Protein AF-0000000080280880 (afdb_homodimer)

Foldseek 3Di:
DDKDWPDKDKAWFQAKDKDKDAAFKKKKKFDAAWLWKKWKWKAFLVDRLFTFDQVLQCVVVVHQWDAQQGFTGGPVNHGFKGWHHFPQGTWGQPPFWDALVVCCVPPNNVCNPPRIQLVNQQVVCVVVPDHPVSDDRIIIPQWDWDADPVGDIDGAGGRTDHGTIIMMGGNHTMMMMMGRGNDQRHRSRPSDRGMIMMIMIHDPD/DDKDWPDKDKAWFQAKDKDKDAAFKKKKKFDAAWLWKKWKWKAFLVDRLFTFDQVLQCVVVVHQWDAQQGFTGGPVNHGFKGWHHFPQGTWGQPPFWDALVVCCVPPNNVCNPPRIQLVNQQVVCVVVPDHPVSDDRIIIPQWDWDADPVGDIDGAGGRTDHGTIIMMGGNHTMMMMMGRGNDQRHRSRPSDRGMIMMIMIHDPD

Structure (mmCIF, N/CA/C/O backbone):
data_AF-0000000080280880-model_v1
#
loop_
_entity.id
_entity.type
_entity.pdbx_description
1 polymer 'Urea carboxylase'
#
loop_
_atom_site.group_PDB
_atom_site.id
_atom_site.type_symbol
_atom_site.label_atom_id
_atom_site.label_alt_id
_atom_site.label_comp_id
_atom_site.label_asym_id
_atom_site.label_entity_id
_atom_site.label_seq_id
_atom_site.pdbx_PDB_ins_code
_atom_site.Cartn_x
_atom_site.Cartn_y
_atom_site.Cartn_z
_atom_site.occupancy
_atom_site.B_iso_or_equiv
_atom_site.auth_seq_id
_atom_site.auth_comp_id
_atom_site.auth_asym_id
_atom_site.auth_atom_id
_atom_site.pdbx_PDB_model_num
ATOM 1 N N . MET A 1 1 ? -18.234 -30.906 -12.93 1 50.44 1 MET A N 1
ATOM 2 C CA . MET A 1 1 ? -17.703 -29.953 -13.914 1 50.44 1 MET A CA 1
ATOM 3 C C . MET A 1 1 ? -16.219 -30.203 -14.148 1 50.44 1 MET A C 1
ATOM 5 O O . MET A 1 1 ? -15.43 -30.203 -13.203 1 50.44 1 MET A O 1
ATOM 9 N N . THR A 1 2 ? -15.812 -30.781 -15.266 1 65.69 2 THR A N 1
ATOM 10 C CA . THR A 1 2 ? -14.453 -31.234 -15.516 1 65.69 2 THR A CA 1
ATOM 11 C C . THR A 1 2 ? -13.492 -30.047 -15.617 1 65.69 2 THR A C 1
ATOM 13 O O . THR A 1 2 ? -13.758 -29.094 -16.359 1 65.69 2 THR A O 1
ATOM 16 N N . THR A 1 3 ? -12.539 -29.797 -14.688 1 83.88 3 THR A N 1
ATOM 17 C CA . THR A 1 3 ? -11.5 -28.766 -14.719 1 83.88 3 THR A CA 1
ATOM 18 C C . THR A 1 3 ? -10.461 -29.094 -15.789 1 83.88 3 THR A C 1
ATOM 20 O O . THR A 1 3 ? -9.938 -30.203 -15.844 1 83.88 3 THR A O 1
ATOM 23 N N . THR A 1 4 ? -10.375 -28.312 -16.906 1 93.06 4 THR A N 1
ATOM 24 C CA . THR A 1 4 ? -9.414 -28.469 -17.984 1 93.06 4 THR A CA 1
ATOM 25 C C . THR A 1 4 ? -8.211 -27.562 -17.766 1 93.06 4 THR A C 1
ATOM 27 O O . THR A 1 4 ? -8.359 -26.391 -17.375 1 93.06 4 THR A O 1
ATOM 30 N N . ILE A 1 5 ? -7.09 -28.141 -18.062 1 96.88 5 ILE A N 1
ATOM 31 C CA . ILE A 1 5 ? -5.867 -27.344 -17.984 1 96.88 5 ILE A CA 1
ATOM 32 C C . ILE A 1 5 ? -5.75 -26.469 -19.234 1 96.88 5 ILE A C 1
ATOM 34 O O . ILE A 1 5 ? -5.746 -26.969 -20.359 1 96.88 5 ILE A O 1
ATOM 38 N N . ILE A 1 6 ? -5.707 -25.219 -19.062 1 97.69 6 ILE A N 1
ATOM 39 C CA . ILE A 1 6 ? -5.582 -24.234 -20.141 1 97.69 6 ILE A CA 1
ATOM 40 C C . ILE A 1 6 ? -4.109 -23.969 -20.406 1 97.69 6 ILE A C 1
ATOM 42 O O . ILE A 1 6 ? -3.699 -23.844 -21.562 1 97.69 6 ILE A O 1
ATOM 46 N N . SER A 1 7 ? -3.277 -23.859 -19.438 1 97.94 7 SER A N 1
ATOM 47 C CA . SER A 1 7 ? -1.832 -23.688 -19.547 1 97.94 7 SER A CA 1
ATOM 48 C C . SER A 1 7 ? -1.113 -24.25 -18.328 1 97.94 7 SER A C 1
ATOM 50 O O . SER A 1 7 ? -1.7 -24.344 -17.25 1 97.94 7 SER A O 1
ATOM 52 N N . ASP A 1 8 ? 0.068 -24.703 -18.516 1 98.44 8 ASP A N 1
ATOM 53 C CA . ASP A 1 8 ? 0.96 -25.297 -17.531 1 98.44 8 ASP A CA 1
ATOM 54 C C . ASP A 1 8 ? 2.412 -24.906 -17.781 1 98.44 8 ASP A C 1
ATOM 56 O O . ASP A 1 8 ? 3.033 -25.391 -18.734 1 98.44 8 ASP A O 1
ATOM 60 N N . ALA A 1 9 ? 2.947 -24.016 -16.938 1 98.56 9 ALA A N 1
ATOM 61 C CA . ALA A 1 9 ? 4.285 -23.484 -17.188 1 98.56 9 ALA A CA 1
ATOM 62 C C . ALA A 1 9 ? 5.145 -23.562 -15.93 1 98.56 9 ALA A C 1
ATOM 64 O O . ALA A 1 9 ? 4.66 -23.328 -14.82 1 98.56 9 ALA A O 1
ATOM 65 N N . GLU A 1 10 ? 6.34 -23.922 -16.125 1 98.62 10 GLU A N 1
ATOM 66 C CA . GLU A 1 10 ? 7.332 -23.703 -15.078 1 98.62 10 GLU A CA 1
ATOM 67 C C . GLU A 1 10 ? 8.031 -22.359 -15.234 1 98.62 10 GLU A C 1
ATOM 69 O O . GLU A 1 10 ? 8.539 -22.047 -16.312 1 98.62 10 GLU A O 1
ATOM 74 N N . VAL A 1 11 ? 7.969 -21.547 -14.281 1 98.69 11 VAL A N 1
ATOM 75 C CA . VAL A 1 11 ? 8.656 -20.25 -14.25 1 98.69 11 VAL A CA 1
ATOM 76 C C . VAL A 1 11 ? 10 -20.391 -13.547 1 98.69 11 VAL A C 1
ATOM 78 O O . VAL A 1 11 ? 10.047 -20.656 -12.344 1 98.69 11 VAL A O 1
ATOM 81 N N . PRO A 1 12 ? 11.109 -20.234 -14.281 1 98.44 12 PRO A N 1
ATOM 82 C CA . PRO A 1 12 ? 12.43 -20.391 -13.656 1 98.44 12 PRO A CA 1
ATOM 83 C C . PRO A 1 12 ? 12.656 -19.422 -12.5 1 98.44 12 PRO A C 1
ATOM 85 O O . PRO A 1 12 ? 11.961 -18.406 -12.391 1 98.44 12 PRO A O 1
ATOM 88 N N . ALA A 1 13 ? 13.633 -19.828 -11.656 1 97.62 13 ALA A N 1
ATOM 89 C CA . ALA A 1 13 ? 14.07 -18.875 -10.633 1 97.62 13 ALA A CA 1
ATOM 90 C C . ALA A 1 13 ? 14.383 -17.516 -11.242 1 97.62 13 ALA A C 1
ATOM 92 O O . ALA A 1 13 ? 14.977 -17.438 -12.32 1 97.62 13 ALA A O 1
ATOM 93 N N . ARG A 1 14 ? 13.898 -16.484 -10.578 1 97.69 14 ARG A N 1
ATOM 94 C CA . ARG A 1 14 ? 14.266 -15.094 -10.867 1 97.69 14 ARG A CA 1
ATOM 95 C C . ARG A 1 14 ? 13.555 -14.594 -12.117 1 97.69 14 ARG A C 1
ATOM 97 O O . ARG A 1 14 ? 13.758 -13.445 -12.539 1 97.69 14 ARG A O 1
ATOM 104 N N . ALA A 1 15 ? 12.688 -15.344 -12.688 1 98.44 15 ALA A N 1
ATOM 105 C CA . ALA A 1 15 ? 12.117 -15 -13.984 1 98.44 15 ALA A CA 1
ATOM 106 C C . ALA A 1 15 ? 10.734 -14.367 -13.828 1 98.44 15 ALA A C 1
ATOM 108 O O . ALA A 1 15 ? 10.023 -14.656 -12.859 1 98.44 15 ALA A O 1
ATOM 109 N N . PRO A 1 16 ? 10.352 -13.5 -14.75 1 98.69 16 PRO A N 1
ATOM 110 C CA . PRO A 1 16 ? 8.992 -12.961 -14.781 1 98.69 16 PRO A CA 1
ATOM 111 C C . PRO A 1 16 ? 8.008 -13.891 -15.492 1 98.69 16 PRO A C 1
ATOM 113 O O . PRO A 1 16 ? 8.422 -14.805 -16.203 1 98.69 16 PRO A O 1
ATOM 116 N N . TYR A 1 17 ? 6.754 -13.742 -15.289 1 98.75 17 TYR A N 1
ATOM 117 C CA . TYR A 1 17 ? 5.648 -14.453 -15.922 1 98.75 17 TYR A CA 1
ATOM 118 C C . TYR A 1 17 ? 4.395 -13.586 -15.961 1 98.75 17 TYR A C 1
ATOM 120 O O . TYR A 1 17 ? 4.18 -12.758 -15.07 1 98.75 17 TYR A O 1
ATOM 128 N N . SER A 1 18 ? 3.6 -13.664 -17.047 1 98.88 18 SER A N 1
ATOM 129 C CA . SER A 1 18 ? 2.301 -13 -17.094 1 98.88 18 SER A CA 1
ATOM 130 C C . SER A 1 18 ? 1.288 -13.828 -17.875 1 98.88 18 SER A C 1
ATOM 132 O O . SER A 1 18 ? 1.665 -14.633 -18.734 1 98.88 18 SER A O 1
ATOM 134 N N . THR A 1 19 ? 0.095 -13.695 -17.594 1 98.75 19 THR A N 1
ATOM 135 C CA . THR A 1 19 ? -1.015 -14.297 -18.312 1 98.75 19 THR A CA 1
ATOM 136 C C . THR A 1 19 ? -2.312 -13.539 -18.062 1 98.75 19 THR A C 1
ATOM 138 O O . THR A 1 19 ? -2.387 -12.727 -17.141 1 98.75 19 THR A O 1
ATOM 141 N N . VAL A 1 20 ? -3.299 -13.734 -18.891 1 98.75 20 VAL A N 1
ATOM 142 C CA . VAL A 1 20 ? -4.652 -13.25 -18.656 1 98.75 20 VAL A CA 1
ATOM 143 C C . VAL A 1 20 ? -5.547 -14.406 -18.203 1 98.75 20 VAL A C 1
ATOM 145 O O . VAL A 1 20 ? -5.605 -15.445 -18.875 1 98.75 20 VAL A O 1
ATOM 148 N N . LEU A 1 21 ? -6.129 -14.25 -17.094 1 98.75 21 LEU A N 1
ATOM 149 C CA . LEU A 1 21 ? -7.156 -15.172 -16.609 1 98.75 21 LEU A CA 1
ATOM 150 C C . LEU A 1 21 ? -8.547 -14.688 -17.016 1 98.75 21 LEU A C 1
ATOM 152 O O . LEU A 1 21 ? -8.922 -13.555 -16.703 1 98.75 21 LEU A O 1
ATOM 156 N N . ARG A 1 22 ? -9.297 -15.555 -17.656 1 98.25 22 ARG A N 1
ATOM 157 C CA . ARG A 1 22 ? -10.703 -15.234 -17.906 1 98.25 22 ARG A CA 1
ATOM 158 C C . ARG A 1 22 ? -11.547 -15.453 -16.656 1 98.25 22 ARG A C 1
ATOM 160 O O . ARG A 1 22 ? -11.195 -16.281 -15.812 1 98.25 22 ARG A O 1
ATOM 167 N N . ARG A 1 23 ? -12.562 -14.633 -16.594 1 98.25 23 ARG A N 1
ATOM 168 C CA . ARG A 1 23 ? -13.469 -14.797 -15.453 1 98.25 23 ARG A CA 1
ATOM 169 C C . ARG A 1 23 ? -13.789 -16.266 -15.219 1 98.25 23 ARG A C 1
ATOM 171 O O . ARG A 1 23 ? -14.133 -17 -16.156 1 98.25 23 ARG A O 1
ATOM 178 N N . GLY A 1 24 ? -13.625 -16.719 -13.992 1 98.06 24 GLY A N 1
ATOM 179 C CA . GLY A 1 24 ? -13.953 -18.078 -13.625 1 98.06 24 GLY A CA 1
ATOM 180 C C . GLY A 1 24 ? -12.766 -19.016 -13.695 1 98.06 24 GLY A C 1
ATOM 181 O O . GLY A 1 24 ? -12.781 -20.109 -13.102 1 98.06 24 GLY A O 1
ATOM 182 N N . GLU A 1 25 ? -11.742 -18.719 -14.438 1 98.44 25 GLU A N 1
ATOM 183 C CA . GLU A 1 25 ? -10.531 -19.531 -14.484 1 98.44 25 GLU A CA 1
ATOM 184 C C . GLU A 1 25 ? -9.75 -19.422 -13.18 1 98.44 25 GLU A C 1
ATOM 186 O O . GLU A 1 25 ? -9.914 -18.469 -12.422 1 98.44 25 GLU A O 1
ATOM 191 N N . THR A 1 26 ? -8.945 -20.453 -12.898 1 98.69 26 THR A N 1
ATOM 192 C CA . THR A 1 26 ? -8.156 -20.516 -11.672 1 98.69 26 THR A CA 1
ATOM 193 C C . THR A 1 26 ? -6.668 -20.625 -11.984 1 98.69 26 THR A C 1
ATOM 195 O O . THR A 1 26 ? -6.27 -21.422 -12.844 1 98.69 26 THR A O 1
ATOM 198 N N . LEU A 1 27 ? -5.887 -19.859 -11.367 1 98.81 27 LEU A N 1
ATOM 199 C CA . LEU A 1 27 ? -4.43 -19.953 -11.414 1 98.81 27 LEU A CA 1
ATOM 200 C C . LEU A 1 27 ? -3.9 -20.656 -10.156 1 98.81 27 LEU A C 1
ATOM 202 O O . LEU A 1 27 ? -4.16 -20.203 -9.039 1 98.81 27 LEU A O 1
ATOM 206 N N . SER A 1 28 ? -3.191 -21.719 -10.32 1 98.75 28 SER A N 1
ATOM 207 C CA . SER A 1 28 ? -2.432 -22.359 -9.258 1 98.75 28 SER A CA 1
ATOM 208 C C . SER A 1 28 ? -0.966 -21.938 -9.289 1 98.75 28 SER A C 1
ATOM 210 O O . SER A 1 28 ? -0.312 -22.031 -10.328 1 98.75 28 SER A O 1
ATOM 212 N N . ILE A 1 29 ? -0.514 -21.422 -8.227 1 98.81 29 ILE A N 1
ATOM 213 C CA . ILE A 1 29 ? 0.903 -21.141 -8.031 1 98.81 29 ILE A CA 1
ATOM 214 C C . ILE A 1 29 ? 1.518 -22.188 -7.105 1 98.81 29 ILE A C 1
ATOM 216 O O . ILE A 1 29 ? 1.179 -22.25 -5.922 1 98.81 29 ILE A O 1
ATOM 220 N N . ILE A 1 30 ? 2.438 -22.953 -7.578 1 98.75 30 ILE A N 1
ATOM 221 C CA . ILE A 1 30 ? 2.977 -24.094 -6.836 1 98.75 30 ILE A CA 1
ATOM 222 C C . ILE A 1 30 ? 4.465 -23.875 -6.566 1 98.75 30 ILE A C 1
ATOM 224 O O . ILE A 1 30 ? 5.246 -23.656 -7.5 1 98.75 30 ILE A O 1
ATOM 228 N N . ASP A 1 31 ? 4.801 -23.859 -5.328 1 98.25 31 ASP A N 1
ATOM 229 C CA . ASP A 1 31 ? 6.203 -23.797 -4.934 1 98.25 31 ASP A CA 1
ATOM 230 C C . ASP A 1 31 ? 6.898 -25.141 -5.156 1 98.25 31 ASP A C 1
ATOM 232 O O . ASP A 1 31 ? 6.594 -26.125 -4.477 1 98.25 31 ASP A O 1
ATOM 236 N N . LEU A 1 32 ? 7.891 -25.188 -6.02 1 98.06 32 LEU A N 1
ATOM 237 C CA . LEU A 1 32 ? 8.508 -26.453 -6.398 1 98.06 32 LEU A CA 1
ATOM 238 C C . LEU A 1 32 ? 9.695 -26.766 -5.492 1 98.06 32 LEU A C 1
ATOM 240 O O . LEU A 1 32 ? 9.953 -27.938 -5.188 1 98.06 32 LEU A O 1
ATOM 244 N N . GLY A 1 33 ? 10.406 -25.797 -5.066 1 96.31 33 GLY A N 1
ATOM 245 C CA . GLY A 1 33 ? 11.641 -26 -4.328 1 96.31 33 GLY A CA 1
ATOM 246 C C . GLY A 1 33 ? 11.492 -25.766 -2.838 1 96.31 33 GLY A C 1
ATOM 247 O O . GLY A 1 33 ? 12.328 -26.219 -2.049 1 96.31 33 GLY A O 1
ATOM 248 N N . GLY A 1 34 ? 10.391 -25.078 -2.42 1 95.44 34 GLY A N 1
ATOM 249 C CA . GLY A 1 34 ? 10.211 -24.672 -1.034 1 95.44 34 GLY A CA 1
ATOM 250 C C . GLY A 1 34 ? 10.852 -23.344 -0.716 1 95.44 34 GLY A C 1
ATOM 251 O O . GLY A 1 34 ? 11.953 -23.047 -1.18 1 95.44 34 GLY A O 1
ATOM 252 N N . ASN A 1 35 ? 10.109 -22.562 0.098 1 95.38 35 ASN A N 1
ATOM 253 C CA . ASN A 1 35 ? 10.578 -21.266 0.57 1 95.38 35 ASN A CA 1
ATOM 254 C C . ASN A 1 35 ? 10.805 -20.297 -0.586 1 95.38 35 ASN A C 1
ATOM 256 O O . ASN A 1 35 ? 11.75 -19.516 -0.571 1 95.38 35 ASN A O 1
ATOM 260 N N . GLN A 1 36 ? 10.148 -20.391 -1.69 1 97.25 36 GLN A N 1
ATOM 261 C CA . GLN A 1 36 ? 10.258 -19.469 -2.812 1 97.25 36 GLN A CA 1
ATOM 262 C C . GLN A 1 36 ? 9.164 -18.406 -2.752 1 97.25 36 GLN A C 1
ATOM 264 O O . GLN A 1 36 ? 7.984 -18.703 -2.949 1 97.25 36 GLN A O 1
ATOM 269 N N . ALA A 1 37 ? 9.57 -17.203 -2.482 1 97.5 37 ALA A N 1
ATOM 270 C CA . ALA A 1 37 ? 8.633 -16.078 -2.529 1 97.5 37 ALA A CA 1
ATOM 271 C C . ALA A 1 37 ? 8.266 -15.734 -3.969 1 97.5 37 ALA A C 1
ATOM 273 O O . ALA A 1 37 ? 9.117 -15.727 -4.855 1 97.5 37 ALA A O 1
ATOM 274 N N . VAL A 1 38 ? 7.02 -15.453 -4.195 1 98.31 38 VAL A N 1
ATOM 275 C CA . VAL A 1 38 ? 6.504 -15.094 -5.512 1 98.31 38 VAL A CA 1
ATOM 276 C C . VAL A 1 38 ? 5.77 -13.758 -5.434 1 98.31 38 VAL A C 1
ATOM 278 O O . VAL A 1 38 ? 4.676 -13.68 -4.871 1 98.31 38 VAL A O 1
ATOM 281 N N . ASP A 1 39 ? 6.391 -12.695 -6 1 98.5 39 ASP A N 1
ATOM 282 C CA . ASP A 1 39 ? 5.742 -11.391 -6.035 1 98.5 39 ASP A CA 1
ATOM 283 C C . ASP A 1 39 ? 4.688 -11.328 -7.141 1 98.5 39 ASP A C 1
ATOM 285 O O . ASP A 1 39 ? 4.902 -11.844 -8.242 1 98.5 39 ASP A O 1
ATOM 289 N N . PHE A 1 40 ? 3.598 -10.633 -6.812 1 98.81 40 PHE A N 1
ATOM 290 C CA . PHE A 1 40 ? 2.4 -10.812 -7.625 1 98.81 40 PHE A CA 1
ATOM 291 C C . PHE A 1 40 ? 1.636 -9.5 -7.754 1 98.81 40 PHE A C 1
ATOM 293 O O . PHE A 1 40 ? 1.352 -8.836 -6.75 1 98.81 40 PHE A O 1
ATOM 300 N N . LEU A 1 41 ? 1.343 -9.078 -8.969 1 98.62 41 LEU A N 1
ATOM 301 C CA . LEU A 1 41 ? 0.47 -7.957 -9.305 1 98.62 41 LEU A CA 1
ATOM 302 C C . LEU A 1 41 ? -0.694 -8.414 -10.18 1 98.62 41 LEU A C 1
ATOM 304 O O . LEU A 1 41 ? -0.558 -9.359 -10.953 1 98.62 41 LEU A O 1
ATOM 308 N N . CYS A 1 42 ? -1.791 -7.727 -10.047 1 98.81 42 CYS A N 1
ATOM 309 C CA . CYS A 1 42 ? -2.906 -8.055 -10.93 1 98.81 42 CYS A CA 1
ATOM 310 C C . CYS A 1 42 ? -3.721 -6.816 -11.266 1 98.81 42 CYS A C 1
ATOM 312 O O . CYS A 1 42 ? -3.764 -5.863 -10.484 1 98.81 42 CYS A O 1
ATOM 314 N N . TYR A 1 43 ? -4.312 -6.84 -12.438 1 98.38 43 TYR A N 1
ATOM 315 C CA . TYR A 1 43 ? -5.066 -5.754 -13.055 1 98.38 43 TYR A CA 1
ATOM 316 C C . TYR A 1 43 ? -6.332 -6.281 -13.719 1 98.38 43 TYR A C 1
ATOM 318 O O . TYR A 1 43 ? -6.371 -7.422 -14.188 1 98.38 43 TYR A O 1
ATOM 326 N N . ASP A 1 44 ? -7.328 -5.395 -13.734 1 98.5 44 ASP A N 1
ATOM 327 C CA . ASP A 1 44 ? -8.383 -5.676 -14.703 1 98.5 44 ASP A CA 1
ATOM 328 C C . ASP A 1 44 ? -7.824 -5.75 -16.125 1 98.5 44 ASP A C 1
ATOM 330 O O . ASP A 1 44 ? -7.082 -4.863 -16.547 1 98.5 44 ASP A O 1
ATOM 334 N N . ALA A 1 45 ? -8.203 -6.812 -16.812 1 98.25 45 ALA A N 1
ATOM 335 C CA . ALA A 1 45 ? -7.59 -7.039 -18.125 1 98.25 45 ALA A CA 1
ATOM 336 C C . ALA A 1 45 ? -8.062 -6 -19.141 1 98.25 45 ALA A C 1
ATOM 338 O O . ALA A 1 45 ? -7.336 -5.676 -20.078 1 98.25 45 ALA A O 1
ATOM 339 N N . ALA A 1 46 ? -9.258 -5.441 -18.969 1 97.25 46 ALA A N 1
ATOM 340 C CA . ALA A 1 46 ? -9.844 -4.504 -19.922 1 97.25 46 ALA A CA 1
ATOM 341 C C . ALA A 1 46 ? -9.438 -3.066 -19.594 1 97.25 46 ALA A C 1
ATOM 343 O O . ALA A 1 46 ? -9.477 -2.191 -20.469 1 97.25 46 ALA A O 1
ATOM 344 N N . ASP A 1 47 ? -9.102 -2.797 -18.422 1 96.56 47 ASP A N 1
ATOM 345 C CA . ASP A 1 47 ? -8.711 -1.471 -17.938 1 96.56 47 ASP A CA 1
ATOM 346 C C . ASP A 1 47 ? -7.688 -1.567 -16.812 1 96.56 47 ASP A C 1
ATOM 348 O O . ASP A 1 47 ? -8.047 -1.619 -15.641 1 96.56 47 ASP A O 1
ATOM 352 N N . THR A 1 48 ? -6.438 -1.386 -17.094 1 95.88 48 THR A N 1
ATOM 353 C CA . THR A 1 48 ? -5.367 -1.671 -16.141 1 95.88 48 THR A CA 1
ATOM 354 C C . THR A 1 48 ? -5.266 -0.57 -15.094 1 95.88 48 THR A C 1
ATOM 356 O O . THR A 1 48 ? -4.5 -0.687 -14.133 1 95.88 48 THR A O 1
ATOM 359 N N . ALA A 1 49 ? -6.035 0.48 -15.258 1 92.88 49 ALA A N 1
ATOM 360 C CA . ALA A 1 49 ? -6.145 1.454 -14.172 1 92.88 49 ALA A CA 1
ATOM 361 C C . ALA A 1 49 ? -6.879 0.862 -12.977 1 92.88 49 ALA A C 1
ATOM 363 O O . ALA A 1 49 ? -6.715 1.333 -11.844 1 92.88 49 ALA A O 1
ATOM 364 N N . LYS A 1 50 ? -7.73 -0.109 -13.266 1 95.75 50 LYS A N 1
ATOM 365 C CA . LYS A 1 50 ? -8.344 -0.915 -12.219 1 95.75 50 LYS A CA 1
ATOM 366 C C . LYS A 1 50 ? -7.418 -2.041 -11.773 1 95.75 50 LYS A C 1
ATOM 368 O O . LYS A 1 50 ? -7.449 -3.137 -12.336 1 95.75 50 LYS A O 1
ATOM 373 N N . ARG A 1 51 ? -6.609 -1.726 -10.797 1 97.19 51 ARG A N 1
ATOM 374 C CA . ARG A 1 51 ? -5.527 -2.621 -10.398 1 97.19 51 ARG A CA 1
ATOM 375 C C . ARG A 1 51 ? -5.602 -2.936 -8.906 1 97.19 51 ARG A C 1
ATOM 377 O O . ARG A 1 51 ? -6.305 -2.256 -8.156 1 97.19 51 ARG A O 1
ATOM 384 N N . TYR A 1 52 ? -4.93 -3.959 -8.555 1 98.06 52 TYR A N 1
ATOM 385 C CA . TYR A 1 52 ? -4.871 -4.41 -7.164 1 98.06 52 TYR A CA 1
ATOM 386 C C . TYR A 1 52 ? -4.5 -3.26 -6.234 1 98.06 52 TYR A C 1
ATOM 388 O O . TYR A 1 52 ? -3.6 -2.473 -6.539 1 98.06 52 TYR A O 1
ATOM 396 N N . SER A 1 53 ? -5.176 -3.174 -5.164 1 97 53 SER A N 1
ATOM 397 C CA . SER A 1 53 ? -4.898 -2.244 -4.074 1 97 53 SER A CA 1
ATOM 398 C C . SER A 1 53 ? -4.715 -2.98 -2.75 1 97 53 SER A C 1
ATOM 400 O O . SER A 1 53 ? -5.676 -3.52 -2.197 1 97 53 SER A O 1
ATOM 402 N N . ALA A 1 54 ? -3.496 -2.955 -2.221 1 97.38 54 ALA A N 1
ATOM 403 C CA . ALA A 1 54 ? -3.242 -3.57 -0.921 1 97.38 54 ALA A CA 1
ATOM 404 C C . ALA A 1 54 ? -4.121 -2.947 0.161 1 97.38 54 ALA A C 1
ATOM 406 O O . ALA A 1 54 ? -4.707 -3.658 0.979 1 97.38 54 ALA A O 1
ATOM 407 N N . ALA A 1 55 ? -4.223 -1.644 0.137 1 95.25 55 ALA A N 1
ATOM 408 C CA . ALA A 1 55 ? -4.988 -0.924 1.154 1 95.25 55 ALA A CA 1
ATOM 409 C C . ALA A 1 55 ? -6.453 -1.342 1.137 1 95.25 55 ALA A C 1
ATOM 411 O O . ALA A 1 55 ? -7.035 -1.644 2.182 1 95.25 55 ALA A O 1
ATOM 412 N N . ALA A 1 56 ? -7.078 -1.366 -0.043 1 96 56 ALA A N 1
ATOM 413 C CA . ALA A 1 56 ? -8.484 -1.736 -0.162 1 96 56 ALA A CA 1
ATOM 414 C C . ALA A 1 56 ? -8.703 -3.189 0.248 1 96 56 ALA A C 1
ATOM 416 O O . ALA A 1 56 ? -9.703 -3.512 0.898 1 96 56 ALA A O 1
ATOM 417 N N . THR A 1 57 ? -7.801 -4.082 -0.155 1 98 57 THR A N 1
ATOM 418 C CA . THR A 1 57 ? -7.887 -5.5 0.169 1 98 57 THR A CA 1
ATOM 419 C C . THR A 1 57 ? -7.781 -5.719 1.676 1 98 57 THR A C 1
ATOM 421 O O . THR A 1 57 ? -8.633 -6.387 2.273 1 98 57 THR A O 1
ATOM 424 N N . ILE A 1 58 ? -6.77 -5.117 2.293 1 97.44 58 ILE A N 1
ATOM 425 C CA . ILE A 1 58 ? -6.531 -5.219 3.727 1 97.44 58 ILE A CA 1
ATOM 426 C C . ILE A 1 58 ? -7.723 -4.652 4.492 1 97.44 58 ILE A C 1
ATOM 428 O O . ILE A 1 58 ? -8.227 -5.281 5.426 1 97.44 58 ILE A O 1
ATOM 432 N N . ALA A 1 59 ? -8.18 -3.5 4.066 1 94.31 59 ALA A N 1
ATOM 433 C CA . ALA A 1 59 ? -9.297 -2.846 4.738 1 94.31 59 ALA A CA 1
ATOM 434 C C . ALA A 1 59 ? -10.547 -3.721 4.691 1 94.31 59 ALA A C 1
ATOM 436 O O . ALA A 1 59 ? -11.25 -3.865 5.699 1 94.31 59 ALA A O 1
ATOM 437 N N . ALA A 1 60 ? -10.828 -4.297 3.578 1 95.5 60 ALA A N 1
ATOM 438 C CA . ALA A 1 60 ? -12.055 -5.074 3.383 1 95.5 60 ALA A CA 1
ATOM 439 C C . ALA A 1 60 ? -12.055 -6.32 4.262 1 95.5 60 ALA A C 1
ATOM 441 O O . ALA A 1 60 ? -13.094 -6.699 4.809 1 95.5 60 ALA A O 1
ATOM 442 N N . GLN A 1 61 ? -10.938 -6.961 4.371 1 96.25 61 GLN A N 1
ATOM 443 C CA . GLN A 1 61 ? -10.906 -8.219 5.117 1 96.25 61 GLN A CA 1
ATOM 444 C C . GLN A 1 61 ? -10.422 -7.996 6.547 1 96.25 61 GLN A C 1
ATOM 446 O O . GLN A 1 61 ? -10.43 -8.922 7.359 1 96.25 61 GLN A O 1
ATOM 451 N N . ARG A 1 62 ? -9.891 -6.77 6.875 1 95.5 62 ARG A N 1
ATOM 452 C CA . ARG A 1 62 ? -9.375 -6.395 8.188 1 95.5 62 ARG A CA 1
ATOM 453 C C . ARG A 1 62 ? -8.242 -7.324 8.617 1 95.5 62 ARG A C 1
ATOM 455 O O . ARG A 1 62 ? -8.219 -7.801 9.75 1 95.5 62 ARG A O 1
ATOM 462 N N . ASN A 1 63 ? -7.395 -7.672 7.695 1 97.75 63 ASN A N 1
ATOM 463 C CA . ASN A 1 63 ? -6.238 -8.523 7.949 1 97.75 63 ASN A CA 1
ATOM 464 C C . ASN A 1 63 ? -5.117 -8.266 6.941 1 97.75 63 ASN A C 1
ATOM 466 O O . ASN A 1 63 ? -5.379 -8.094 5.75 1 97.75 63 ASN A O 1
ATOM 470 N N . ILE A 1 64 ? -3.883 -8.219 7.406 1 97.88 64 ILE A N 1
ATOM 471 C CA . ILE A 1 64 ? -2.76 -7.867 6.543 1 97.88 64 ILE A CA 1
ATOM 472 C C . ILE A 1 64 ? -2.244 -9.117 5.828 1 97.88 64 ILE A C 1
ATOM 474 O O . ILE A 1 64 ? -1.412 -9.023 4.922 1 97.88 64 ILE A O 1
ATOM 478 N N . PHE A 1 65 ? -2.686 -10.297 6.211 1 98.25 65 PHE A N 1
ATOM 479 C CA . PHE A 1 65 ? -2.291 -11.539 5.555 1 98.25 65 PHE A CA 1
ATOM 480 C C . PHE A 1 65 ? -3.424 -12.07 4.688 1 98.25 65 PHE A C 1
ATOM 482 O O . PHE A 1 65 ? -4.598 -11.836 4.98 1 98.25 65 PHE A O 1
ATOM 489 N N . LEU A 1 66 ? -3.029 -12.766 3.615 1 98.56 66 LEU A N 1
ATOM 490 C CA . LEU A 1 66 ? -3.988 -13.398 2.717 1 98.56 66 LEU A CA 1
ATOM 491 C C . LEU A 1 66 ? -4.016 -14.914 2.932 1 98.56 66 LEU A C 1
ATOM 493 O O . LEU A 1 66 ? -2.986 -15.516 3.236 1 98.56 66 LEU A O 1
ATOM 497 N N . THR A 1 67 ? -5.059 -15.484 2.76 1 98.62 67 THR A N 1
ATOM 498 C CA . THR A 1 67 ? -5.273 -16.922 2.771 1 98.62 67 THR A CA 1
ATOM 499 C C . THR A 1 67 ? -6.613 -17.281 2.129 1 98.62 67 THR A C 1
ATOM 501 O O . THR A 1 67 ? -7.258 -16.422 1.517 1 98.62 67 THR A O 1
ATOM 504 N N . THR A 1 68 ? -6.973 -18.578 2.195 1 98.69 68 THR A N 1
ATOM 505 C CA . THR A 1 68 ? -8.242 -19 1.613 1 98.69 68 THR A CA 1
ATOM 506 C C . THR A 1 68 ? -9.367 -18.062 2.035 1 98.69 68 THR A C 1
ATOM 508 O O . THR A 1 68 ? -9.5 -17.734 3.215 1 98.69 68 THR A O 1
ATOM 511 N N . GLY A 1 69 ? -10.156 -17.609 1.057 1 98.56 69 GLY A N 1
ATOM 512 C CA . GLY A 1 69 ? -11.266 -16.703 1.312 1 98.56 69 GLY A CA 1
ATOM 513 C C . GLY A 1 69 ? -10.922 -15.25 1.052 1 98.56 69 GLY A C 1
ATOM 514 O O . GLY A 1 69 ? -11.82 -14.414 0.875 1 98.56 69 GLY A O 1
ATOM 515 N N . SER A 1 70 ? -9.648 -14.906 1.052 1 98.69 70 SER A N 1
ATOM 516 C CA . SER A 1 70 ? -9.234 -13.539 0.767 1 98.69 70 SER A CA 1
ATOM 517 C C . SER A 1 70 ? -9.625 -13.125 -0.649 1 98.69 70 SER A C 1
ATOM 519 O O . SER A 1 70 ? -9.508 -13.922 -1.586 1 98.69 70 SER A O 1
ATOM 521 N N . VAL A 1 71 ? -10.094 -11.906 -0.81 1 98.81 71 VAL A N 1
ATOM 522 C CA . VAL A 1 71 ? -10.43 -11.328 -2.105 1 98.81 71 VAL A CA 1
ATOM 523 C C . VAL A 1 71 ? -9.5 -10.156 -2.408 1 98.81 71 VAL A C 1
ATOM 525 O O . VAL A 1 71 ? -9.469 -9.172 -1.662 1 98.81 71 VAL A O 1
ATOM 528 N N . LEU A 1 72 ? -8.688 -10.305 -3.461 1 98.88 72 LEU A N 1
ATOM 529 C CA . LEU A 1 72 ? -7.898 -9.188 -3.951 1 98.88 72 LEU A CA 1
ATOM 530 C C . LEU A 1 72 ? -8.773 -8.18 -4.684 1 98.88 72 LEU A C 1
ATOM 532 O O . LEU A 1 72 ? -9.555 -8.547 -5.562 1 98.88 72 LEU A O 1
ATOM 536 N N . ARG A 1 73 ? -8.617 -6.875 -4.336 1 98.5 73 ARG A N 1
ATOM 537 C CA . ARG A 1 73 ? -9.562 -5.867 -4.812 1 98.5 73 ARG A CA 1
ATOM 538 C C . ARG A 1 73 ? -8.836 -4.699 -5.461 1 98.5 73 ARG A C 1
ATOM 540 O O . ARG A 1 73 ? -7.664 -4.449 -5.168 1 98.5 73 ARG A O 1
ATOM 547 N N . THR A 1 74 ? -9.609 -3.979 -6.34 1 97.25 74 THR A N 1
ATOM 548 C CA . THR A 1 74 ? -9.125 -2.705 -6.867 1 97.25 74 THR A CA 1
ATOM 549 C C . THR A 1 74 ? -9.234 -1.608 -5.812 1 97.25 74 THR A C 1
ATOM 551 O O . THR A 1 74 ? -9.781 -1.829 -4.734 1 97.25 74 THR A O 1
ATOM 554 N N . GLY A 1 75 ? -8.711 -0.463 -6.156 1 93.62 75 GLY A N 1
ATOM 555 C CA . GLY A 1 75 ? -8.852 0.688 -5.277 1 93.62 75 GLY A CA 1
ATOM 556 C C . GLY A 1 75 ? -10.289 1.042 -4.98 1 93.62 75 GLY A C 1
ATOM 557 O O . GLY A 1 75 ? -10.602 1.553 -3.9 1 93.62 75 GLY A O 1
ATOM 558 N N . GLU A 1 76 ? -11.18 0.712 -5.914 1 92.81 76 GLU A N 1
ATOM 559 C CA . GLU A 1 76 ? -12.609 0.963 -5.75 1 92.81 76 GLU A CA 1
ATOM 560 C C . GLU A 1 76 ? -13.297 -0.217 -5.074 1 92.81 76 GLU A C 1
ATOM 562 O O . GLU A 1 76 ? -14.531 -0.291 -5.051 1 92.81 76 GLU A O 1
ATOM 567 N N . SER A 1 77 ? -12.531 -1.163 -4.621 1 95.5 77 SER A N 1
ATOM 568 C CA . SER A 1 77 ? -12.961 -2.295 -3.807 1 95.5 77 SER A CA 1
ATOM 569 C C . SER A 1 77 ? -13.695 -3.332 -4.648 1 95.5 77 SER A C 1
ATOM 571 O O . SER A 1 77 ? -14.414 -4.18 -4.109 1 95.5 77 SER A O 1
ATOM 573 N N . ALA A 1 78 ? -13.555 -3.24 -5.988 1 96.94 78 ALA A N 1
ATOM 574 C CA . ALA A 1 78 ? -14.102 -4.297 -6.832 1 96.94 78 ALA A CA 1
ATOM 575 C C . ALA A 1 78 ? -13.234 -5.551 -6.773 1 96.94 78 ALA A C 1
ATOM 577 O O . ALA A 1 78 ? -12.008 -5.465 -6.746 1 96.94 78 ALA A O 1
ATOM 578 N N . PRO A 1 79 ? -13.875 -6.723 -6.777 1 98.56 79 PRO A N 1
ATOM 579 C CA . PRO A 1 79 ? -13.086 -7.953 -6.703 1 98.56 79 PRO A CA 1
ATOM 580 C C . PRO A 1 79 ? -12.328 -8.25 -8 1 98.56 79 PRO A C 1
ATOM 582 O O . PRO A 1 79 ? -12.891 -8.102 -9.086 1 98.56 79 PRO A O 1
ATOM 585 N N . LEU A 1 80 ? -11.094 -8.633 -7.91 1 98.88 80 LEU A N 1
ATOM 586 C CA . LEU A 1 80 ? -10.281 -9.094 -9.031 1 98.88 80 LEU A CA 1
ATOM 587 C C . LEU A 1 80 ? -10.078 -10.609 -8.969 1 98.88 80 LEU A C 1
ATOM 589 O O . LEU A 1 80 ? -10.477 -11.328 -9.883 1 98.88 80 LEU A O 1
ATOM 593 N N . LEU A 1 81 ? -9.523 -11.102 -7.902 1 98.94 81 LEU A N 1
ATOM 594 C CA . LEU A 1 81 ? -9.227 -12.508 -7.668 1 98.94 81 LEU A CA 1
ATOM 595 C C . LEU A 1 81 ? -9.672 -12.938 -6.273 1 98.94 81 LEU A C 1
ATOM 597 O O . LEU A 1 81 ? -9.609 -12.148 -5.328 1 98.94 81 LEU A O 1
ATOM 601 N N . THR A 1 82 ? -10.039 -14.148 -6.117 1 98.94 82 THR A N 1
ATOM 602 C CA . THR A 1 82 ? -10.32 -14.758 -4.824 1 98.94 82 THR A CA 1
ATOM 603 C C . THR A 1 82 ? -9.406 -15.945 -4.574 1 98.94 82 THR A C 1
ATOM 605 O O . THR A 1 82 ? -9.25 -16.812 -5.441 1 98.94 82 THR A O 1
ATOM 608 N N . VAL A 1 83 ? -8.766 -15.953 -3.471 1 98.88 83 VAL A N 1
ATOM 609 C CA . VAL A 1 83 ? -8.023 -17.141 -3.07 1 98.88 83 VAL A CA 1
ATOM 610 C C . VAL A 1 83 ? -9 -18.266 -2.719 1 98.88 83 VAL A C 1
ATOM 612 O O . VAL A 1 83 ? -9.719 -18.188 -1.716 1 98.88 83 VAL A O 1
ATOM 615 N N . VAL A 1 84 ? -8.953 -19.359 -3.438 1 98.69 84 VAL A N 1
ATOM 616 C CA . VAL A 1 84 ? -9.961 -20.391 -3.234 1 98.69 84 VAL A CA 1
ATOM 617 C C . VAL A 1 84 ? -9.336 -21.594 -2.531 1 98.69 84 VAL A C 1
ATOM 619 O O . VAL A 1 84 ? -10.039 -22.422 -1.968 1 98.69 84 VAL A O 1
ATOM 622 N N . GLU A 1 85 ? -8.055 -21.703 -2.59 1 98.62 85 GLU A N 1
ATOM 623 C CA . GLU A 1 85 ? -7.312 -22.734 -1.876 1 98.62 85 GLU A CA 1
ATOM 624 C C . GLU A 1 85 ? -5.918 -22.25 -1.492 1 98.62 85 GLU A C 1
ATOM 626 O O . GLU A 1 85 ? -5.289 -21.5 -2.244 1 98.62 85 GLU A O 1
ATOM 631 N N . ASP A 1 86 ? -5.453 -22.609 -0.373 1 98.56 86 ASP A N 1
ATOM 632 C CA . ASP A 1 86 ? -4.133 -22.25 0.147 1 98.56 86 ASP A CA 1
ATOM 633 C C . ASP A 1 86 ? -3.604 -23.344 1.076 1 98.56 86 ASP A C 1
ATOM 635 O O . ASP A 1 86 ? -4.184 -23.609 2.131 1 98.56 86 ASP A O 1
ATOM 639 N N . THR A 1 87 ? -2.502 -23.906 0.726 1 98.12 87 THR A N 1
ATOM 640 C CA . THR A 1 87 ? -1.933 -24.984 1.543 1 98.12 87 THR A CA 1
ATOM 641 C C . THR A 1 87 ? -0.79 -24.453 2.404 1 98.12 87 THR A C 1
ATOM 643 O O . THR A 1 87 ? -0.145 -25.203 3.127 1 98.12 87 THR A O 1
ATOM 646 N N . CYS A 1 88 ? -0.426 -23.188 2.311 1 95.75 88 CYS A N 1
ATOM 647 C CA . CYS A 1 88 ? 0.649 -22.578 3.078 1 95.75 88 CYS A CA 1
ATOM 648 C C . CYS A 1 88 ? 0.101 -21.859 4.312 1 95.75 88 CYS A C 1
ATOM 650 O O . CYS A 1 88 ? 0.707 -21.922 5.383 1 95.75 88 CYS A O 1
ATOM 652 N N . GLY A 1 89 ? -1.02 -21.156 4.145 1 94.56 89 GLY A N 1
ATOM 653 C CA . GLY A 1 89 ? -1.733 -20.641 5.305 1 94.56 89 GLY A CA 1
ATOM 654 C C . GLY A 1 89 ? -1.623 -19.141 5.453 1 94.56 89 GLY A C 1
ATOM 655 O O . GLY A 1 89 ? -2.516 -18.5 6.012 1 94.56 89 GLY A O 1
ATOM 656 N N . ARG A 1 90 ? -0.553 -18.547 5.016 1 95.06 90 ARG A N 1
ATOM 657 C CA . ARG A 1 90 ? -0.395 -17.109 5.172 1 95.06 90 ARG A CA 1
ATOM 658 C C . ARG A 1 90 ? 0.493 -16.531 4.07 1 95.06 90 ARG A C 1
ATOM 660 O O . ARG A 1 90 ? 1.5 -17.141 3.699 1 95.06 90 ARG A O 1
ATOM 667 N N . HIS A 1 91 ? 0.101 -15.336 3.584 1 98.19 91 HIS A N 1
ATOM 668 C CA . HIS A 1 91 ? 0.872 -14.648 2.551 1 98.19 91 HIS A CA 1
ATOM 669 C C . HIS A 1 91 ? 0.923 -13.148 2.807 1 98.19 91 HIS A C 1
ATOM 671 O O . HIS A 1 91 ? -0.069 -12.547 3.23 1 98.19 91 HIS A O 1
ATOM 677 N N . ASP A 1 92 ? 1.961 -12.609 2.459 1 97.69 92 ASP A N 1
ATOM 678 C CA . ASP A 1 92 ? 2.293 -11.25 2.879 1 97.69 92 ASP A CA 1
ATOM 679 C C . ASP A 1 92 ? 1.748 -10.219 1.89 1 97.69 92 ASP A C 1
ATOM 681 O O . ASP A 1 92 ? 1.791 -10.438 0.676 1 97.69 92 ASP A O 1
ATOM 685 N N . THR A 1 93 ? 1.273 -9.055 2.439 1 98.06 93 THR A N 1
ATOM 686 C CA . THR A 1 93 ? 0.835 -7.938 1.614 1 98.06 93 THR A CA 1
ATOM 687 C C . THR A 1 93 ? 1.723 -6.715 1.842 1 98.06 93 THR A C 1
ATOM 689 O O . THR A 1 93 ? 1.516 -5.668 1.228 1 98.06 93 THR A O 1
ATOM 692 N N . LEU A 1 94 ? 2.807 -6.793 2.713 1 96.62 94 LEU A N 1
ATOM 693 C CA . LEU A 1 94 ? 3.461 -5.582 3.201 1 96.62 94 LEU A CA 1
ATOM 694 C C . LEU A 1 94 ? 4.902 -5.508 2.707 1 96.62 94 LEU A C 1
ATOM 696 O O . LEU A 1 94 ? 5.441 -4.414 2.521 1 96.62 94 LEU A O 1
ATOM 700 N N . GLY A 1 95 ? 5.602 -6.582 2.551 1 92.88 95 GLY A N 1
ATOM 701 C CA . GLY A 1 95 ? 7.039 -6.66 2.326 1 92.88 95 GLY A CA 1
ATOM 702 C C . GLY A 1 95 ? 7.48 -5.984 1.042 1 92.88 95 GLY A C 1
ATOM 703 O O . GLY A 1 95 ? 8.648 -5.621 0.895 1 92.88 95 GLY A O 1
ATOM 704 N N . GLY A 1 96 ? 6.609 -5.547 0.106 1 91.81 96 GLY A N 1
ATOM 705 C CA . GLY A 1 96 ? 6.93 -4.902 -1.158 1 91.81 96 GLY A CA 1
ATOM 706 C C . GLY A 1 96 ? 7.824 -5.746 -2.047 1 91.81 96 GLY A C 1
ATOM 707 O O . GLY A 1 96 ? 8.422 -6.723 -1.589 1 91.81 96 GLY A O 1
ATOM 708 N N . ALA A 1 97 ? 8.039 -5.336 -3.248 1 93.81 97 ALA A N 1
ATOM 709 C CA . ALA A 1 97 ? 8.945 -5.977 -4.203 1 93.81 97 ALA A CA 1
ATOM 710 C C . ALA A 1 97 ? 10.383 -5.504 -4.008 1 93.81 97 ALA A C 1
ATOM 712 O O . ALA A 1 97 ? 10.625 -4.316 -3.773 1 93.81 97 ALA A O 1
ATOM 713 N N . CYS A 1 98 ? 11.266 -6.402 -4.133 1 93 98 CYS A N 1
ATOM 714 C CA . CYS A 1 98 ? 12.656 -5.965 -4.145 1 93 98 CYS A CA 1
ATOM 715 C C . CYS A 1 98 ? 12.969 -5.156 -5.402 1 93 98 CYS A C 1
ATOM 717 O O . CYS A 1 98 ? 12.422 -5.434 -6.473 1 93 98 CYS A O 1
ATOM 719 N N . SER A 1 99 ? 13.859 -4.18 -5.238 1 92.94 99 SER A N 1
ATOM 720 C CA . SER A 1 99 ? 14.344 -3.314 -6.305 1 92.94 99 SER A CA 1
ATOM 721 C C . SER A 1 99 ? 15.82 -2.984 -6.121 1 92.94 99 SER A C 1
ATOM 723 O O . SER A 1 99 ? 16.375 -3.158 -5.031 1 92.94 99 SER A O 1
ATOM 725 N N . LYS A 1 100 ? 16.422 -2.49 -7.207 1 91.56 100 LYS A N 1
ATOM 726 C CA . LYS A 1 100 ? 17.797 -2.027 -7.086 1 91.56 100 LYS A CA 1
ATOM 727 C C . LYS A 1 100 ? 17.938 -0.951 -6.012 1 91.56 100 LYS A C 1
ATOM 729 O O . LYS A 1 100 ? 18.875 -0.973 -5.211 1 91.56 100 LYS A O 1
ATOM 734 N N . GLU A 1 101 ? 17.016 -0.082 -5.988 1 91 101 GLU A N 1
ATOM 735 C CA . GLU A 1 101 ? 17.031 1.029 -5.043 1 91 101 GLU A CA 1
ATOM 736 C C . GLU A 1 101 ? 16.844 0.537 -3.609 1 91 101 GLU A C 1
ATOM 738 O O . GLU A 1 101 ? 17.609 0.916 -2.719 1 91 101 GLU A O 1
ATOM 743 N N . SER A 1 102 ? 15.812 -0.29 -3.367 1 90.88 102 SER A N 1
ATOM 744 C CA . SER A 1 102 ? 15.547 -0.785 -2.021 1 90.88 102 SER A CA 1
ATOM 745 C C . SER A 1 102 ? 16.688 -1.678 -1.528 1 90.88 102 SER A C 1
ATOM 747 O O . SER A 1 102 ? 17.062 -1.623 -0.355 1 90.88 102 SER A O 1
ATOM 749 N N . ASN A 1 103 ? 17.188 -2.512 -2.426 1 93 103 ASN A N 1
ATOM 750 C CA . ASN A 1 103 ? 18.312 -3.354 -2.055 1 93 103 ASN A CA 1
ATOM 751 C C . ASN A 1 103 ? 19.547 -2.518 -1.676 1 93 103 ASN A C 1
ATOM 753 O O . ASN A 1 103 ? 20.188 -2.787 -0.667 1 93 103 ASN A O 1
ATOM 757 N N . SER A 1 104 ? 19.828 -1.551 -2.508 1 93.75 104 SER A N 1
ATOM 758 C CA . SER A 1 104 ? 20.969 -0.689 -2.227 1 93.75 104 SER A CA 1
ATOM 759 C C . SER A 1 104 ? 20.797 0.037 -0.896 1 93.75 104 SER A C 1
ATOM 761 O O . SER A 1 104 ? 21.766 0.174 -0.131 1 93.75 104 SER A O 1
ATOM 763 N N . LEU A 1 105 ? 19.656 0.495 -0.617 1 91.25 105 LEU A N 1
ATOM 764 C CA . LEU A 1 105 ? 19.359 1.223 0.611 1 91.25 105 LEU A CA 1
ATOM 765 C C . LEU A 1 105 ? 19.469 0.31 1.826 1 91.25 105 LEU A C 1
ATOM 767 O O . LEU A 1 105 ? 20 0.716 2.863 1 91.25 105 LEU A O 1
ATOM 771 N N . ARG A 1 106 ? 19.125 -0.906 1.651 1 89.12 106 ARG A N 1
ATOM 772 C CA . ARG A 1 106 ? 18.984 -1.787 2.805 1 89.12 106 ARG A CA 1
ATOM 773 C C . ARG A 1 106 ? 20.234 -2.629 3.014 1 89.12 106 ARG A C 1
ATOM 775 O O . ARG A 1 106 ? 20.578 -2.965 4.148 1 89.12 106 ARG A O 1
ATOM 782 N N . TYR A 1 107 ? 20.875 -2.98 1.885 1 91.88 107 TYR A N 1
ATOM 783 C CA . TYR A 1 107 ? 21.938 -3.977 1.998 1 91.88 107 TYR A CA 1
ATOM 784 C C . TYR A 1 107 ? 23.25 -3.428 1.472 1 91.88 107 TYR A C 1
ATOM 786 O O . TYR A 1 107 ? 24.281 -4.125 1.489 1 91.88 107 TYR A O 1
ATOM 794 N N . GLY A 1 108 ? 23.234 -2.221 0.975 1 91.44 108 GLY A N 1
ATOM 795 C CA . GLY A 1 108 ? 24.469 -1.575 0.554 1 91.44 108 GLY A CA 1
ATOM 796 C C . GLY A 1 108 ? 24.578 -1.425 -0.951 1 91.44 108 GLY A C 1
ATOM 797 O O . GLY A 1 108 ? 23.906 -2.129 -1.703 1 91.44 108 GLY A O 1
ATOM 798 N N . GLN A 1 109 ? 25.484 -0.62 -1.387 1 91.5 109 GLN A N 1
ATOM 799 C CA . GLN A 1 109 ? 25.625 -0.209 -2.779 1 91.5 109 GLN A CA 1
ATOM 800 C C . GLN A 1 109 ? 26.078 -1.377 -3.654 1 91.5 109 GLN A C 1
ATOM 802 O O . GLN A 1 109 ? 25.828 -1.389 -4.859 1 91.5 109 GLN A O 1
ATOM 807 N N . HIS A 1 110 ? 26.656 -2.352 -3.066 1 91 110 HIS A N 1
ATOM 808 C CA . HIS A 1 110 ? 27.156 -3.5 -3.814 1 91 110 HIS A CA 1
ATOM 809 C C . HIS A 1 110 ? 26 -4.328 -4.379 1 91 110 HIS A C 1
ATOM 811 O O . HIS A 1 110 ? 26.203 -5.176 -5.25 1 91 110 HIS A O 1
ATOM 817 N N . THR A 1 111 ? 24.812 -4.051 -3.85 1 88.75 111 THR A N 1
ATOM 818 C CA . THR A 1 111 ? 23.641 -4.812 -4.301 1 88.75 111 THR A CA 1
ATOM 819 C C . THR A 1 111 ? 22.938 -4.086 -5.434 1 88.75 111 THR A C 1
ATOM 821 O O . THR A 1 111 ? 21.906 -4.551 -5.922 1 88.75 111 THR A O 1
ATOM 824 N N . ARG A 1 112 ? 23.406 -3.074 -5.945 1 86.88 112 ARG A N 1
ATOM 825 C CA . ARG A 1 112 ? 22.75 -2.17 -6.891 1 86.88 112 ARG A CA 1
ATOM 826 C C . ARG A 1 112 ? 22.469 -2.875 -8.211 1 86.88 112 ARG A C 1
ATOM 828 O O . ARG A 1 112 ? 21.484 -2.557 -8.891 1 86.88 112 ARG A O 1
ATOM 835 N N . TYR A 1 113 ? 23.172 -3.844 -8.594 1 85.38 113 TYR A N 1
ATOM 836 C CA . TYR A 1 113 ? 23.062 -4.453 -9.914 1 85.38 113 TYR A CA 1
ATOM 837 C C . TYR A 1 113 ? 22.391 -5.82 -9.828 1 85.38 113 TYR A C 1
ATOM 839 O O . TYR A 1 113 ? 22.281 -6.527 -10.836 1 85.38 113 TYR A O 1
ATOM 847 N N . GLN A 1 114 ? 22 -6.121 -8.688 1 86.88 114 GLN A N 1
ATOM 848 C CA . GLN A 1 114 ? 21.359 -7.418 -8.523 1 86.88 114 GLN A CA 1
ATOM 849 C C . GLN A 1 114 ? 19.953 -7.414 -9.109 1 86.88 114 GLN A C 1
ATOM 851 O O . GLN A 1 114 ? 19.234 -6.418 -9.008 1 86.88 114 GLN A O 1
ATOM 856 N N . HIS A 1 115 ? 19.672 -8.531 -9.695 1 88.62 115 HIS A N 1
ATOM 857 C CA . HIS A 1 115 ? 18.344 -8.734 -10.25 1 88.62 115 HIS A CA 1
ATOM 858 C C . HIS A 1 115 ? 17.266 -8.57 -9.18 1 88.62 115 HIS A C 1
ATOM 860 O O . HIS A 1 115 ? 17.438 -9.047 -8.055 1 88.62 115 HIS A O 1
ATOM 866 N N . ALA A 1 116 ? 16.172 -7.805 -9.547 1 93.69 116 ALA A N 1
ATOM 867 C CA . ALA A 1 116 ? 15.133 -7.539 -8.555 1 93.69 116 ALA A CA 1
ATOM 868 C C . ALA A 1 116 ? 13.742 -7.676 -9.164 1 93.69 116 ALA A C 1
ATOM 870 O O . ALA A 1 116 ? 13.594 -7.699 -10.391 1 93.69 116 ALA A O 1
ATOM 871 N N . CYS A 1 117 ? 12.836 -7.797 -8.281 1 97 117 CYS A N 1
ATOM 872 C CA . CYS A 1 117 ? 11.461 -8.047 -8.68 1 97 117 CYS A CA 1
ATOM 873 C C . CYS A 1 117 ? 10.914 -6.887 -9.516 1 97 117 CYS A C 1
ATOM 875 O O . CYS A 1 117 ? 10.188 -7.102 -10.484 1 97 117 CYS A O 1
ATOM 877 N N . VAL A 1 118 ? 11.211 -5.66 -9.18 1 96.25 118 VAL A N 1
ATOM 878 C CA . VAL A 1 118 ? 10.672 -4.508 -9.898 1 96.25 118 VAL A CA 1
ATOM 879 C C . VAL A 1 118 ? 11.086 -4.57 -11.359 1 96.25 118 VAL A C 1
ATOM 881 O O . VAL A 1 118 ? 10.281 -4.297 -12.258 1 96.25 118 VAL A O 1
ATOM 884 N N . GLU A 1 119 ? 12.297 -4.969 -11.633 1 95.62 119 GLU A N 1
ATOM 885 C CA . GLU A 1 119 ? 12.766 -5.098 -13.008 1 95.62 119 GLU A CA 1
ATOM 886 C C . GLU A 1 119 ? 11.992 -6.188 -13.75 1 95.62 119 GLU A C 1
ATOM 888 O O . GLU A 1 119 ? 11.672 -6.031 -14.93 1 95.62 119 GLU A O 1
ATOM 893 N N . ASN A 1 120 ? 11.758 -7.273 -13.07 1 97.94 120 ASN A N 1
ATOM 894 C CA . ASN A 1 120 ? 10.922 -8.312 -13.656 1 97.94 120 ASN A CA 1
ATOM 895 C C . ASN A 1 120 ? 9.539 -7.785 -14.016 1 97.94 120 ASN A C 1
ATOM 897 O O . ASN A 1 120 ? 9.039 -8.039 -15.117 1 97.94 120 ASN A O 1
ATOM 901 N N . PHE A 1 121 ? 8.922 -7.035 -13.094 1 98.12 121 PHE A N 1
ATOM 902 C CA . PHE A 1 121 ? 7.609 -6.465 -13.344 1 98.12 121 PHE A CA 1
ATOM 903 C C . PHE A 1 121 ? 7.641 -5.527 -14.547 1 98.12 121 PHE A C 1
ATOM 905 O O . PHE A 1 121 ? 6.742 -5.559 -15.391 1 98.12 121 PHE A O 1
ATOM 912 N N . LEU A 1 122 ? 8.641 -4.699 -14.578 1 96.56 122 LEU A N 1
ATOM 913 C CA . LEU A 1 122 ? 8.719 -3.715 -15.656 1 96.56 122 LEU A CA 1
ATOM 914 C C . LEU A 1 122 ? 8.922 -4.398 -17 1 96.56 122 LEU A C 1
ATOM 916 O O . LEU A 1 122 ? 8.25 -4.066 -17.984 1 96.56 122 LEU A O 1
ATOM 920 N N . THR A 1 123 ? 9.828 -5.328 -17.062 1 97.62 123 THR A N 1
ATOM 921 C CA . THR A 1 123 ? 10.109 -6.051 -18.297 1 97.62 123 THR A CA 1
ATOM 922 C C . THR A 1 123 ? 8.867 -6.809 -18.766 1 97.62 123 THR A C 1
ATOM 924 O O . THR A 1 123 ? 8.469 -6.699 -19.922 1 97.62 123 THR A O 1
ATOM 927 N N . GLU A 1 124 ? 8.266 -7.543 -17.906 1 98.31 124 GLU A N 1
ATOM 928 C CA . GLU A 1 124 ? 7.09 -8.336 -18.25 1 98.31 124 GLU A CA 1
ATOM 929 C C . GLU A 1 124 ? 5.883 -7.441 -18.531 1 98.31 124 GLU A C 1
ATOM 931 O O . GLU A 1 124 ? 5.117 -7.695 -19.469 1 98.31 124 GLU A O 1
ATOM 936 N N . GLY A 1 125 ? 5.676 -6.43 -17.734 1 98.12 125 GLY A N 1
ATOM 937 C CA . GLY A 1 125 ? 4.574 -5.492 -17.891 1 98.12 125 GLY A CA 1
ATOM 938 C C . GLY A 1 125 ? 4.609 -4.75 -19.219 1 98.12 125 GLY A C 1
ATOM 939 O O . GLY A 1 125 ? 3.562 -4.414 -19.766 1 98.12 125 GLY A O 1
ATOM 940 N N . ALA A 1 126 ? 5.797 -4.5 -19.688 1 98.06 126 ALA A N 1
ATOM 941 C CA . ALA A 1 126 ? 5.953 -3.793 -20.953 1 98.06 126 ALA A CA 1
ATOM 942 C C . ALA A 1 126 ? 5.223 -4.52 -22.078 1 98.06 126 ALA A C 1
ATOM 944 O O . ALA A 1 126 ? 4.695 -3.885 -23 1 98.06 126 ALA A O 1
ATOM 945 N N . LYS A 1 127 ? 5.145 -5.809 -22.031 1 98.06 127 LYS A N 1
ATOM 946 C CA . LYS A 1 127 ? 4.422 -6.602 -23.016 1 98.06 127 LYS A CA 1
ATOM 947 C C . LYS A 1 127 ? 2.951 -6.195 -23.078 1 98.06 127 LYS A C 1
ATOM 949 O O . LYS A 1 127 ? 2.271 -6.449 -24.078 1 98.06 127 LYS A O 1
ATOM 954 N N . TRP A 1 128 ? 2.492 -5.652 -22.031 1 97.94 128 TRP A N 1
ATOM 955 C CA . TRP A 1 128 ? 1.077 -5.324 -21.906 1 97.94 128 TRP A CA 1
ATOM 956 C C . TRP A 1 128 ? 0.868 -3.814 -21.875 1 97.94 128 TRP A C 1
ATOM 958 O O . TRP A 1 128 ? -0.199 -3.336 -21.484 1 97.94 128 TRP A O 1
ATOM 968 N N . GLY A 1 129 ? 1.953 -3.084 -22.125 1 97.12 129 GLY A N 1
ATOM 969 C CA . GLY A 1 129 ? 1.857 -1.634 -22.172 1 97.12 129 GLY A CA 1
ATOM 970 C C . GLY A 1 129 ? 1.939 -0.983 -20.797 1 97.12 129 GLY A C 1
ATOM 971 O O . GLY A 1 129 ? 1.536 0.17 -20.641 1 97.12 129 GLY A O 1
ATOM 972 N N . LEU A 1 130 ? 2.379 -1.695 -19.828 1 96.12 130 LEU A N 1
ATOM 973 C CA . LEU A 1 130 ? 2.502 -1.157 -18.484 1 96.12 130 LEU A CA 1
ATOM 974 C C . LEU A 1 130 ? 3.891 -0.572 -18.25 1 96.12 130 LEU A C 1
ATOM 976 O O . LEU A 1 130 ? 4.883 -1.101 -18.766 1 96.12 130 LEU A O 1
ATOM 980 N N . GLY A 1 131 ? 3.949 0.52 -17.578 1 93.31 131 GLY A N 1
ATOM 981 C CA . GLY A 1 131 ? 5.203 1.128 -17.156 1 93.31 131 GLY A CA 1
ATOM 982 C C . GLY A 1 131 ? 5.293 1.357 -15.664 1 93.31 131 GLY A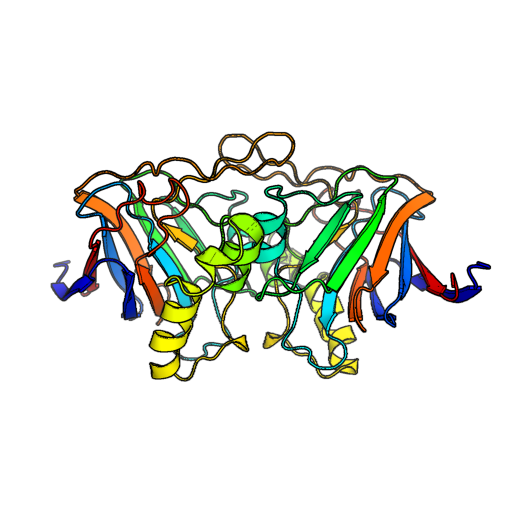 C 1
ATOM 983 O O . GLY A 1 131 ? 4.523 0.779 -14.898 1 93.31 131 GLY A O 1
ATOM 984 N N . LYS A 1 132 ? 6.277 2.105 -15.305 1 89.06 132 LYS A N 1
ATOM 985 C CA . LYS A 1 132 ? 6.59 2.342 -13.898 1 89.06 132 LYS A CA 1
ATOM 986 C C . LYS A 1 132 ? 5.375 2.883 -13.148 1 89.06 132 LYS A C 1
ATOM 988 O O . LYS A 1 132 ? 5.141 2.521 -11.992 1 89.06 132 LYS A O 1
ATOM 993 N N . ARG A 1 133 ? 4.566 3.764 -13.766 1 87.69 133 ARG A N 1
ATOM 994 C CA . ARG A 1 133 ? 3.416 4.406 -13.133 1 87.69 133 ARG A CA 1
ATOM 995 C C . ARG A 1 133 ? 2.312 3.396 -12.844 1 87.69 133 ARG A C 1
ATOM 997 O O . ARG A 1 133 ? 1.377 3.688 -12.094 1 87.69 133 ARG A O 1
ATOM 1004 N N . ASP A 1 134 ? 2.426 2.252 -13.438 1 92.5 134 ASP A N 1
ATOM 1005 C CA . ASP A 1 134 ? 1.388 1.236 -13.289 1 92.5 134 ASP A CA 1
ATOM 1006 C C . ASP A 1 134 ? 1.729 0.26 -12.172 1 92.5 134 ASP A C 1
ATOM 1008 O O . ASP A 1 134 ? 0.9 -0.569 -11.789 1 92.5 134 ASP A O 1
ATOM 1012 N N . LEU A 1 135 ? 2.912 0.37 -11.594 1 92.94 135 LEU A N 1
ATOM 1013 C CA . LEU A 1 135 ? 3.326 -0.518 -10.508 1 92.94 135 LEU A CA 1
ATOM 1014 C C . LEU A 1 135 ? 2.852 0.011 -9.164 1 92.94 135 LEU A C 1
ATOM 1016 O O . LEU A 1 135 ? 3.023 1.193 -8.859 1 92.94 135 LEU A O 1
ATOM 1020 N N . VAL A 1 136 ? 2.16 -0.865 -8.43 1 92.38 136 VAL A N 1
ATOM 1021 C CA . VAL A 1 136 ? 1.677 -0.562 -7.09 1 92.38 136 VAL A CA 1
ATOM 1022 C C . VAL A 1 136 ? 2.193 -1.608 -6.105 1 92.38 136 VAL A C 1
ATOM 1024 O O . VAL A 1 136 ? 3.057 -2.42 -6.449 1 92.38 136 VAL A O 1
ATOM 1027 N N . SER A 1 137 ? 1.745 -1.487 -4.844 1 95.31 137 SER A N 1
ATOM 1028 C CA . SER A 1 137 ? 2.117 -2.5 -3.859 1 95.31 137 SER A CA 1
ATOM 1029 C C . SER A 1 137 ? 1.697 -3.893 -4.316 1 95.31 137 SER A C 1
ATOM 1031 O O . SER A 1 137 ? 0.605 -4.07 -4.859 1 95.31 137 SER A O 1
ATOM 1033 N N . ASN A 1 138 ? 2.561 -4.793 -4.129 1 97.56 138 ASN A N 1
ATOM 1034 C CA . ASN A 1 138 ? 2.307 -6.152 -4.598 1 97.56 138 ASN A CA 1
ATOM 1035 C C . ASN A 1 138 ? 1.94 -7.078 -3.441 1 97.56 138 ASN A C 1
ATOM 1037 O O . ASN A 1 138 ? 2.135 -6.734 -2.275 1 97.56 138 ASN A O 1
ATOM 1041 N N . VAL A 1 139 ? 1.419 -8.258 -3.828 1 98.56 139 VAL A N 1
ATOM 1042 C CA . VAL A 1 139 ? 1.326 -9.406 -2.936 1 98.56 139 VAL A CA 1
ATOM 1043 C C . VAL A 1 139 ? 2.629 -10.203 -2.982 1 98.56 139 VAL A C 1
ATOM 1045 O O . VAL A 1 139 ? 3.254 -10.32 -4.039 1 98.56 139 VAL A O 1
ATOM 1048 N N . ASN A 1 140 ? 3.037 -10.742 -1.854 1 98.06 140 ASN A N 1
ATOM 1049 C CA . ASN A 1 140 ? 4.16 -11.68 -1.8 1 98.06 140 ASN A CA 1
ATOM 1050 C C . ASN A 1 140 ? 3.709 -13.07 -1.365 1 98.06 140 ASN A C 1
ATOM 1052 O O . ASN A 1 140 ? 3.684 -13.375 -0.172 1 98.06 140 ASN A O 1
ATOM 1056 N N . TRP A 1 141 ? 3.42 -13.922 -2.318 1 98.44 141 TRP A N 1
ATOM 1057 C CA . TRP A 1 141 ? 3.033 -15.289 -1.985 1 98.44 141 TRP A CA 1
ATOM 1058 C C . TRP A 1 141 ? 4.195 -16.047 -1.358 1 98.44 141 TRP A C 1
ATOM 1060 O O . TRP A 1 141 ? 5.336 -15.938 -1.816 1 98.44 141 TRP A O 1
ATOM 1070 N N . TYR A 1 142 ? 3.965 -16.828 -0.251 1 97.69 142 TYR A N 1
ATOM 1071 C CA . TYR A 1 142 ? 4.855 -17.766 0.438 1 97.69 142 TYR A CA 1
ATOM 1072 C C . TYR A 1 142 ? 5.891 -17 1.267 1 97.69 142 TYR A C 1
ATOM 1074 O O . TYR A 1 142 ? 6.688 -17.609 1.98 1 97.69 142 TYR A O 1
ATOM 1082 N N . MET A 1 143 ? 5.844 -15.688 1.159 1 96.38 143 MET A N 1
ATOM 1083 C CA . MET A 1 143 ? 6.754 -14.891 1.98 1 96.38 143 MET A CA 1
ATOM 1084 C C . MET A 1 143 ? 6.211 -14.734 3.396 1 96.38 143 MET A C 1
ATOM 1086 O O . MET A 1 143 ? 5.012 -14.539 3.586 1 96.38 143 MET A O 1
ATOM 1090 N N . ASN A 1 144 ? 7.105 -14.875 4.34 1 94.75 144 ASN A N 1
ATOM 1091 C CA . ASN A 1 144 ? 6.754 -14.703 5.746 1 94.75 144 ASN A CA 1
ATOM 1092 C C . ASN A 1 144 ? 7.285 -13.383 6.301 1 94.75 144 ASN A C 1
ATOM 1094 O O . ASN A 1 144 ? 8.5 -13.211 6.453 1 94.75 144 ASN A O 1
ATOM 1098 N N . VAL A 1 145 ? 6.367 -12.461 6.566 1 95 145 VAL A N 1
ATOM 1099 C CA . VAL A 1 145 ? 6.715 -11.133 7.051 1 95 145 VAL A CA 1
ATOM 1100 C C . VAL A 1 145 ? 5.922 -10.82 8.32 1 95 145 VAL A C 1
ATOM 1102 O O . VAL A 1 145 ? 4.941 -10.07 8.281 1 95 145 VAL A O 1
ATOM 1105 N N . PRO A 1 146 ? 6.348 -11.383 9.43 1 95 146 PRO A N 1
ATOM 1106 C CA . PRO A 1 146 ? 5.637 -11.102 10.68 1 95 146 PRO A CA 1
ATOM 1107 C C . PRO A 1 146 ? 5.719 -9.633 11.086 1 95 146 PRO A C 1
ATOM 1109 O O . PRO A 1 146 ? 6.703 -8.953 10.773 1 95 146 PRO A O 1
ATOM 1112 N N . VAL A 1 147 ? 4.688 -9.18 11.742 1 95.69 147 VAL A N 1
ATOM 1113 C CA . VAL A 1 147 ? 4.621 -7.828 12.289 1 95.69 147 VAL A CA 1
ATOM 1114 C C . VAL A 1 147 ? 4.461 -7.891 13.805 1 95.69 147 VAL A C 1
ATOM 1116 O O . VAL A 1 147 ? 3.537 -8.531 14.312 1 95.69 147 VAL A O 1
ATOM 1119 N N . GLU A 1 148 ? 5.371 -7.246 14.5 1 95.44 148 GLU A N 1
ATOM 1120 C CA . GLU A 1 148 ? 5.305 -7.18 15.953 1 95.44 148 GLU A CA 1
ATOM 1121 C C . GLU A 1 148 ? 4.293 -6.133 16.406 1 95.44 148 GLU A C 1
ATOM 1123 O O . GLU A 1 148 ? 3.834 -5.312 15.617 1 95.44 148 GLU A O 1
ATOM 1128 N N . GLN A 1 149 ? 4.008 -6.129 17.719 1 92.38 149 GLN A N 1
ATOM 1129 C CA . GLN A 1 149 ? 3.01 -5.219 18.281 1 92.38 149 GLN A CA 1
ATOM 1130 C C . GLN A 1 149 ? 3.436 -3.762 18.094 1 92.38 149 GLN A C 1
ATOM 1132 O O . GLN A 1 149 ? 2.594 -2.883 17.906 1 92.38 149 GLN A O 1
ATOM 1137 N N . ASP A 1 150 ? 4.707 -3.502 18.109 1 94.31 150 ASP A N 1
ATOM 1138 C CA . ASP A 1 150 ? 5.188 -2.131 17.984 1 94.31 150 ASP A CA 1
ATOM 1139 C C . ASP A 1 150 ? 5.316 -1.729 16.516 1 94.31 150 ASP A C 1
ATOM 1141 O O . ASP A 1 150 ? 5.828 -0.652 16.203 1 94.31 150 ASP A O 1
ATOM 1145 N N . GLY A 1 151 ? 4.906 -2.637 15.625 1 96 151 GLY A N 1
ATOM 1146 C CA . GLY A 1 151 ? 4.871 -2.33 14.203 1 96 151 GLY A CA 1
ATOM 1147 C C . GLY A 1 151 ? 6.094 -2.832 13.453 1 96 151 GLY A C 1
ATOM 1148 O O . GLY A 1 151 ? 6.152 -2.746 12.227 1 96 151 GLY A O 1
ATOM 1149 N N . THR A 1 152 ? 7.066 -3.35 14.211 1 96.31 152 THR A N 1
ATOM 1150 C CA . THR A 1 152 ? 8.281 -3.842 13.57 1 96.31 152 THR A CA 1
ATOM 1151 C C . THR A 1 152 ? 7.965 -4.996 12.625 1 96.31 152 THR A C 1
ATOM 1153 O O . THR A 1 152 ? 7.25 -5.93 13 1 96.31 152 THR A O 1
ATOM 1156 N N . LEU A 1 153 ? 8.43 -4.754 11.461 1 92.62 153 LEU A N 1
ATOM 1157 C CA . LEU A 1 153 ? 8.273 -5.762 10.422 1 92.62 153 LEU A CA 1
ATOM 1158 C C . LEU A 1 153 ? 9.531 -6.613 10.289 1 92.62 153 LEU A C 1
ATOM 1160 O O . LEU A 1 153 ? 10.641 -6.082 10.219 1 92.62 153 LEU A O 1
ATOM 1164 N N . GLY A 1 154 ? 9.367 -7.922 10.234 1 90.56 154 GLY A N 1
ATOM 1165 C CA . GLY A 1 154 ? 10.508 -8.797 10.016 1 90.56 154 GLY A CA 1
ATOM 1166 C C . GLY A 1 154 ? 10.398 -9.609 8.742 1 90.56 154 GLY A C 1
ATOM 1167 O O . GLY A 1 154 ? 9.297 -9.992 8.328 1 90.56 154 GLY A O 1
ATOM 1168 N N . ILE A 1 155 ? 11.516 -9.641 7.938 1 87.38 155 ILE A N 1
ATOM 1169 C CA . ILE A 1 155 ? 11.609 -10.602 6.844 1 87.38 155 ILE A CA 1
ATOM 1170 C C . ILE A 1 155 ? 12.367 -11.844 7.316 1 87.38 155 ILE A C 1
ATOM 1172 O O . ILE A 1 155 ? 13.57 -11.781 7.594 1 87.38 155 ILE A O 1
ATOM 1176 N N . VAL A 1 156 ? 11.617 -12.93 7.48 1 91.19 156 VAL A N 1
ATOM 1177 C CA . VAL A 1 156 ? 12.195 -14.164 8 1 91.19 156 VAL A CA 1
ATOM 1178 C C . VAL A 1 156 ? 12.047 -15.281 6.969 1 91.19 156 VAL A C 1
ATOM 1180 O O . VAL A 1 156 ? 11.602 -15.039 5.844 1 91.19 156 VAL A O 1
ATOM 1183 N N . ASP A 1 157 ? 12.516 -16.469 7.297 1 90.69 157 ASP A N 1
ATOM 1184 C CA . ASP A 1 157 ? 12.406 -17.594 6.363 1 90.69 157 ASP A CA 1
ATOM 1185 C C . ASP A 1 157 ? 10.953 -17.812 5.945 1 90.69 157 ASP A C 1
ATOM 1187 O O . ASP A 1 157 ? 10.039 -17.719 6.77 1 90.69 157 ASP A O 1
ATOM 1191 N N . GLY A 1 158 ? 10.852 -18.078 4.68 1 86.94 158 GLY A N 1
ATOM 1192 C CA . GLY A 1 158 ? 9.523 -18.422 4.184 1 86.94 158 GLY A CA 1
ATOM 1193 C C . GLY A 1 158 ? 8.93 -19.641 4.863 1 86.94 158 GLY A C 1
ATOM 1194 O O . GLY A 1 158 ? 9.625 -20.375 5.57 1 86.94 158 GLY A O 1
ATOM 1195 N N . ILE A 1 159 ? 7.641 -19.781 4.672 1 87.81 159 ILE A N 1
ATOM 1196 C CA . ILE A 1 159 ? 6.957 -20.859 5.375 1 87.81 159 ILE A CA 1
ATOM 1197 C C . ILE A 1 159 ? 6.441 -21.891 4.367 1 87.81 159 ILE A C 1
ATOM 1199 O O . ILE A 1 159 ? 5.637 -22.75 4.711 1 87.81 159 ILE A O 1
ATOM 1203 N N . SER A 1 160 ? 6.859 -21.734 3.129 1 93.56 160 SER A N 1
ATOM 1204 C CA . SER A 1 160 ? 6.402 -22.672 2.119 1 93.56 160 SER A CA 1
ATOM 1205 C C . SER A 1 160 ? 7.305 -23.906 2.062 1 93.56 160 SER A C 1
ATOM 1207 O O . SER 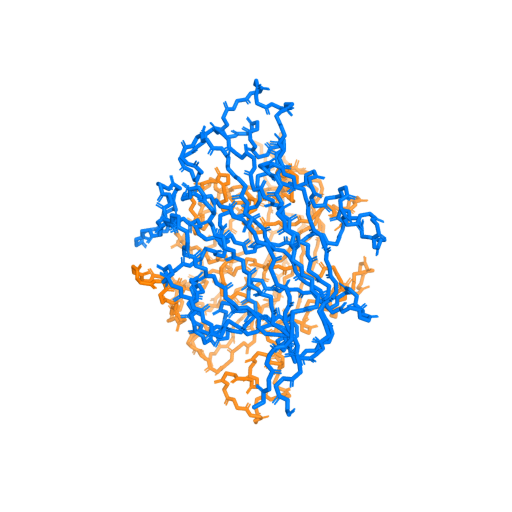A 1 160 ? 8.422 -23.891 2.586 1 93.56 160 SER A O 1
ATOM 1209 N N . ALA A 1 161 ? 6.77 -24.984 1.512 1 95.62 161 ALA A N 1
ATOM 1210 C CA . ALA A 1 161 ? 7.453 -26.25 1.231 1 95.62 161 ALA A CA 1
ATOM 1211 C C . ALA A 1 161 ? 7.152 -26.734 -0.183 1 95.62 161 ALA A C 1
ATOM 1213 O O . ALA A 1 161 ? 6.18 -26.297 -0.803 1 95.62 161 ALA A O 1
ATOM 1214 N N . PRO A 1 162 ? 8.07 -27.609 -0.687 1 97.19 162 PRO A N 1
ATOM 1215 C CA . PRO A 1 162 ? 7.805 -28.125 -2.035 1 97.19 162 PRO A CA 1
ATOM 1216 C C . PRO A 1 162 ? 6.402 -28.719 -2.18 1 97.19 162 PRO A C 1
ATOM 1218 O O . PRO A 1 162 ? 5.98 -29.531 -1.354 1 97.19 162 PRO A O 1
ATOM 1221 N N . GLY A 1 163 ? 5.691 -28.25 -3.229 1 97.88 163 GLY A N 1
ATOM 1222 C CA . GLY A 1 163 ? 4.383 -28.812 -3.52 1 97.88 163 GLY A CA 1
ATOM 1223 C C . GLY A 1 163 ? 3.242 -28 -2.945 1 97.88 163 GLY A C 1
ATOM 1224 O O . GLY A 1 163 ? 2.086 -28.172 -3.334 1 97.88 163 GLY A O 1
ATOM 1225 N N . LEU A 1 164 ? 3.48 -27.109 -1.976 1 97.88 164 LEU A N 1
ATOM 1226 C CA . LEU A 1 164 ? 2.428 -26.234 -1.471 1 97.88 164 LEU A CA 1
ATOM 1227 C C . LEU A 1 164 ? 1.952 -25.281 -2.557 1 97.88 164 LEU A C 1
ATOM 1229 O O . LEU A 1 164 ? 2.725 -24.906 -3.441 1 97.88 164 LEU A O 1
ATOM 1233 N N . GLU A 1 165 ? 0.708 -24.953 -2.484 1 98.31 165 GLU A N 1
ATOM 1234 C CA . GLU A 1 165 ? 0.133 -24.156 -3.568 1 98.31 165 GLU A CA 1
ATOM 1235 C C . GLU A 1 165 ? -0.895 -23.156 -3.039 1 98.31 165 GLU A C 1
ATOM 1237 O O . GLU A 1 165 ? -1.464 -23.359 -1.964 1 98.31 165 GLU A O 1
ATOM 1242 N N . VAL A 1 166 ? -1.064 -22.109 -3.736 1 98.69 166 VAL A N 1
ATOM 1243 C CA . VAL A 1 166 ? -2.17 -21.172 -3.604 1 98.69 166 VAL A CA 1
ATOM 1244 C C . VAL A 1 166 ? -2.941 -21.078 -4.918 1 98.69 166 VAL A C 1
ATOM 1246 O O . VAL A 1 166 ? -2.342 -21.078 -5.996 1 98.69 166 VAL A O 1
ATOM 1249 N N . LYS A 1 167 ? -4.27 -21.125 -4.855 1 98.75 167 LYS A N 1
ATOM 1250 C CA . LYS A 1 167 ? -5.137 -21.047 -6.027 1 98.75 167 LYS A CA 1
ATOM 1251 C C . LYS A 1 167 ? -5.969 -19.766 -6.02 1 98.75 167 LYS A C 1
ATOM 1253 O O . LYS A 1 167 ? -6.637 -19.469 -5.031 1 98.75 167 LYS A O 1
ATOM 1258 N N . LEU A 1 168 ? -5.941 -19.094 -7.109 1 98.88 168 LEU A N 1
ATOM 1259 C CA . LEU A 1 168 ? -6.652 -17.828 -7.281 1 98.88 168 LEU A CA 1
ATOM 1260 C C . LEU A 1 168 ? -7.699 -17.938 -8.383 1 98.88 168 LEU A C 1
ATOM 1262 O O . LEU A 1 168 ? -7.363 -18.234 -9.539 1 98.88 168 LEU A O 1
ATOM 1266 N N . ARG A 1 169 ? -8.906 -17.672 -8.086 1 98.88 169 ARG A N 1
ATOM 1267 C CA . ARG A 1 169 ? -9.953 -17.641 -9.094 1 98.88 169 ARG A CA 1
ATOM 1268 C C . ARG A 1 169 ? -10.227 -16.219 -9.562 1 98.88 169 ARG A C 1
ATOM 1270 O O . ARG A 1 169 ? -10.375 -15.305 -8.742 1 98.88 169 ARG A O 1
ATOM 1277 N N . ALA A 1 170 ? -10.375 -16.078 -10.836 1 98.81 170 ALA A N 1
ATOM 1278 C CA . ALA A 1 170 ? -10.625 -14.758 -11.414 1 98.81 170 ALA A CA 1
ATOM 1279 C C . ALA A 1 170 ? -12.094 -14.375 -11.305 1 98.81 170 ALA A C 1
ATOM 1281 O O . ALA A 1 170 ? -12.969 -15.109 -11.758 1 98.81 170 ALA A O 1
ATOM 1282 N N . GLU A 1 171 ? -12.352 -13.203 -10.766 1 98.75 171 GLU A N 1
ATOM 1283 C CA . GLU A 1 171 ? -13.711 -12.695 -10.609 1 98.75 171 GLU A CA 1
ATOM 1284 C C . GLU A 1 171 ? -14.133 -11.867 -11.828 1 98.75 171 GLU A C 1
ATOM 1286 O O . GLU A 1 171 ? -15.32 -11.594 -12.016 1 98.75 171 GLU A O 1
ATOM 1291 N N . THR A 1 172 ? -13.328 -11.422 -12.539 1 98.56 172 THR A N 1
ATOM 1292 C CA . THR A 1 172 ? -13.383 -10.781 -13.852 1 98.56 172 THR A CA 1
ATOM 1293 C C . THR A 1 172 ? -12.195 -11.188 -14.711 1 98.56 172 THR A C 1
ATOM 1295 O O . THR A 1 172 ? -11.375 -12.016 -14.297 1 98.56 172 THR A O 1
ATOM 1298 N N . ASP A 1 173 ? -12.148 -10.742 -15.961 1 98.81 173 ASP A N 1
ATOM 1299 C CA . ASP A 1 173 ? -10.898 -10.961 -16.688 1 98.81 173 ASP A CA 1
ATOM 1300 C C . ASP A 1 173 ? -9.742 -10.188 -16.047 1 98.81 173 ASP A C 1
ATOM 1302 O O . ASP A 1 173 ? -9.828 -8.977 -15.867 1 98.81 173 ASP A O 1
ATOM 1306 N N . VAL A 1 174 ? -8.688 -10.953 -15.711 1 98.88 174 VAL A N 1
ATOM 1307 C CA . VAL A 1 174 ? -7.629 -10.344 -14.914 1 98.88 174 VAL A CA 1
ATOM 1308 C C . VAL A 1 174 ? -6.273 -10.594 -15.57 1 98.88 174 VAL A C 1
ATOM 1310 O O . VAL A 1 174 ? -5.957 -11.727 -15.953 1 98.88 174 VAL A O 1
ATOM 1313 N N . LEU A 1 175 ? -5.5 -9.516 -15.758 1 98.88 175 LEU A N 1
ATOM 1314 C CA . LEU A 1 175 ? -4.09 -9.633 -16.109 1 98.88 175 LEU A CA 1
ATOM 1315 C C . LEU A 1 175 ? -3.234 -9.836 -14.859 1 98.88 175 LEU A C 1
ATOM 1317 O O . LEU A 1 175 ? -3.287 -9.039 -13.93 1 98.88 175 LEU A O 1
ATOM 1321 N N . VAL A 1 176 ? -2.479 -10.914 -14.805 1 98.81 176 VAL A N 1
ATOM 1322 C CA . VAL A 1 176 ? -1.601 -11.188 -13.672 1 98.81 176 VAL A CA 1
ATOM 1323 C C . VAL A 1 176 ? -0.144 -11.016 -14.094 1 98.81 176 VAL A C 1
ATOM 1325 O O . VAL A 1 176 ? 0.241 -11.414 -15.195 1 98.81 176 VAL A O 1
ATOM 1328 N N . LEU A 1 177 ? 0.642 -10.32 -13.32 1 98.69 177 LEU A N 1
ATOM 1329 C CA . LEU A 1 177 ? 2.09 -10.188 -13.445 1 98.69 177 LEU A CA 1
ATOM 1330 C C . LEU A 1 177 ? 2.795 -10.828 -12.25 1 98.69 177 LEU A C 1
ATOM 1332 O O . LEU A 1 177 ? 2.453 -10.547 -11.094 1 98.69 177 LEU A O 1
ATOM 1336 N N . VAL A 1 178 ? 3.768 -11.68 -12.547 1 98.69 178 VAL A N 1
ATOM 1337 C CA . VAL A 1 178 ? 4.48 -12.422 -11.516 1 98.69 178 VAL A CA 1
ATOM 1338 C C . VAL A 1 178 ? 5.98 -12.141 -11.617 1 98.69 178 VAL A C 1
ATOM 1340 O O . VAL A 1 178 ? 6.527 -12.07 -12.719 1 98.69 178 VAL A O 1
ATOM 1343 N N . SER A 1 179 ? 6.582 -11.875 -10.57 1 98.62 179 SER A N 1
ATOM 1344 C CA . SER A 1 179 ? 8.031 -11.961 -10.438 1 98.62 179 SER A CA 1
ATOM 1345 C C . SER A 1 179 ? 8.43 -13.109 -9.508 1 98.62 179 SER A C 1
ATOM 1347 O O . SER A 1 179 ? 8.203 -13.047 -8.305 1 98.62 179 SER A O 1
ATOM 1349 N N . ASN A 1 180 ? 8.953 -14.18 -10.094 1 98.5 180 ASN A N 1
ATOM 1350 C CA . ASN A 1 180 ? 9.594 -15.188 -9.25 1 98.5 180 ASN A CA 1
ATOM 1351 C C . ASN A 1 180 ? 10.828 -14.633 -8.547 1 98.5 180 ASN A C 1
ATOM 1353 O O . ASN A 1 180 ? 11.875 -14.461 -9.172 1 98.5 180 ASN A O 1
ATOM 1357 N N . CYS A 1 181 ? 10.703 -14.328 -7.32 1 96.81 181 CYS A N 1
ATOM 1358 C CA . CYS A 1 181 ? 11.555 -13.391 -6.602 1 96.81 181 CYS A CA 1
ATOM 1359 C C . CYS A 1 181 ? 13.016 -13.812 -6.668 1 96.81 181 CYS A C 1
ATOM 1361 O O . CYS A 1 181 ? 13.359 -14.945 -6.324 1 96.81 181 CYS A O 1
ATOM 1363 N N . PRO A 1 182 ? 13.891 -12.945 -6.977 1 96.25 182 PRO A N 1
ATOM 1364 C CA . PRO A 1 182 ? 15.312 -13.258 -7.113 1 96.25 182 PRO A CA 1
ATOM 1365 C C . PRO A 1 182 ? 16.109 -12.938 -5.852 1 96.25 182 PRO A C 1
ATOM 1367 O O . PRO A 1 182 ? 17.344 -13.086 -5.84 1 96.25 182 PRO A O 1
ATOM 1370 N N . GLN A 1 183 ? 15.484 -12.461 -4.832 1 92.69 183 GLN A N 1
ATOM 1371 C CA . GLN A 1 183 ? 16.172 -11.914 -3.666 1 92.69 183 GLN A CA 1
ATOM 1372 C C . GLN A 1 183 ? 17.125 -12.938 -3.057 1 92.69 183 GLN A C 1
ATOM 1374 O O . GLN A 1 183 ? 16.734 -14.07 -2.775 1 92.69 183 GLN A O 1
ATOM 1379 N N . ILE A 1 184 ? 18.359 -12.523 -2.854 1 93.5 184 ILE A N 1
ATOM 1380 C CA . ILE A 1 184 ? 19.344 -13.414 -2.25 1 93.5 184 ILE A CA 1
ATOM 1381 C C . ILE A 1 184 ? 20 -12.727 -1.048 1 93.5 184 ILE A C 1
ATOM 1383 O O . ILE A 1 184 ? 20.953 -13.242 -0.474 1 93.5 184 ILE A O 1
ATOM 1387 N N . ASN A 1 185 ? 19.5 -11.539 -0.657 1 91.56 185 ASN A N 1
ATOM 1388 C CA . ASN A 1 185 ? 20.156 -10.719 0.366 1 91.56 185 ASN A CA 1
ATOM 1389 C C . ASN A 1 185 ? 19.438 -10.828 1.707 1 91.56 185 ASN A C 1
ATOM 1391 O O . ASN A 1 185 ? 19.891 -10.289 2.713 1 91.56 185 ASN A O 1
ATOM 1395 N N . ASN A 1 186 ? 18.312 -11.508 1.747 1 88.62 186 ASN A N 1
ATOM 1396 C CA . ASN A 1 186 ? 17.562 -11.773 2.971 1 88.62 186 ASN A CA 1
ATOM 1397 C C . ASN A 1 186 ? 16.922 -13.156 2.945 1 88.62 186 ASN A C 1
ATOM 1399 O O . ASN A 1 186 ? 17 -13.859 1.934 1 88.62 186 ASN A O 1
ATOM 1403 N N . PRO A 1 187 ? 16.391 -13.633 4.027 1 88.69 187 PRO A N 1
ATOM 1404 C CA . PRO A 1 187 ? 15.984 -15.039 4.121 1 88.69 187 PRO A CA 1
ATOM 1405 C C . PRO A 1 187 ? 14.695 -15.336 3.359 1 88.69 187 PRO A C 1
ATOM 1407 O O . PRO A 1 187 ? 14.242 -16.484 3.336 1 88.69 187 PRO A O 1
ATOM 1410 N N . CYS A 1 188 ? 14.086 -14.438 2.699 1 87.5 188 CYS A N 1
ATOM 1411 C CA . CYS A 1 188 ? 12.734 -14.594 2.178 1 87.5 188 CYS A CA 1
ATOM 1412 C C . CYS A 1 188 ? 12.656 -15.758 1.196 1 87.5 188 CYS A C 1
ATOM 1414 O O . CYS A 1 188 ? 11.609 -16.375 1.037 1 87.5 188 CYS A O 1
ATOM 1416 N N . ASN A 1 189 ? 13.703 -16.062 0.488 1 90.69 189 ASN A N 1
ATOM 1417 C CA . ASN A 1 189 ? 13.758 -17.203 -0.426 1 90.69 189 ASN A CA 1
ATOM 1418 C C . ASN A 1 189 ? 14.766 -18.25 0.038 1 90.69 189 ASN A C 1
ATOM 1420 O O . ASN A 1 189 ? 15.305 -19 -0.775 1 90.69 189 ASN A O 1
ATOM 1424 N N . GLY A 1 190 ? 15.117 -18.172 1.236 1 89 190 GLY A N 1
ATOM 1425 C CA . GLY A 1 190 ? 16.156 -19.062 1.723 1 89 190 GLY A CA 1
ATOM 1426 C C . GLY A 1 190 ? 17.516 -18.797 1.113 1 89 190 GLY A C 1
ATOM 1427 O O . GLY A 1 190 ? 18.344 -19.703 1.018 1 89 190 GLY A O 1
ATOM 1428 N N . PHE A 1 191 ? 17.641 -17.703 0.507 1 90.62 191 PHE A N 1
ATOM 1429 C CA . PHE A 1 191 ? 18.875 -17.25 -0.138 1 90.62 191 PHE A CA 1
ATOM 1430 C C . PHE A 1 191 ? 19.156 -18.078 -1.388 1 90.62 191 PHE A C 1
ATOM 1432 O O . PHE A 1 191 ? 20.297 -18.078 -1.887 1 90.62 191 PHE A O 1
ATOM 1439 N N . ASP A 1 192 ? 18.234 -18.844 -1.822 1 94.12 192 ASP A N 1
ATOM 1440 C CA . ASP A 1 192 ? 18.344 -19.734 -2.967 1 94.12 192 ASP A CA 1
ATOM 1441 C C . ASP A 1 192 ? 17.062 -19.75 -3.795 1 94.12 192 ASP A C 1
ATOM 1443 O O . ASP A 1 192 ? 16.25 -20.656 -3.674 1 94.12 192 ASP A O 1
ATOM 1447 N N . PRO A 1 193 ? 16.953 -18.797 -4.73 1 96.81 193 PRO A N 1
ATOM 1448 C CA . PRO A 1 193 ? 15.742 -18.766 -5.555 1 96.81 193 PRO A CA 1
ATOM 1449 C C . PRO A 1 193 ? 15.523 -20.062 -6.344 1 96.81 193 PRO A C 1
ATOM 1451 O O . PRO A 1 193 ? 16.484 -20.625 -6.883 1 96.81 193 PRO A O 1
ATOM 1454 N N . THR A 1 194 ? 14.344 -20.594 -6.398 1 97.81 194 THR A N 1
ATOM 1455 C CA . THR A 1 194 ? 13.953 -21.828 -7.059 1 97.81 194 THR A CA 1
ATOM 1456 C C . THR A 1 194 ? 12.766 -21.594 -7.996 1 97.81 194 THR A C 1
ATOM 1458 O O . THR A 1 194 ? 12.141 -20.531 -7.961 1 97.81 194 THR A O 1
ATOM 1461 N N . PRO A 1 195 ? 12.484 -22.531 -8.898 1 98.5 195 PRO A N 1
ATOM 1462 C CA . PRO A 1 195 ? 11.367 -22.375 -9.828 1 98.5 195 PRO A CA 1
ATOM 1463 C C . PRO A 1 195 ? 10.008 -22.547 -9.148 1 98.5 195 PRO A C 1
ATOM 1465 O O . PRO A 1 195 ? 9.922 -23.109 -8.055 1 98.5 195 PRO A O 1
ATOM 1468 N N . VAL A 1 196 ? 8.977 -22.031 -9.781 1 98.69 196 VAL A N 1
ATOM 1469 C CA . VAL A 1 196 ? 7.586 -22.281 -9.406 1 98.69 196 VAL A CA 1
ATOM 1470 C C . VAL A 1 196 ? 6.797 -22.75 -10.625 1 98.69 196 VAL A C 1
ATOM 1472 O O . VAL A 1 196 ? 7.246 -22.594 -11.758 1 98.69 196 VAL A O 1
ATOM 1475 N N . ARG A 1 197 ? 5.762 -23.406 -10.344 1 98.88 197 ARG A N 1
ATOM 1476 C CA . ARG A 1 197 ? 4.875 -23.875 -11.398 1 98.88 197 ARG A CA 1
ATOM 1477 C C . ARG A 1 197 ? 3.57 -23.094 -11.422 1 98.88 197 ARG A C 1
ATOM 1479 O O . ARG A 1 197 ? 2.998 -22.812 -10.367 1 98.88 197 ARG A O 1
ATOM 1486 N N . MET A 1 198 ? 3.141 -22.656 -12.586 1 98.81 198 MET A N 1
ATOM 1487 C CA . MET A 1 198 ? 1.895 -21.938 -12.836 1 98.81 198 MET A CA 1
ATOM 1488 C C . MET A 1 198 ? 0.944 -22.781 -13.688 1 98.81 198 MET A C 1
ATOM 1490 O O . MET A 1 198 ? 1.249 -23.094 -14.844 1 98.81 198 MET A O 1
ATOM 1494 N N . ILE A 1 199 ? -0.215 -23.078 -13.141 1 98.69 199 ILE A N 1
ATOM 1495 C CA . ILE A 1 199 ? -1.216 -23.844 -13.883 1 98.69 199 ILE A CA 1
ATOM 1496 C C . ILE A 1 199 ? -2.518 -23.047 -13.953 1 98.69 199 ILE A C 1
ATOM 1498 O O . ILE A 1 199 ? -3.049 -22.625 -12.93 1 98.69 199 ILE A O 1
ATOM 1502 N N . VAL A 1 200 ? -3.008 -22.781 -15.117 1 98.75 200 VAL A N 1
ATOM 1503 C CA . VAL A 1 200 ? -4.316 -22.172 -15.312 1 98.75 200 VAL A CA 1
ATOM 1504 C C . VAL A 1 200 ? -5.336 -23.234 -15.688 1 98.75 200 VAL A C 1
ATOM 1506 O O . VAL A 1 200 ? -5.098 -24.031 -16.594 1 98.75 200 VAL A O 1
ATOM 1509 N N . THR A 1 201 ? -6.406 -23.266 -14.969 1 98.25 201 THR A N 1
ATOM 1510 C CA . THR A 1 201 ? -7.484 -24.203 -15.266 1 98.25 201 THR A CA 1
ATOM 1511 C C . THR A 1 201 ? -8.805 -23.469 -15.477 1 98.25 201 THR A C 1
ATOM 1513 O O . THR A 1 201 ? -8.969 -22.328 -15.023 1 98.25 201 THR A O 1
ATOM 1516 N N . GLY A 1 202 ? -9.641 -23.969 -16.344 1 93.56 202 GLY A N 1
ATOM 1517 C CA . GLY A 1 202 ? -10.977 -23.453 -16.609 1 93.56 202 GLY A CA 1
ATOM 1518 C C . GLY A 1 202 ? -12.008 -24.547 -16.812 1 93.56 202 GLY A C 1
ATOM 1519 O O . GLY A 1 202 ? -11.672 -25.734 -16.797 1 93.56 202 GLY A O 1
ATOM 1520 N N . GLY A 1 203 ? -13.352 -24.219 -17.016 1 74.69 203 GLY A N 1
ATOM 1521 C CA . GLY A 1 203 ? -14.367 -25.141 -17.5 1 74.69 203 GLY A CA 1
ATOM 1522 C C . GLY A 1 203 ? -15.297 -25.625 -16.406 1 74.69 203 GLY A C 1
ATOM 1523 O O . GLY A 1 203 ? -16.141 -26.484 -16.641 1 74.69 203 GLY A O 1
ATOM 1524 N N . GLY A 1 204 ? -15.234 -25.281 -14.922 1 53.62 204 GLY A N 1
ATOM 1525 C CA . GLY A 1 204 ? -16.125 -26.016 -14.055 1 53.62 204 GLY A CA 1
ATOM 1526 C C . GLY A 1 204 ? -17.594 -25.812 -14.391 1 53.62 204 GLY A C 1
ATOM 1527 O O . GLY A 1 204 ? -18.469 -26.406 -13.766 1 53.62 204 GLY A O 1
ATOM 1528 N N . GLU A 1 205 ? -18.266 -24.984 -15.219 1 44.38 205 GLU A N 1
ATOM 1529 C CA . GLU A 1 205 ? -19.688 -25.297 -15.211 1 44.38 205 GLU A CA 1
ATOM 1530 C C . GLU A 1 205 ? -19.984 -26.562 -16 1 44.38 205 GLU A C 1
ATOM 1532 O O . GLU A 1 205 ? -19.297 -26.875 -16.969 1 44.38 205 GLU A O 1
ATOM 1537 N N . MET B 1 1 ? 18.688 30.359 13.094 1 50.41 1 MET B N 1
ATOM 1538 C CA . MET B 1 1 ? 17.984 30.469 11.82 1 50.41 1 MET B CA 1
ATOM 1539 C C . MET B 1 1 ? 16.484 30.719 12.039 1 50.41 1 MET B C 1
ATOM 1541 O O . MET B 1 1 ? 15.828 29.938 12.734 1 50.41 1 MET B O 1
ATOM 1545 N N . THR B 1 2 ? 15.977 31.906 11.836 1 64.94 2 THR B N 1
ATOM 1546 C CA . THR B 1 2 ? 14.617 32.281 12.203 1 64.94 2 THR B CA 1
ATOM 1547 C C . THR B 1 2 ? 13.594 31.562 11.336 1 64.94 2 THR B C 1
ATOM 1549 O O . THR B 1 2 ? 13.719 31.547 10.109 1 64.94 2 THR B O 1
ATOM 1552 N N . THR B 1 3 ? 12.742 30.609 11.812 1 83.69 3 THR B N 1
ATOM 1553 C CA . THR B 1 3 ? 11.656 29.922 11.133 1 83.69 3 THR B CA 1
ATOM 1554 C C . THR B 1 3 ? 10.508 30.891 10.828 1 83.69 3 THR B C 1
ATOM 1556 O O . THR B 1 3 ? 10.062 31.625 11.711 1 83.69 3 THR B O 1
ATOM 1559 N N . THR B 1 4 ? 10.258 31.25 9.555 1 92.88 4 THR B N 1
ATOM 1560 C CA . THR B 1 4 ? 9.172 32.125 9.109 1 92.88 4 THR B CA 1
ATOM 1561 C C . THR B 1 4 ? 7.953 31.312 8.703 1 92.88 4 THR B C 1
ATOM 1563 O O . THR B 1 4 ? 8.086 30.266 8.047 1 92.88 4 THR B O 1
ATOM 1566 N N . ILE B 1 5 ? 6.832 31.844 9.094 1 96.81 5 ILE B N 1
ATOM 1567 C CA . ILE B 1 5 ? 5.582 31.219 8.688 1 96.81 5 ILE B CA 1
ATOM 1568 C C . ILE B 1 5 ? 5.262 31.594 7.242 1 96.81 5 ILE B C 1
ATOM 1570 O O . ILE B 1 5 ? 5.145 32.781 6.918 1 96.81 5 ILE B O 1
ATOM 1574 N N . ILE B 1 6 ? 5.168 30.656 6.406 1 97.62 6 ILE B N 1
ATOM 1575 C CA . ILE B 1 6 ? 4.855 30.859 4.996 1 97.62 6 ILE B CA 1
ATOM 1576 C C . ILE B 1 6 ? 3.344 30.797 4.789 1 97.62 6 ILE B C 1
ATOM 1578 O O . ILE B 1 6 ? 2.789 31.594 4.02 1 97.62 6 ILE B O 1
ATOM 1582 N N . SER B 1 7 ? 2.631 29.953 5.414 1 97.94 7 SER B N 1
ATOM 1583 C CA . SER B 1 7 ? 1.176 29.844 5.391 1 97.94 7 SER B CA 1
ATOM 1584 C C . SER B 1 7 ? 0.648 29.219 6.676 1 97.94 7 SER B C 1
ATOM 1586 O O . SER B 1 7 ? 1.366 28.484 7.355 1 97.94 7 SER B O 1
ATOM 1588 N N . ASP B 1 8 ? -0.514 29.594 7.066 1 98.44 8 ASP B N 1
ATOM 1589 C CA . ASP B 1 8 ? -1.242 29.156 8.25 1 98.44 8 ASP B CA 1
ATOM 1590 C C . ASP B 1 8 ? -2.734 29.031 7.961 1 98.44 8 ASP B C 1
ATOM 1592 O O . ASP B 1 8 ? -3.438 30.031 7.816 1 98.44 8 ASP B O 1
ATOM 1596 N N . ALA B 1 9 ? -3.213 27.781 7.879 1 98.56 9 ALA B N 1
ATOM 1597 C CA . ALA B 1 9 ? -4.598 27.547 7.48 1 98.56 9 ALA B CA 1
ATOM 1598 C C . ALA B 1 9 ? -5.293 26.594 8.438 1 98.56 9 ALA B C 1
ATOM 1600 O O . ALA B 1 9 ? -4.688 25.625 8.898 1 98.56 9 ALA B O 1
ATOM 1601 N N . GLU B 1 10 ? -6.484 26.891 8.742 1 98.62 10 GLU B N 1
ATOM 1602 C CA . GLU B 1 10 ? -7.352 25.906 9.367 1 98.62 10 GLU B CA 1
ATOM 1603 C C . GLU B 1 10 ? -8.141 25.125 8.32 1 98.62 10 GLU B C 1
ATOM 1605 O O . GLU B 1 10 ? -8.805 25.719 7.465 1 98.62 10 GLU B O 1
ATOM 1610 N N . VAL B 1 11 ? -8.016 23.875 8.281 1 98.69 11 VAL B N 1
ATOM 1611 C CA . VAL B 1 11 ? -8.773 22.984 7.398 1 98.69 11 VAL B CA 1
ATOM 1612 C C . VAL B 1 11 ? -10.008 22.453 8.125 1 98.69 11 VAL B C 1
ATOM 1614 O O . VAL B 1 11 ? -9.891 21.703 9.094 1 98.69 11 VAL B O 1
ATOM 1617 N N . PRO B 1 12 ? -11.203 22.859 7.68 1 98.5 12 PRO B N 1
ATOM 1618 C CA . PRO B 1 12 ? -12.414 22.406 8.359 1 98.5 12 PRO B CA 1
ATOM 1619 C C . PRO B 1 12 ? -12.555 20.891 8.375 1 98.5 12 PRO B C 1
ATOM 1621 O O . PRO B 1 12 ? -11.922 20.203 7.57 1 98.5 12 PRO B O 1
ATOM 1624 N N . ALA B 1 13 ? -13.398 20.438 9.328 1 97.75 13 ALA B N 1
ATOM 1625 C CA . ALA B 1 13 ? -13.758 19.016 9.305 1 97.75 13 ALA B CA 1
ATOM 1626 C C . ALA B 1 13 ? -14.227 18.594 7.918 1 97.75 13 ALA B C 1
ATOM 1628 O O . ALA B 1 13 ? -14.945 19.344 7.246 1 97.75 13 ALA B O 1
ATOM 1629 N N . ARG B 1 14 ? -13.727 17.453 7.484 1 97.81 14 ARG B N 1
ATOM 1630 C CA . ARG B 1 14 ? -14.203 16.766 6.289 1 97.81 14 ARG B CA 1
ATOM 1631 C C . ARG B 1 14 ? -13.68 17.438 5.023 1 97.81 14 ARG B C 1
ATOM 1633 O O . ARG B 1 14 ? -13.992 17.016 3.912 1 97.81 14 ARG B O 1
ATOM 1640 N N . ALA B 1 15 ? -12.859 18.406 5.137 1 98.5 15 ALA B N 1
ATOM 1641 C CA . ALA B 1 15 ? -12.469 19.219 3.982 1 98.5 15 ALA B CA 1
ATOM 1642 C C . ALA B 1 15 ? -11.117 18.766 3.432 1 98.5 15 ALA B C 1
ATOM 1644 O O . ALA B 1 15 ? -10.281 18.266 4.176 1 98.5 15 ALA B O 1
ATOM 1645 N N . PRO B 1 16 ? -10.906 18.938 2.135 1 98.69 16 PRO B N 1
ATOM 1646 C CA . PRO B 1 16 ? -9.594 18.703 1.531 1 98.69 16 PRO B CA 1
ATOM 1647 C C . PRO B 1 16 ? -8.656 19.891 1.673 1 98.69 16 PRO B C 1
ATOM 1649 O O . PRO B 1 16 ? -9.102 21 1.983 1 98.69 16 PRO B O 1
ATOM 1652 N N . TYR B 1 17 ? -7.387 19.719 1.521 1 98.75 17 TYR B N 1
ATOM 1653 C CA . TYR B 1 17 ? -6.328 20.719 1.53 1 98.75 17 TYR B CA 1
ATOM 1654 C C . TYR B 1 17 ? -5.141 20.266 0.688 1 98.75 17 TYR B C 1
ATOM 1656 O O . TYR B 1 17 ? -4.867 19.062 0.581 1 98.75 17 TYR B O 1
ATOM 1664 N N . SER B 1 18 ? -4.492 21.188 -0.03 1 98.88 18 SER B N 1
ATOM 1665 C CA . SER B 1 18 ? -3.25 20.875 -0.732 1 98.88 18 SER B CA 1
ATOM 1666 C C . SER B 1 18 ? -2.297 22.078 -0.722 1 98.88 18 SER B C 1
ATOM 1668 O O . SER B 1 18 ? -2.73 23.219 -0.605 1 98.88 18 SER B O 1
ATOM 1670 N N . THR B 1 19 ? -1.071 21.844 -0.787 1 98.75 19 THR B N 1
ATOM 1671 C CA . THR B 1 19 ? -0.027 22.844 -0.915 1 98.75 19 THR B CA 1
ATOM 1672 C C . THR B 1 19 ? 1.245 22.234 -1.497 1 98.75 19 THR B C 1
ATOM 1674 O O . THR B 1 19 ? 1.384 21.016 -1.557 1 98.75 19 THR B O 1
ATOM 1677 N N . VAL B 1 20 ? 2.123 23.062 -1.997 1 98.75 20 VAL B N 1
ATOM 1678 C CA . VAL B 1 20 ? 3.467 22.656 -2.385 1 98.75 20 VAL B CA 1
ATOM 1679 C C . VAL B 1 20 ? 4.473 23.094 -1.33 1 98.75 20 VAL B C 1
ATOM 1681 O O . VAL B 1 20 ? 4.504 24.281 -0.956 1 98.75 20 VAL B O 1
ATOM 1684 N N . LEU B 1 21 ? 5.184 22.172 -0.83 1 98.75 21 LEU B N 1
ATOM 1685 C CA . LEU B 1 21 ? 6.312 22.469 0.046 1 98.75 21 LEU B CA 1
ATOM 1686 C C . LEU B 1 21 ? 7.613 22.547 -0.75 1 98.75 21 LEU B C 1
ATOM 1688 O O . LEU B 1 21 ? 7.957 21.609 -1.474 1 98.75 21 LEU B O 1
ATOM 1692 N N . ARG B 1 22 ? 8.328 23.625 -0.585 1 98.25 22 ARG B N 1
ATOM 1693 C CA . ARG B 1 22 ? 9.672 23.703 -1.161 1 98.25 22 ARG B CA 1
ATOM 1694 C C . ARG B 1 22 ? 10.672 22.922 -0.306 1 98.25 22 ARG B C 1
ATOM 1696 O O . ARG B 1 22 ? 10.484 22.797 0.905 1 98.25 22 ARG B O 1
ATOM 1703 N N . ARG B 1 23 ? 11.648 22.406 -1.022 1 98.19 23 ARG B N 1
ATOM 1704 C CA . ARG B 1 23 ? 12.688 21.703 -0.292 1 98.19 23 ARG B CA 1
ATOM 1705 C C . ARG B 1 23 ? 13.125 22.484 0.944 1 98.19 23 ARG B C 1
ATOM 1707 O O . ARG B 1 23 ? 13.391 23.688 0.865 1 98.19 23 ARG B O 1
ATOM 1714 N N . GLY B 1 24 ? 13.141 21.812 2.076 1 98.06 24 GLY B N 1
ATOM 1715 C CA . GLY B 1 24 ? 13.594 22.422 3.314 1 98.06 24 GLY B CA 1
ATOM 1716 C C . GLY B 1 24 ? 12.461 23 4.141 1 98.06 24 GLY B C 1
ATOM 1717 O O . GLY B 1 24 ? 12.617 23.25 5.34 1 98.06 24 GLY B O 1
ATOM 1718 N N . GLU B 1 25 ? 11.336 23.312 3.557 1 98.44 25 GLU B N 1
ATOM 1719 C CA . GLU B 1 25 ? 10.17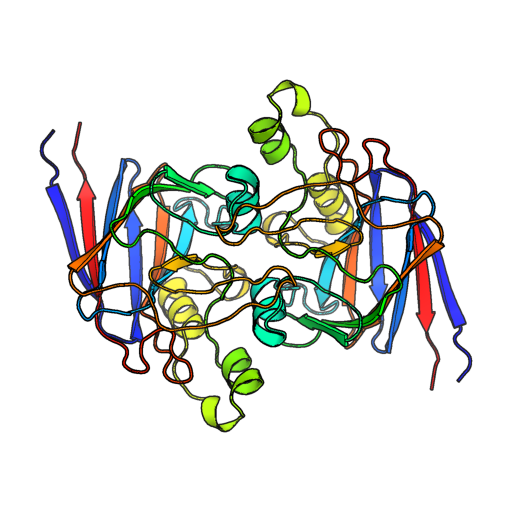2 23.797 4.301 1 98.44 25 GLU B CA 1
ATOM 1720 C C . GLU B 1 25 ? 9.555 22.688 5.145 1 98.44 25 GLU B C 1
ATOM 1722 O O . GLU B 1 25 ? 9.75 21.5 4.863 1 98.44 25 GLU B O 1
ATOM 1727 N N . THR B 1 26 ? 8.852 23.078 6.207 1 98.62 26 THR B N 1
ATOM 1728 C CA . THR B 1 26 ? 8.234 22.141 7.129 1 98.62 26 THR B CA 1
ATOM 1729 C C . THR B 1 26 ? 6.723 22.359 7.207 1 98.62 26 THR B C 1
ATOM 1731 O O . THR B 1 26 ? 6.27 23.5 7.32 1 98.62 26 THR B O 1
ATOM 1734 N N . LEU B 1 27 ? 5.984 21.344 7.102 1 98.81 27 LEU B N 1
ATOM 1735 C CA . LEU B 1 27 ? 4.543 21.359 7.34 1 98.81 27 LEU B CA 1
ATOM 1736 C C . LEU B 1 27 ? 4.215 20.812 8.727 1 98.81 27 LEU B C 1
ATOM 1738 O O . LEU B 1 27 ? 4.59 19.688 9.055 1 98.81 27 LEU B O 1
ATOM 1742 N N . SER B 1 28 ? 3.553 21.578 9.531 1 98.75 28 SER B N 1
ATOM 1743 C CA . SER B 1 28 ? 2.969 21.125 10.789 1 98.75 28 SER B CA 1
ATOM 1744 C C . SER B 1 28 ? 1.488 20.812 10.625 1 98.75 28 SER B C 1
ATOM 1746 O O . SER B 1 28 ? 0.718 21.625 10.125 1 98.75 28 SER B O 1
ATOM 1748 N N . ILE B 1 29 ? 1.14 19.625 10.945 1 98.81 29 ILE B N 1
ATOM 1749 C CA . ILE B 1 29 ? -0.257 19.219 11.023 1 98.81 29 ILE B CA 1
ATOM 1750 C C . ILE B 1 29 ? -0.691 19.141 12.484 1 98.81 29 ILE B C 1
ATOM 1752 O O . ILE B 1 29 ? -0.207 18.281 13.242 1 98.81 29 ILE B O 1
ATOM 1756 N N . ILE B 1 30 ? -1.614 19.953 12.898 1 98.75 30 ILE B N 1
ATOM 1757 C CA . ILE B 1 30 ? -1.989 20.078 14.297 1 98.75 30 ILE B CA 1
ATOM 1758 C C . ILE B 1 30 ? -3.443 19.641 14.484 1 98.75 30 ILE B C 1
ATOM 1760 O O . ILE B 1 30 ? -4.344 20.172 13.836 1 98.75 30 ILE B O 1
ATOM 1764 N N . ASP B 1 31 ? -3.623 18.656 15.305 1 98.31 31 ASP B N 1
ATOM 1765 C CA . ASP B 1 31 ? -4.969 18.234 15.68 1 98.31 31 ASP B CA 1
ATOM 1766 C C . ASP B 1 31 ? -5.605 19.234 16.641 1 98.31 31 ASP B C 1
ATOM 1768 O O . ASP B 1 31 ? -5.156 19.375 17.797 1 98.31 31 ASP B O 1
ATOM 1772 N N . LEU B 1 32 ? -6.688 19.859 16.266 1 98.12 32 LEU B N 1
ATOM 1773 C CA . LEU B 1 32 ? -7.273 20.922 17.078 1 98.12 32 LEU B CA 1
ATOM 1774 C C . LEU B 1 32 ? -8.312 20.375 18.047 1 98.12 32 LEU B C 1
ATOM 1776 O O . LEU B 1 32 ? -8.461 20.875 19.156 1 98.12 32 LEU B O 1
ATOM 1780 N N . GLY B 1 33 ? -9.031 19.391 17.641 1 96.44 33 GLY B N 1
ATOM 1781 C CA . GLY B 1 33 ? -10.148 18.891 18.422 1 96.44 33 GLY B CA 1
ATOM 1782 C C . GLY B 1 33 ? -9.836 17.609 19.156 1 96.44 33 GLY B C 1
ATOM 1783 O O . GLY B 1 33 ? -10.547 17.234 20.094 1 96.44 33 GLY B O 1
ATOM 1784 N N . GLY B 1 34 ? -8.742 16.891 18.766 1 95.5 34 GLY B N 1
ATOM 1785 C CA . GLY B 1 34 ? -8.422 15.586 19.312 1 95.5 34 GLY B CA 1
ATOM 1786 C C . GLY B 1 34 ? -9.086 14.453 18.562 1 95.5 34 GLY B C 1
ATOM 1787 O O . GLY B 1 34 ? -10.258 14.555 18.172 1 95.5 34 GLY B O 1
ATOM 1788 N N . ASN B 1 35 ? -8.297 13.391 18.406 1 95.62 35 ASN B N 1
ATOM 1789 C CA . ASN B 1 35 ? -8.781 12.172 17.766 1 95.62 35 ASN B CA 1
ATOM 1790 C C . ASN B 1 35 ? -9.203 12.43 16.312 1 95.62 35 ASN B C 1
ATOM 1792 O O . ASN B 1 35 ? -10.195 11.875 15.844 1 95.62 35 ASN B O 1
ATOM 1796 N N . GLN B 1 36 ? -8.68 13.359 15.609 1 97.38 36 GLN B N 1
ATOM 1797 C CA . GLN B 1 36 ? -8.977 13.617 14.203 1 97.38 36 GLN B CA 1
ATOM 1798 C C . GLN B 1 36 ? -7.949 12.961 13.289 1 97.38 36 GLN B C 1
ATOM 1800 O O . GLN B 1 36 ? -6.785 13.367 13.258 1 97.38 36 GLN B O 1
ATOM 1805 N N . ALA B 1 37 ? -8.391 11.953 12.586 1 97.62 37 ALA B N 1
ATOM 1806 C CA . ALA B 1 37 ? -7.535 11.328 11.578 1 97.62 37 ALA B CA 1
ATOM 1807 C C . ALA B 1 37 ? -7.363 12.234 10.359 1 97.62 37 ALA B C 1
ATOM 1809 O O . ALA B 1 37 ? -8.328 12.859 9.914 1 97.62 37 ALA B O 1
ATOM 1810 N N . VAL B 1 38 ? -6.172 12.305 9.852 1 98.38 38 VAL B N 1
ATOM 1811 C CA . VAL B 1 38 ? -5.848 13.109 8.68 1 98.38 38 VAL B CA 1
ATOM 1812 C C . VAL B 1 38 ? -5.188 12.234 7.617 1 98.38 38 VAL B C 1
ATOM 1814 O O . VAL B 1 38 ? -4.039 11.82 7.77 1 98.38 38 VAL B O 1
ATOM 1817 N N . ASP B 1 39 ? -5.941 11.953 6.516 1 98.56 39 ASP B N 1
ATOM 1818 C CA . ASP B 1 39 ? -5.383 11.18 5.41 1 98.56 39 ASP B CA 1
ATOM 1819 C C . ASP B 1 39 ? -4.477 12.047 4.539 1 98.56 39 ASP B C 1
ATOM 1821 O O . ASP B 1 39 ? -4.797 13.211 4.266 1 98.56 39 ASP B O 1
ATOM 1825 N N . PHE B 1 40 ? -3.396 11.414 4.082 1 98.81 40 PHE B N 1
ATOM 1826 C CA . PHE B 1 40 ? -2.299 12.219 3.559 1 98.81 40 PHE B CA 1
ATOM 1827 C C . PHE B 1 40 ? -1.631 11.523 2.377 1 98.81 40 PHE B C 1
ATOM 1829 O O . PHE B 1 40 ? -1.267 10.352 2.467 1 98.81 40 PHE B O 1
ATOM 1836 N N . LEU B 1 41 ? -1.514 12.203 1.25 1 98.62 41 LEU B N 1
ATOM 1837 C CA . LEU B 1 41 ? -0.753 11.797 0.073 1 98.62 41 LEU B CA 1
ATOM 1838 C C . LEU B 1 41 ? 0.318 12.82 -0.266 1 98.62 41 LEU B C 1
ATOM 1840 O O . LEU B 1 41 ? 0.142 14.016 -0.008 1 98.62 41 LEU B O 1
ATOM 1844 N N . CYS B 1 42 ? 1.384 12.352 -0.851 1 98.81 42 CYS B N 1
ATOM 1845 C CA . CYS B 1 42 ? 2.396 13.305 -1.289 1 98.81 42 CYS B CA 1
ATOM 1846 C C . CYS B 1 42 ? 3.09 12.82 -2.557 1 98.81 42 CYS B C 1
ATOM 1848 O O . CYS B 1 42 ? 3.174 11.617 -2.801 1 98.81 42 CYS B O 1
ATOM 1850 N N . TYR B 1 43 ? 3.529 13.766 -3.359 1 98.38 43 TYR B N 1
ATOM 1851 C CA . TYR B 1 43 ? 4.133 13.594 -4.676 1 98.38 43 TYR B CA 1
ATOM 1852 C C . TYR B 1 43 ? 5.34 14.516 -4.844 1 98.38 43 TYR B C 1
ATOM 1854 O O . TYR B 1 43 ? 5.383 15.602 -4.266 1 98.38 43 TYR B O 1
ATOM 1862 N N . ASP B 1 44 ? 6.273 14.023 -5.652 1 98.56 44 ASP B N 1
ATOM 1863 C CA . ASP B 1 44 ? 7.215 15 -6.176 1 98.56 44 ASP B CA 1
ATOM 1864 C C . ASP B 1 44 ? 6.492 16.109 -6.949 1 98.56 44 ASP B C 1
ATOM 1866 O O . ASP B 1 44 ? 5.656 15.82 -7.809 1 98.56 44 ASP B O 1
ATOM 1870 N N . ALA B 1 45 ? 6.836 17.328 -6.621 1 98.25 45 ALA B N 1
ATOM 1871 C CA . ALA B 1 45 ? 6.086 18.438 -7.199 1 98.25 45 ALA B CA 1
ATOM 1872 C C . ALA B 1 45 ? 6.367 18.578 -8.695 1 98.25 45 ALA B C 1
ATOM 1874 O O . ALA B 1 45 ? 5.52 19.062 -9.445 1 98.25 45 ALA B O 1
ATOM 1875 N N . ALA B 1 46 ? 7.547 18.156 -9.156 1 97.25 46 ALA B N 1
ATOM 1876 C CA . ALA B 1 46 ? 7.953 18.328 -10.547 1 97.25 46 ALA B CA 1
ATOM 1877 C C . ALA B 1 46 ? 7.504 17.141 -11.391 1 97.25 46 ALA B C 1
ATOM 1879 O O . ALA B 1 46 ? 7.395 17.25 -12.617 1 97.25 46 ALA B O 1
ATOM 1880 N N . ASP B 1 47 ? 7.293 16.047 -10.812 1 96.62 47 ASP B N 1
ATOM 1881 C CA . ASP B 1 47 ? 6.887 14.812 -11.484 1 96.62 47 ASP B CA 1
ATOM 1882 C C . ASP B 1 47 ? 6.012 13.953 -10.578 1 96.62 47 ASP B C 1
ATOM 1884 O O . ASP B 1 47 ? 6.52 13.102 -9.844 1 96.62 47 ASP B O 1
ATOM 1888 N N . THR B 1 48 ? 4.734 13.977 -10.734 1 95.88 48 THR B N 1
ATOM 1889 C CA . THR B 1 48 ? 3.805 13.367 -9.781 1 95.88 48 THR B CA 1
ATOM 1890 C C . THR B 1 48 ? 3.77 11.852 -9.953 1 95.88 48 THR B C 1
ATOM 1892 O O . THR B 1 48 ? 3.137 11.148 -9.164 1 95.88 48 THR B O 1
ATOM 1895 N N . ALA B 1 49 ? 4.441 11.359 -10.961 1 92.94 49 ALA B N 1
ATOM 1896 C CA . ALA B 1 49 ? 4.629 9.906 -11.039 1 92.94 49 ALA B CA 1
ATOM 1897 C C . ALA B 1 49 ? 5.543 9.414 -9.922 1 92.94 49 ALA B C 1
ATOM 1899 O O . ALA B 1 49 ? 5.5 8.234 -9.562 1 92.94 49 ALA B O 1
ATOM 1900 N N . LYS B 1 50 ? 6.41 10.305 -9.469 1 95.81 50 LYS B N 1
ATOM 1901 C CA . LYS B 1 50 ? 7.199 10.047 -8.273 1 95.81 50 LYS B CA 1
ATOM 1902 C C . LYS B 1 50 ? 6.406 10.375 -7.012 1 95.81 50 LYS B C 1
ATOM 1904 O O . LYS B 1 50 ? 6.426 11.516 -6.535 1 95.81 50 LYS B O 1
ATOM 1909 N N . ARG B 1 51 ? 5.715 9.375 -6.527 1 97.19 51 ARG B N 1
ATOM 1910 C CA . ARG B 1 51 ? 4.746 9.578 -5.457 1 97.19 51 ARG B CA 1
ATOM 1911 C C . ARG B 1 51 ? 5.02 8.641 -4.285 1 97.19 51 ARG B C 1
ATOM 1913 O O . ARG B 1 51 ? 5.77 7.672 -4.422 1 97.19 51 ARG B O 1
ATOM 1920 N N . TYR B 1 52 ? 4.457 8.984 -3.197 1 98.06 52 TYR B N 1
ATOM 1921 C CA . TYR B 1 52 ? 4.598 8.203 -1.975 1 98.06 52 TYR B CA 1
ATOM 1922 C C . TYR B 1 52 ? 4.277 6.738 -2.227 1 98.06 52 TYR B C 1
ATOM 1924 O O . TYR B 1 52 ? 3.301 6.418 -2.91 1 98.06 52 TYR B O 1
ATOM 1932 N N . SER B 1 53 ? 5.074 5.898 -1.699 1 97 53 SER B N 1
ATOM 1933 C CA . SER B 1 53 ? 4.879 4.453 -1.69 1 97 53 SER B CA 1
ATOM 1934 C C . SER B 1 53 ? 4.902 3.898 -0.269 1 97 53 SER B C 1
ATOM 1936 O O . SER B 1 53 ? 5.953 3.873 0.374 1 97 53 SER B O 1
ATOM 1938 N N . ALA B 1 54 ? 3.752 3.402 0.191 1 97.38 54 ALA B N 1
ATOM 1939 C CA . ALA B 1 54 ? 3.695 2.785 1.515 1 97.38 54 ALA B CA 1
ATOM 1940 C C . ALA B 1 54 ? 4.66 1.605 1.611 1 97.38 54 ALA B C 1
ATOM 1942 O O . ALA B 1 54 ? 5.383 1.467 2.6 1 97.38 54 ALA B O 1
ATOM 1943 N N . ALA B 1 55 ? 4.688 0.797 0.589 1 95.19 55 ALA B N 1
ATOM 1944 C CA . ALA B 1 55 ? 5.523 -0.4 0.584 1 95.19 55 ALA B CA 1
ATOM 1945 C C . ALA B 1 55 ? 7 -0.038 0.714 1 95.19 55 ALA B C 1
ATOM 1947 O O . ALA B 1 55 ? 7.719 -0.617 1.533 1 95.19 55 ALA B O 1
ATOM 1948 N N . ALA B 1 56 ? 7.477 0.917 -0.089 1 95.88 56 ALA B N 1
ATOM 1949 C CA . ALA B 1 56 ? 8.883 1.323 -0.053 1 95.88 56 ALA B CA 1
ATOM 1950 C C . ALA B 1 56 ? 9.234 1.951 1.291 1 95.88 56 ALA B C 1
ATOM 1952 O O . ALA B 1 56 ? 10.32 1.717 1.826 1 95.88 56 ALA B O 1
ATOM 1953 N N . THR B 1 57 ? 8.344 2.787 1.841 1 98 57 THR B N 1
ATOM 1954 C CA . THR B 1 57 ? 8.555 3.451 3.123 1 98 57 THR B CA 1
ATOM 1955 C C . THR B 1 57 ? 8.648 2.43 4.254 1 98 57 THR B C 1
ATOM 1957 O O . THR B 1 57 ? 9.594 2.449 5.035 1 98 57 THR B O 1
ATOM 1960 N N . ILE B 1 58 ? 7.68 1.509 4.297 1 97.38 58 ILE B N 1
ATOM 1961 C CA . ILE B 1 58 ? 7.625 0.461 5.312 1 97.38 58 ILE B CA 1
ATOM 1962 C C . ILE B 1 58 ? 8.867 -0.419 5.211 1 97.38 58 ILE B C 1
ATOM 1964 O O . ILE B 1 58 ? 9.516 -0.705 6.223 1 97.38 58 ILE B O 1
ATOM 1968 N N . ALA B 1 59 ? 9.203 -0.799 4.012 1 94.19 59 ALA B N 1
ATOM 1969 C CA . ALA B 1 59 ? 10.359 -1.667 3.793 1 94.19 59 ALA B CA 1
ATOM 1970 C C . ALA B 1 59 ? 11.641 -1.004 4.281 1 94.19 59 ALA B C 1
ATOM 1972 O O . ALA B 1 59 ? 12.469 -1.642 4.941 1 94.19 59 ALA B O 1
ATOM 1973 N N . ALA B 1 60 ? 11.82 0.235 3.975 1 95.38 60 ALA B N 1
ATOM 1974 C CA . ALA B 1 60 ? 13.055 0.948 4.293 1 95.38 60 ALA B CA 1
ATOM 1975 C C . ALA B 1 60 ? 13.242 1.071 5.805 1 95.38 60 ALA B C 1
ATOM 1977 O O . ALA B 1 60 ? 14.359 0.953 6.309 1 95.38 60 ALA B O 1
ATOM 1978 N N . GLN B 1 61 ? 12.188 1.335 6.5 1 96.12 61 GLN B N 1
ATOM 1979 C CA . GLN B 1 61 ? 12.328 1.561 7.934 1 96.12 61 GLN B CA 1
ATOM 1980 C C . GLN B 1 61 ? 12.008 0.295 8.727 1 96.12 61 GLN B C 1
ATOM 1982 O O . GLN B 1 61 ? 12.172 0.262 9.945 1 96.12 61 GLN B O 1
ATOM 1987 N N . ARG B 1 62 ? 11.445 -0.772 8.055 1 95.38 62 ARG B N 1
ATOM 1988 C CA . ARG B 1 62 ? 11.07 -2.047 8.656 1 95.38 62 ARG B CA 1
ATOM 1989 C C . ARG B 1 62 ? 10.062 -1.843 9.789 1 95.38 62 ARG B C 1
ATOM 1991 O O . ARG B 1 62 ? 10.211 -2.406 10.867 1 95.38 62 ARG B O 1
ATOM 1998 N N . ASN B 1 63 ? 9.125 -0.962 9.594 1 97.69 63 ASN B N 1
ATOM 1999 C CA . ASN B 1 63 ? 8.062 -0.673 10.547 1 97.69 63 ASN B CA 1
ATOM 2000 C C . ASN B 1 63 ? 6.82 -0.13 9.859 1 97.69 63 ASN B C 1
ATOM 2002 O O . ASN B 1 63 ? 6.918 0.691 8.945 1 97.69 63 ASN B O 1
ATOM 2006 N N . ILE B 1 64 ? 5.652 -0.592 10.266 1 97.88 64 ILE B N 1
ATOM 2007 C CA . ILE B 1 64 ? 4.41 -0.221 9.594 1 97.88 64 ILE B CA 1
ATOM 2008 C C . ILE B 1 64 ? 3.889 1.097 10.156 1 97.88 64 ILE B C 1
ATOM 2010 O O . ILE B 1 64 ? 2.953 1.688 9.617 1 97.88 64 ILE B O 1
ATOM 2014 N N . PHE B 1 65 ? 4.438 1.584 11.258 1 98.25 65 PHE B N 1
ATOM 2015 C CA . PHE B 1 65 ? 4.039 2.857 11.844 1 98.25 65 PHE B CA 1
A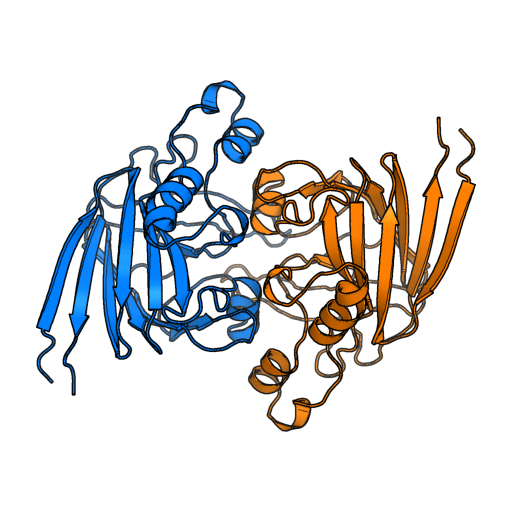TOM 2016 C C . PHE B 1 65 ? 5.086 3.932 11.57 1 98.25 65 PHE B C 1
ATOM 2018 O O . PHE B 1 65 ? 6.273 3.629 11.422 1 98.25 65 PHE B O 1
ATOM 2025 N N . LEU B 1 66 ? 4.605 5.168 11.461 1 98.56 66 LEU B N 1
ATOM 2026 C CA . LEU B 1 66 ? 5.48 6.32 11.266 1 98.56 66 LEU B CA 1
ATOM 2027 C C . LEU B 1 66 ? 5.621 7.121 12.555 1 98.56 66 LEU B C 1
ATOM 2029 O O . LEU B 1 66 ? 4.676 7.219 13.336 1 98.56 66 LEU B O 1
ATOM 2033 N N . THR B 1 67 ? 6.668 7.688 12.758 1 98.62 67 THR B N 1
ATOM 2034 C CA . THR B 1 67 ? 6.965 8.617 13.844 1 98.62 67 THR B CA 1
ATOM 2035 C C . THR B 1 67 ? 8.234 9.414 13.539 1 98.62 67 THR B C 1
ATOM 2037 O O . THR B 1 67 ? 8.75 9.367 12.422 1 98.62 67 THR B O 1
ATOM 2040 N N . THR B 1 68 ? 8.672 10.211 14.531 1 98.69 68 THR B N 1
ATOM 2041 C CA . THR B 1 68 ? 9.883 11 14.336 1 98.69 68 THR B CA 1
ATOM 2042 C C . THR B 1 68 ? 10.992 10.148 13.734 1 98.69 68 THR B C 1
ATOM 2044 O O . THR B 1 68 ? 11.25 9.039 14.211 1 98.69 68 THR B O 1
ATOM 2047 N N . GLY B 1 69 ? 11.625 10.648 12.672 1 98.56 69 GLY B N 1
ATOM 2048 C CA . GLY B 1 69 ? 12.703 9.945 12 1 98.56 69 GLY B CA 1
ATOM 2049 C C . GLY B 1 69 ? 12.25 9.188 10.766 1 98.56 69 GLY B C 1
ATOM 2050 O O . GLY B 1 69 ? 13.062 8.852 9.906 1 98.56 69 GLY B O 1
ATOM 2051 N N . SER B 1 70 ? 10.969 8.898 10.664 1 98.62 70 SER B N 1
ATOM 2052 C CA . SER B 1 70 ? 10.438 8.219 9.484 1 98.62 70 SER B CA 1
ATOM 2053 C C . SER B 1 70 ? 10.625 9.062 8.234 1 98.62 70 SER B C 1
ATOM 2055 O O . SER B 1 70 ? 10.438 10.281 8.266 1 98.62 70 SER B O 1
ATOM 2057 N N . VAL B 1 71 ? 11.008 8.43 7.145 1 98.81 71 VAL B N 1
ATOM 2058 C CA . VAL B 1 71 ? 11.148 9.07 5.84 1 98.81 71 VAL B CA 1
ATOM 2059 C C . VAL B 1 71 ? 10.117 8.5 4.867 1 98.81 71 VAL B C 1
ATOM 2061 O O . VAL B 1 71 ? 10.117 7.293 4.59 1 98.81 71 VAL B O 1
ATOM 2064 N N . LEU B 1 72 ? 9.188 9.352 4.414 1 98.88 72 LEU B N 1
ATOM 2065 C CA . LEU B 1 72 ? 8.281 8.961 3.342 1 98.88 72 LEU B CA 1
ATOM 2066 C C . LEU B 1 72 ? 9 8.93 1.999 1 98.88 72 LEU B C 1
ATOM 2068 O O . LEU B 1 72 ? 9.68 9.883 1.632 1 98.88 72 LEU B O 1
ATOM 2072 N N . ARG B 1 73 ? 8.812 7.824 1.242 1 98.5 73 ARG B N 1
ATOM 2073 C CA . ARG B 1 73 ? 9.625 7.594 0.054 1 98.5 73 ARG B CA 1
ATOM 2074 C C . ARG B 1 73 ? 8.758 7.305 -1.162 1 98.5 73 ARG B C 1
ATOM 2076 O O . ARG B 1 73 ? 7.617 6.844 -1.022 1 98.5 73 ARG B O 1
ATOM 2083 N N . THR B 1 74 ? 9.367 7.559 -2.363 1 97.19 74 THR B N 1
ATOM 2084 C CA . THR B 1 74 ? 8.75 7.121 -3.611 1 97.19 74 THR B CA 1
ATOM 2085 C C . THR B 1 74 ? 8.922 5.617 -3.801 1 97.19 74 THR B C 1
ATOM 2087 O O . THR B 1 74 ? 9.617 4.961 -3.02 1 97.19 74 THR B O 1
ATOM 2090 N N . GLY B 1 75 ? 8.297 5.117 -4.832 1 93.62 75 GLY B N 1
ATOM 2091 C CA . GLY B 1 75 ? 8.477 3.715 -5.18 1 93.62 75 GLY B CA 1
ATOM 2092 C C . GLY B 1 75 ? 9.922 3.344 -5.441 1 93.62 75 GLY B C 1
ATOM 2093 O O . GLY B 1 75 ? 10.336 2.207 -5.195 1 93.62 75 GLY B O 1
ATOM 2094 N N . GLU B 1 76 ? 10.703 4.328 -5.891 1 92.81 76 GLU B N 1
ATOM 2095 C CA . GLU B 1 76 ? 12.125 4.125 -6.16 1 92.81 76 GLU B CA 1
ATOM 2096 C C . GLU B 1 76 ? 12.961 4.402 -4.914 1 92.81 76 GLU B C 1
ATOM 2098 O O . GLU B 1 76 ? 14.188 4.496 -4.996 1 92.81 76 GLU B O 1
ATOM 2103 N N . SER B 1 77 ? 12.312 4.613 -3.812 1 95.44 77 SER B N 1
ATOM 2104 C CA . SER B 1 77 ? 12.906 4.738 -2.484 1 95.44 77 SER B CA 1
ATOM 2105 C C . SER B 1 77 ? 13.586 6.09 -2.311 1 95.44 77 SER B C 1
ATOM 2107 O O . SER B 1 77 ? 14.414 6.262 -1.412 1 95.44 77 SER B O 1
ATOM 2109 N N . ALA B 1 78 ? 13.266 7.051 -3.205 1 96.94 78 ALA B N 1
ATOM 2110 C CA . ALA B 1 78 ? 13.766 8.406 -2.994 1 96.94 78 ALA B CA 1
ATOM 2111 C C . ALA B 1 78 ? 12.992 9.109 -1.885 1 96.94 78 ALA B C 1
ATOM 2113 O O . ALA B 1 78 ? 11.773 8.961 -1.781 1 96.94 78 ALA B O 1
ATOM 2114 N N . PRO B 1 79 ? 13.695 9.891 -1.069 1 98.56 79 PRO B N 1
ATOM 2115 C CA . PRO B 1 79 ? 13 10.578 0.019 1 98.56 79 PRO B CA 1
ATOM 2116 C C . PRO B 1 79 ? 12.109 11.719 -0.477 1 98.56 79 PRO B C 1
ATOM 2118 O O . PRO B 1 79 ? 12.516 12.492 -1.347 1 98.56 7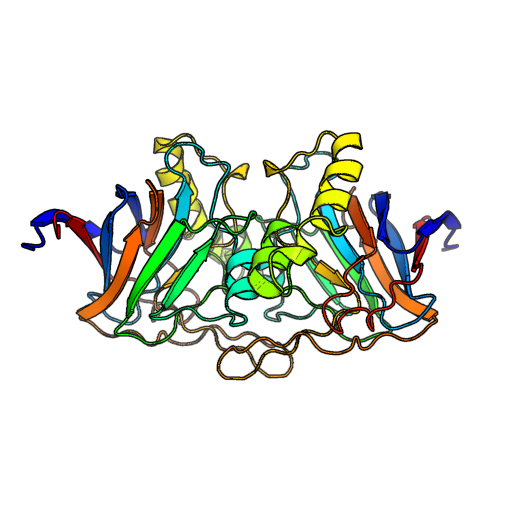9 PRO B O 1
ATOM 2121 N N . LEU B 1 80 ? 10.914 11.828 0.029 1 98.88 80 LEU B N 1
ATOM 2122 C CA . LEU B 1 80 ? 9.992 12.938 -0.219 1 98.88 80 LEU B CA 1
ATOM 2123 C C . LEU B 1 80 ? 9.891 13.844 1.004 1 98.88 80 LEU B C 1
ATOM 2125 O O . LEU B 1 80 ? 10.219 15.031 0.934 1 98.88 80 LEU B O 1
ATOM 2129 N N . LEU B 1 81 ? 9.508 13.312 2.119 1 98.94 81 LEU B N 1
ATOM 2130 C CA . LEU B 1 81 ? 9.328 14.016 3.385 1 98.94 81 LEU B CA 1
ATOM 2131 C C . LEU B 1 81 ? 9.969 13.242 4.531 1 98.94 81 LEU B C 1
ATOM 2133 O O . LEU B 1 81 ? 9.984 12.016 4.527 1 98.94 81 LEU B O 1
ATOM 2137 N N . THR B 1 82 ? 10.414 13.922 5.512 1 98.88 82 THR B N 1
ATOM 2138 C CA . THR B 1 82 ? 10.891 13.336 6.762 1 98.88 82 THR B CA 1
ATOM 2139 C C . THR B 1 82 ? 10.086 13.852 7.945 1 98.88 82 THR B C 1
ATOM 2141 O O . THR B 1 82 ? 9.875 15.062 8.086 1 98.88 82 THR B O 1
ATOM 2144 N N . VAL B 1 83 ? 9.586 12.969 8.727 1 98.88 83 VAL B N 1
ATOM 2145 C CA . VAL B 1 83 ? 8.977 13.383 9.984 1 98.88 83 VAL B CA 1
ATOM 2146 C C . VAL B 1 83 ? 10.055 13.883 10.945 1 98.88 83 VAL B C 1
ATOM 2148 O O . VAL B 1 83 ? 10.875 13.102 11.422 1 98.88 83 VAL B O 1
ATOM 2151 N N . VAL B 1 84 ? 9.977 15.125 11.328 1 98.69 84 VAL B N 1
ATOM 2152 C CA . VAL B 1 84 ? 11.062 15.695 12.125 1 98.69 84 VAL B CA 1
ATOM 2153 C C . VAL B 1 84 ? 10.602 15.883 13.57 1 98.69 84 VAL B C 1
ATOM 2155 O O . VAL B 1 84 ? 11.422 16.031 14.477 1 98.69 84 VAL B O 1
ATOM 2158 N N . GLU B 1 85 ? 9.336 15.938 13.789 1 98.62 85 GLU B N 1
ATOM 2159 C CA . GLU B 1 85 ? 8.75 16 15.117 1 98.62 85 GLU B CA 1
ATOM 2160 C C . GLU B 1 85 ? 7.391 15.32 15.156 1 98.62 85 GLU B C 1
ATOM 2162 O O . GLU B 1 85 ? 6.629 15.375 14.195 1 98.62 85 GLU B O 1
ATOM 2167 N N . ASP B 1 86 ? 7.078 14.664 16.188 1 98.56 86 ASP B N 1
ATOM 2168 C CA . ASP B 1 86 ? 5.816 13.969 16.422 1 98.56 86 ASP B CA 1
ATOM 2169 C C . ASP B 1 86 ? 5.473 13.93 17.906 1 98.56 86 ASP B C 1
ATOM 2171 O O . ASP B 1 86 ? 6.199 13.32 18.703 1 98.56 86 ASP B O 1
ATOM 2175 N N . THR B 1 87 ? 4.371 14.492 18.25 1 98.12 87 THR B N 1
ATOM 2176 C CA . THR B 1 87 ? 3.973 14.516 19.656 1 98.12 87 THR B CA 1
ATOM 2177 C C . THR B 1 87 ? 2.912 13.453 19.938 1 98.12 87 THR B C 1
ATOM 2179 O O . THR B 1 87 ? 2.404 13.352 21.062 1 98.12 87 THR B O 1
ATOM 2182 N N . CYS B 1 88 ? 2.467 12.695 18.969 1 95.81 88 CYS B N 1
ATOM 2183 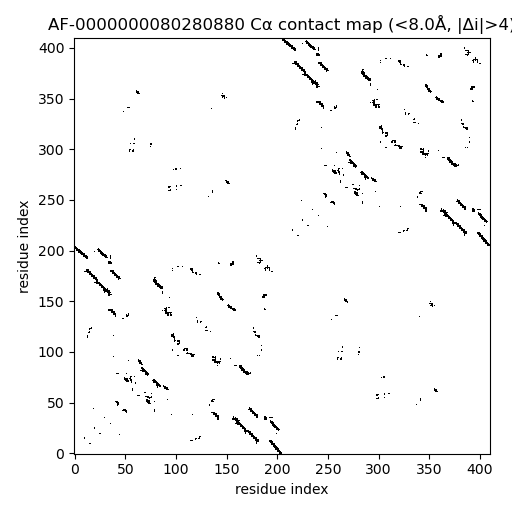C CA . CYS B 1 88 ? 1.46 11.648 19.109 1 95.81 88 CYS B CA 1
ATOM 2184 C C . CYS B 1 88 ? 2.113 10.281 19.281 1 95.81 88 CYS B C 1
ATOM 2186 O O . CYS B 1 88 ? 1.654 9.461 20.062 1 95.81 88 CYS B O 1
ATOM 2188 N N . GLY B 1 89 ? 3.166 10.023 18.484 1 94.62 89 GLY B N 1
ATOM 2189 C CA . GLY B 1 89 ? 3.982 8.844 18.719 1 94.62 89 GLY B CA 1
ATOM 2190 C C . GLY B 1 89 ? 3.811 7.77 17.672 1 94.62 89 GLY B C 1
ATOM 2191 O O . GLY B 1 89 ? 4.738 7.004 17.406 1 94.62 89 GLY B O 1
ATOM 2192 N N . ARG B 1 90 ? 2.656 7.652 17.094 1 95.06 90 ARG B N 1
ATOM 2193 C CA . ARG B 1 90 ? 2.439 6.605 16.094 1 95.06 90 ARG B CA 1
ATOM 2194 C C . ARG B 1 90 ? 1.389 7.031 15.078 1 95.06 90 ARG B C 1
ATOM 2196 O O . ARG B 1 90 ? 0.382 7.645 15.438 1 95.06 90 ARG B O 1
ATOM 2203 N N . HIS B 1 91 ? 1.65 6.656 13.797 1 98.19 91 HIS B N 1
ATOM 2204 C CA . HIS B 1 91 ? 0.717 6.965 12.727 1 98.19 91 HIS B CA 1
ATOM 2205 C C . HIS B 1 91 ? 0.611 5.809 11.734 1 98.19 91 HIS B C 1
ATOM 2207 O O . HIS B 1 91 ? 1.613 5.16 11.422 1 98.19 91 HIS B O 1
ATOM 2213 N N . ASP B 1 92 ? -0.493 5.668 11.227 1 97.75 92 ASP B N 1
ATOM 2214 C CA . ASP B 1 92 ? -0.851 4.461 10.492 1 97.75 92 ASP B CA 1
ATOM 2215 C C . ASP B 1 92 ? -0.496 4.594 9.016 1 97.75 92 ASP B C 1
ATOM 2217 O O . ASP B 1 92 ? -0.675 5.66 8.422 1 97.75 92 ASP B O 1
ATOM 2221 N N . THR B 1 93 ? -0.025 3.455 8.414 1 98.12 93 THR B N 1
ATOM 2222 C CA . THR B 1 93 ? 0.24 3.398 6.977 1 98.12 93 THR B CA 1
ATOM 2223 C C . THR B 1 93 ? -0.682 2.393 6.297 1 98.12 93 THR B C 1
ATOM 2225 O O . THR B 1 93 ? -0.612 2.203 5.078 1 98.12 93 THR B O 1
ATOM 2228 N N . LEU B 1 94 ? -1.642 1.707 7.027 1 96.75 94 LEU B N 1
ATOM 2229 C CA . LEU B 1 94 ? -2.297 0.521 6.488 1 96.75 94 LEU B CA 1
ATOM 2230 C C . LEU B 1 94 ? -3.793 0.758 6.316 1 96.75 94 LEU B C 1
ATOM 2232 O O . LEU B 1 94 ? -4.426 0.152 5.449 1 96.75 94 LEU B O 1
ATOM 2236 N N . GLY B 1 95 ? -4.402 1.547 7.102 1 93.56 95 GLY B N 1
ATOM 2237 C CA . GLY B 1 95 ? -5.844 1.673 7.215 1 93.56 95 GLY B CA 1
ATOM 2238 C C . GLY B 1 95 ? -6.504 2.164 5.938 1 93.56 95 GLY B C 1
ATOM 2239 O O . GLY B 1 95 ? -7.684 1.903 5.703 1 93.56 95 GLY B O 1
ATOM 2240 N N . GLY B 1 96 ? -5.785 2.748 4.953 1 92.44 96 GLY B N 1
ATOM 2241 C CA . GLY B 1 96 ? -6.32 3.262 3.705 1 92.44 96 GLY B CA 1
ATOM 2242 C C . GLY B 1 96 ? -7.266 4.434 3.896 1 92.44 96 GLY B C 1
ATOM 2243 O O . GLY B 1 96 ? -7.688 4.719 5.02 1 92.44 96 GLY B O 1
ATOM 2244 N N . ALA B 1 97 ? -7.688 5.031 2.832 1 94.25 97 ALA B N 1
ATOM 2245 C CA . ALA B 1 97 ? -8.656 6.121 2.832 1 94.25 97 ALA B CA 1
ATOM 2246 C C . ALA B 1 97 ? -10.086 5.582 2.775 1 94.25 97 ALA B C 1
ATOM 2248 O O . ALA B 1 97 ? -10.367 4.621 2.055 1 94.25 97 ALA B O 1
ATOM 2249 N N . CYS B 1 98 ? -10.938 6.211 3.492 1 93.5 98 CYS B N 1
ATOM 2250 C CA . CYS B 1 98 ? -12.344 5.859 3.318 1 93.5 98 CYS B CA 1
ATOM 2251 C C . CYS B 1 98 ? -12.844 6.281 1.943 1 93.5 98 CYS B C 1
ATOM 2253 O O . CYS B 1 98 ? -12.414 7.301 1.407 1 93.5 98 CYS B O 1
ATOM 2255 N N . SER B 1 99 ? -13.781 5.484 1.411 1 93.31 99 SER B N 1
ATOM 2256 C CA . SER B 1 99 ? -14.438 5.715 0.131 1 93.31 99 SER B CA 1
ATOM 2257 C C . SER B 1 99 ? -15.898 5.266 0.173 1 93.31 99 SER B C 1
ATOM 2259 O O . SER B 1 99 ? -16.297 4.52 1.066 1 93.31 99 SER B O 1
ATOM 2261 N N . LYS B 1 100 ? -16.656 5.746 -0.82 1 91.94 100 LYS B N 1
ATOM 2262 C CA . LYS B 1 100 ? -18.031 5.266 -0.93 1 91.94 100 LYS B CA 1
ATOM 2263 C C . LYS B 1 100 ? -18.078 3.744 -1.049 1 91.94 100 LYS B C 1
ATOM 2265 O O . LYS B 1 100 ? -18.906 3.09 -0.411 1 91.94 100 LYS B O 1
ATOM 2270 N N . GLU B 1 101 ? -17.203 3.225 -1.81 1 91.44 101 GLU B N 1
ATOM 2271 C CA . GLU B 1 101 ? -17.156 1.785 -2.051 1 91.44 101 GLU B CA 1
ATOM 2272 C C . GLU B 1 101 ? -16.781 1.024 -0.786 1 91.44 101 GLU B C 1
ATOM 2274 O O . GLU B 1 101 ? -17.438 0.055 -0.412 1 91.44 101 GLU B O 1
ATOM 2279 N N . SER B 1 102 ? -15.68 1.433 -0.128 1 91.25 102 SER B N 1
ATOM 2280 C CA . SER B 1 102 ? -15.219 0.739 1.069 1 91.25 102 SER B CA 1
ATOM 2281 C C . SER B 1 102 ? -16.234 0.867 2.205 1 91.25 102 SER B C 1
ATOM 2283 O O . SER B 1 102 ? -16.453 -0.088 2.953 1 91.25 102 SER B O 1
ATOM 2285 N N . ASN B 1 103 ? -16.781 2.064 2.338 1 93.31 103 ASN B N 1
ATOM 2286 C CA . ASN B 1 103 ? -17.812 2.252 3.359 1 93.31 103 ASN B CA 1
ATOM 2287 C C . ASN B 1 103 ? -19.016 1.355 3.113 1 93.31 103 ASN B C 1
ATOM 2289 O O . ASN B 1 103 ? -19.531 0.719 4.039 1 93.31 103 ASN B O 1
ATOM 2293 N N . SER B 1 104 ? -19.469 1.348 1.878 1 93.94 104 SER B N 1
ATOM 2294 C CA . SER B 1 104 ? -20.625 0.512 1.543 1 93.94 104 SER B CA 1
ATOM 2295 C C . SER B 1 104 ? -20.328 -0.961 1.812 1 93.94 104 SER B C 1
ATOM 2297 O O . SER B 1 104 ? -21.188 -1.688 2.314 1 93.94 104 SER B O 1
ATOM 2299 N N . LEU B 1 105 ? -19.188 -1.398 1.491 1 91.44 105 LEU B N 1
ATOM 2300 C CA . LEU B 1 105 ? -18.781 -2.787 1.676 1 91.44 105 LEU B CA 1
ATOM 2301 C C . LEU B 1 105 ? -18.688 -3.135 3.158 1 91.44 105 LEU B C 1
ATOM 2303 O O . LEU B 1 105 ? -19.109 -4.215 3.572 1 91.44 105 LEU B O 1
ATOM 2307 N N . ARG B 1 106 ? -18.281 -2.201 3.932 1 89.38 106 ARG B N 1
ATOM 2308 C CA . ARG B 1 106 ? -17.938 -2.502 5.316 1 89.38 106 ARG B CA 1
ATOM 2309 C C . ARG B 1 106 ? -19.109 -2.199 6.25 1 89.38 106 ARG B C 1
ATOM 2311 O O . ARG B 1 106 ? -19.297 -2.879 7.258 1 89.38 106 ARG B O 1
ATOM 2318 N N . TYR B 1 107 ? -19.859 -1.135 5.891 1 92.06 107 TYR B N 1
ATOM 2319 C CA . TYR B 1 107 ? -20.844 -0.647 6.855 1 92.06 107 TYR B CA 1
ATOM 2320 C C . TYR B 1 107 ? -22.25 -0.681 6.27 1 92.06 107 TYR B C 1
ATOM 2322 O O . TYR B 1 107 ? -23.219 -0.328 6.945 1 92.06 107 TYR B O 1
ATOM 2330 N N . GLY B 1 108 ? -22.375 -1.075 5.031 1 91.88 108 GLY B N 1
ATOM 2331 C CA . GLY B 1 108 ? -23.688 -1.243 4.426 1 91.88 108 GLY B CA 1
ATOM 2332 C C . GLY B 1 108 ? -24 -0.194 3.377 1 91.88 108 GLY B C 1
ATOM 2333 O O . GLY B 1 108 ? -23.375 0.874 3.357 1 91.88 108 GLY B O 1
ATOM 2334 N N . GLN B 1 109 ? -24.984 -0.439 2.596 1 91.81 109 GLN B N 1
ATOM 2335 C CA . GLN B 1 109 ? -25.328 0.357 1.423 1 91.81 109 GLN B CA 1
ATOM 2336 C C . GLN B 1 109 ? -25.812 1.747 1.824 1 91.81 109 GLN B C 1
ATOM 2338 O O . GLN B 1 109 ? -25.719 2.695 1.044 1 91.81 109 GLN B O 1
ATOM 2343 N N . HIS B 1 110 ? -26.266 1.893 3.01 1 91.56 110 HIS B N 1
ATOM 2344 C CA . HIS B 1 110 ? -26.781 3.17 3.484 1 91.56 110 HIS B CA 1
ATOM 2345 C C . HIS B 1 110 ? -25.672 4.203 3.613 1 91.56 110 HIS B C 1
ATOM 2347 O O . HIS B 1 110 ? -25.938 5.398 3.74 1 91.56 110 HIS B O 1
ATOM 2353 N N . THR B 1 111 ? -24.438 3.701 3.588 1 89.38 111 THR B N 1
ATOM 2354 C CA . THR B 1 111 ? -23.297 4.602 3.738 1 89.38 111 THR B CA 1
ATOM 2355 C C . THR B 1 111 ? -22.781 5.047 2.375 1 89.38 111 THR B C 1
ATOM 2357 O O . THR B 1 111 ? -21.797 5.785 2.291 1 89.38 111 THR B O 1
ATOM 2360 N N . ARG B 1 112 ? -23.359 4.754 1.336 1 87.56 112 ARG B N 1
ATOM 2361 C CA . ARG B 1 112 ? -22.891 4.926 -0.034 1 87.56 112 ARG B CA 1
ATOM 2362 C C . ARG B 1 112 ? -22.719 6.402 -0.369 1 87.56 112 ARG B C 1
ATOM 2364 O O . ARG B 1 112 ? -21.844 6.762 -1.159 1 87.56 112 ARG B O 1
ATOM 2371 N N . TYR B 1 113 ? -23.406 7.281 0.19 1 86.19 113 TYR B N 1
ATOM 2372 C CA . TYR B 1 113 ? -23.406 8.688 -0.208 1 86.19 113 TYR B CA 1
ATOM 2373 C C . TYR B 1 113 ? -22.672 9.539 0.819 1 86.19 113 TYR B C 1
ATOM 2375 O O . TYR B 1 113 ? -22.672 10.766 0.719 1 86.19 113 TYR B O 1
ATOM 2383 N N . GLN B 1 114 ? -22.156 8.883 1.745 1 87.12 114 GLN B N 1
ATOM 2384 C CA . GLN B 1 114 ? -21.422 9.633 2.766 1 87.12 114 GLN B CA 1
ATOM 2385 C C . GLN B 1 114 ? -20.094 10.156 2.225 1 87.12 114 GLN B C 1
ATOM 2387 O O . GLN B 1 114 ? -19.422 9.484 1.445 1 87.12 114 GLN B O 1
ATOM 2392 N N . HIS B 1 115 ? -19.828 11.344 2.678 1 88.94 115 HIS B N 1
ATOM 2393 C CA . HIS B 1 115 ? -18.562 11.977 2.318 1 88.94 115 HIS B CA 1
ATOM 2394 C C . HIS B 1 115 ? -17.375 11.109 2.729 1 88.94 115 HIS B C 1
ATOM 2396 O O . HIS B 1 115 ? -17.375 10.539 3.824 1 88.94 115 HIS B O 1
ATOM 2402 N N . ALA B 1 116 ? -16.359 10.969 1.77 1 93.94 116 ALA B N 1
ATOM 2403 C CA . ALA B 1 116 ? -15.227 10.094 2.055 1 93.94 116 ALA B CA 1
ATOM 2404 C C . ALA B 1 116 ? -13.922 10.734 1.601 1 93.94 116 ALA B C 1
ATOM 2406 O O . ALA B 1 116 ? -13.93 11.703 0.832 1 93.94 116 ALA B O 1
ATOM 2407 N N . CYS B 1 117 ? -12.914 10.188 2.139 1 97.19 117 CYS B N 1
ATOM 2408 C CA . CYS B 1 117 ? -11.578 10.727 1.902 1 97.19 117 CYS B CA 1
ATOM 2409 C C . CYS B 1 117 ? -11.219 10.664 0.423 1 97.19 117 CYS B C 1
ATOM 2411 O O . CYS B 1 117 ? -10.602 11.586 -0.112 1 97.19 117 CYS B O 1
ATOM 2413 N N . VAL B 1 118 ? -11.547 9.609 -0.265 1 96.5 118 VAL B N 1
ATOM 2414 C CA . VAL B 1 118 ? -11.172 9.445 -1.666 1 96.5 118 VAL B CA 1
ATOM 2415 C C . VAL B 1 118 ? -11.758 10.586 -2.492 1 96.5 118 VAL B C 1
ATOM 2417 O O . VAL B 1 118 ? -11.086 11.141 -3.367 1 96.5 118 VAL B O 1
ATOM 2420 N N . GLU B 1 119 ? -12.953 10.977 -2.211 1 95.81 119 GLU B N 1
ATOM 2421 C CA . GLU B 1 119 ? -13.578 12.086 -2.922 1 95.81 119 GLU B CA 1
ATOM 2422 C C . GLU B 1 119 ? -12.836 13.398 -2.654 1 95.81 119 GLU B C 1
ATOM 2424 O O . GLU B 1 119 ? -12.664 14.219 -3.557 1 95.81 119 GLU B O 1
ATOM 2429 N N . ASN B 1 120 ? -12.453 13.594 -1.418 1 98.06 120 ASN B N 1
ATOM 2430 C CA . ASN B 1 120 ? -11.633 14.75 -1.094 1 98.06 120 ASN B CA 1
ATOM 2431 C C . ASN B 1 120 ? -10.336 14.766 -1.903 1 98.06 120 ASN B C 1
ATOM 2433 O O . ASN B 1 120 ? -9.969 15.797 -2.463 1 98.06 120 ASN B O 1
ATOM 2437 N N . PHE B 1 121 ? -9.664 13.609 -1.965 1 98.19 121 PHE B N 1
ATOM 2438 C CA . PHE B 1 121 ? -8.422 13.508 -2.723 1 98.19 121 PHE B CA 1
ATOM 2439 C C . PHE B 1 121 ? -8.656 13.828 -4.195 1 98.19 121 PHE B C 1
ATOM 2441 O O . PHE B 1 121 ? -7.871 14.547 -4.812 1 98.19 121 PHE B O 1
ATOM 2448 N N . LEU B 1 122 ? -9.703 13.273 -4.727 1 96.62 122 LEU B N 1
ATOM 2449 C CA . LEU B 1 122 ? -9.969 13.461 -6.148 1 96.62 122 LEU B CA 1
ATOM 2450 C C . LEU B 1 122 ? -10.297 14.922 -6.449 1 96.62 122 LEU B C 1
ATOM 2452 O O . LEU B 1 122 ? -9.773 15.492 -7.406 1 96.62 122 LEU B O 1
ATOM 2456 N N . THR B 1 123 ? -11.156 15.5 -5.672 1 97.69 123 THR B N 1
ATOM 2457 C CA . THR B 1 123 ? -11.539 16.891 -5.863 1 97.69 123 THR B CA 1
ATOM 2458 C C . THR B 1 123 ? -10.328 17.812 -5.73 1 97.69 123 THR B C 1
ATOM 2460 O O . THR B 1 123 ? -10.086 18.656 -6.598 1 97.69 123 THR B O 1
ATOM 2463 N N . GLU B 1 124 ? -9.586 17.672 -4.695 1 98.31 124 GLU B N 1
ATOM 2464 C CA . GLU B 1 124 ? -8.422 18.516 -4.453 1 98.31 124 GLU B CA 1
ATOM 2465 C C . GLU B 1 124 ? -7.316 18.219 -5.465 1 98.31 124 GLU B C 1
ATOM 2467 O O . GLU B 1 124 ? -6.656 19.141 -5.949 1 98.31 124 GLU B O 1
ATOM 2472 N N . GLY B 1 125 ? -7.066 16.969 -5.762 1 98.12 125 GLY B N 1
ATOM 2473 C CA . GLY B 1 125 ? -6.051 16.562 -6.715 1 98.12 125 GLY B CA 1
ATOM 2474 C C . GLY B 1 125 ? -6.289 17.094 -8.109 1 98.12 125 GLY B C 1
ATOM 2475 O O . GLY B 1 125 ? -5.34 17.375 -8.852 1 98.12 125 GLY B O 1
ATOM 2476 N N . ALA B 1 126 ? -7.539 17.234 -8.445 1 98.06 126 ALA B N 1
ATOM 2477 C CA . ALA B 1 126 ? -7.891 17.75 -9.766 1 98.06 126 ALA B CA 1
ATOM 2478 C C . ALA B 1 126 ? -7.266 19.109 -10.008 1 98.06 126 ALA B C 1
ATOM 2480 O O . ALA B 1 126 ? -6.891 19.438 -11.133 1 98.06 126 ALA B O 1
ATOM 2481 N N . LYS B 1 127 ? -7.105 19.906 -9 1 98.06 127 LYS B N 1
ATOM 2482 C CA . LYS B 1 127 ? -6.465 21.203 -9.102 1 98.06 127 LYS B CA 1
ATOM 2483 C C . LYS B 1 127 ? -5.039 21.078 -9.633 1 98.06 127 LYS B C 1
ATOM 2485 O O . LYS B 1 127 ? -4.473 22.047 -10.148 1 98.06 127 LYS B O 1
ATOM 2490 N N . TRP B 1 128 ? -4.488 19.953 -9.453 1 98 128 TRP B N 1
ATOM 2491 C CA . TRP B 1 128 ? -3.088 19.734 -9.797 1 98 128 TRP B CA 1
ATOM 2492 C C . TRP B 1 128 ? -2.965 18.766 -10.969 1 98 128 TRP B C 1
ATOM 2494 O O . TRP B 1 128 ? -1.886 18.219 -11.219 1 98 128 TRP B O 1
ATOM 2504 N N . GLY B 1 129 ? -4.113 18.422 -11.539 1 97.12 129 GLY B N 1
ATOM 2505 C CA . GLY B 1 129 ? -4.109 17.547 -12.695 1 97.12 129 GLY B CA 1
ATOM 2506 C C . GLY B 1 129 ? -4.055 16.078 -12.32 1 97.12 129 GLY B C 1
ATOM 2507 O O . GLY B 1 129 ? -3.691 15.234 -13.148 1 97.12 129 GLY B O 1
ATOM 2508 N N . LEU B 1 130 ? -4.328 15.742 -11.109 1 96.19 130 LEU B N 1
ATOM 2509 C CA . LEU B 1 130 ? -4.312 14.359 -10.656 1 96.19 130 LEU B CA 1
ATOM 2510 C C . LEU B 1 130 ? -5.691 13.727 -10.789 1 96.19 130 LEU B C 1
ATOM 2512 O O . LEU B 1 130 ? -6.707 14.391 -10.578 1 96.19 130 LEU B O 1
ATOM 2516 N N . GLY B 1 131 ? -5.73 12.5 -11.195 1 93.25 131 GLY B N 1
ATOM 2517 C CA . GLY B 1 131 ? -6.957 11.727 -11.25 1 93.25 131 GLY B CA 1
ATOM 2518 C C . GLY B 1 131 ? -6.875 10.422 -10.477 1 93.25 131 GLY B C 1
ATOM 2519 O O . GLY B 1 131 ? -5.98 10.242 -9.641 1 93.25 131 GLY B O 1
ATOM 2520 N N . LYS B 1 132 ? -7.844 9.602 -10.703 1 89.12 132 LYS B N 1
ATOM 2521 C CA . LYS B 1 132 ? -7.992 8.352 -9.961 1 89.12 132 LYS B CA 1
ATOM 2522 C C . LYS B 1 132 ? -6.727 7.5 -10.055 1 89.12 132 LYS B C 1
ATOM 2524 O O . LYS B 1 132 ? -6.332 6.859 -9.078 1 89.12 132 LYS B O 1
ATOM 2529 N N . ARG B 1 133 ? -6.051 7.469 -11.211 1 87.5 133 ARG B N 1
ATOM 2530 C CA . ARG B 1 133 ? -4.867 6.645 -11.445 1 87.5 133 ARG B CA 1
ATOM 2531 C C . ARG B 1 133 ? -3.684 7.137 -10.625 1 87.5 133 ARG B C 1
ATOM 2533 O O . ARG B 1 133 ? -2.682 6.43 -10.484 1 87.5 133 ARG B O 1
ATOM 2540 N N . ASP B 1 134 ? -3.801 8.328 -10.109 1 92.56 134 ASP B N 1
ATOM 2541 C CA . ASP B 1 134 ? -2.699 8.922 -9.367 1 92.56 134 ASP B CA 1
ATOM 2542 C C . ASP B 1 134 ? -2.846 8.664 -7.867 1 92.56 134 ASP B C 1
ATOM 2544 O O . ASP B 1 134 ? -1.934 8.953 -7.09 1 92.56 134 ASP B O 1
ATOM 2548 N N . LEU B 1 135 ? -3.959 8.086 -7.438 1 93 135 LEU B N 1
ATOM 2549 C CA . LEU B 1 135 ? -4.188 7.801 -6.023 1 93 135 LEU B CA 1
ATOM 2550 C C . LEU B 1 135 ? -3.574 6.457 -5.637 1 93 135 LEU B C 1
ATOM 2552 O O . LEU B 1 135 ? -3.775 5.457 -6.328 1 93 135 LEU B O 1
ATOM 2556 N N . VAL B 1 136 ? -2.75 6.504 -4.594 1 92.62 136 VAL B N 1
ATOM 2557 C CA . VAL B 1 136 ? -2.115 5.309 -4.043 1 92.62 136 VAL B CA 1
ATOM 2558 C C . VAL B 1 136 ? -2.449 5.188 -2.557 1 92.62 136 VAL B C 1
ATOM 2560 O O . VAL B 1 136 ? -3.299 5.922 -2.043 1 92.62 136 VAL B O 1
ATOM 2563 N N . SER B 1 137 ? -1.852 4.164 -1.909 1 95.38 137 SER B N 1
ATOM 2564 C CA . SER B 1 137 ? -2.041 4.035 -0.469 1 95.38 137 SER B CA 1
ATOM 2565 C C . SER B 1 137 ? -1.595 5.297 0.264 1 95.38 137 SER B C 1
ATOM 2567 O O . SER B 1 137 ? -0.565 5.883 -0.073 1 95.38 137 SER B O 1
ATOM 2569 N N . ASN B 1 138 ? -2.367 5.688 1.165 1 97.62 138 ASN B N 1
ATOM 2570 C CA . ASN B 1 138 ? -2.09 6.93 1.879 1 97.62 138 ASN B CA 1
ATOM 2571 C C . ASN B 1 138 ? -1.536 6.66 3.275 1 97.62 138 ASN B C 1
ATOM 2573 O O . ASN B 1 138 ? -1.61 5.535 3.771 1 97.62 138 ASN B O 1
ATOM 2577 N N . VAL B 1 139 ? -0.991 7.727 3.867 1 98.56 139 VAL B N 1
ATOM 2578 C CA . VAL B 1 139 ? -0.722 7.785 5.301 1 98.56 139 VAL B CA 1
ATOM 2579 C C . VAL B 1 139 ? -1.973 8.25 6.043 1 98.56 139 VAL B C 1
ATOM 2581 O O . VAL B 1 139 ? -2.719 9.094 5.543 1 98.56 139 VAL B O 1
ATOM 2584 N N . ASN B 1 140 ? -2.205 7.715 7.223 1 98.12 140 ASN B N 1
ATOM 2585 C CA . ASN B 1 140 ? -3.258 8.203 8.109 1 98.12 140 ASN B CA 1
ATOM 2586 C C . ASN B 1 140 ? -2.68 8.789 9.398 1 98.12 140 ASN B C 1
ATOM 2588 O O . ASN B 1 140 ? -2.492 8.07 10.383 1 98.12 140 ASN B O 1
ATOM 2592 N N . TRP B 1 141 ? -2.469 10.086 9.406 1 98.5 141 TRP B N 1
ATOM 2593 C CA . TRP B 1 141 ? -1.961 10.727 10.617 1 98.5 141 TRP B CA 1
ATOM 2594 C C . TRP B 1 141 ? -2.99 10.672 11.742 1 98.5 141 TRP B C 1
ATOM 2596 O O . TRP B 1 141 ? -4.184 10.883 11.508 1 98.5 141 TRP B O 1
ATOM 2606 N N . TYR B 1 142 ? -2.572 10.352 13.016 1 97.81 142 TYR B N 1
ATOM 2607 C CA . TYR B 1 142 ? -3.318 10.367 14.266 1 97.81 142 TYR B CA 1
ATOM 2608 C C . TYR B 1 142 ? -4.285 9.188 14.336 1 97.81 142 TYR B C 1
ATOM 2610 O O . TYR B 1 142 ? -4.945 8.984 15.359 1 97.81 142 TYR B O 1
ATOM 2618 N N . MET B 1 143 ? -4.332 8.422 13.25 1 96.5 143 MET B N 1
ATOM 2619 C CA . MET B 1 143 ? -5.18 7.234 13.273 1 96.5 143 MET B CA 1
ATOM 2620 C C . MET B 1 143 ? -4.48 6.078 13.984 1 96.5 143 MET B C 1
ATOM 2622 O O . MET B 1 143 ? -3.277 5.879 13.805 1 96.5 143 MET B O 1
ATOM 2626 N N . ASN B 1 144 ? -5.234 5.402 14.797 1 95 144 ASN B N 1
ATOM 2627 C CA . ASN B 1 144 ? -4.727 4.234 15.508 1 95 144 ASN B CA 1
ATOM 2628 C C . ASN B 1 144 ? -5.262 2.936 14.906 1 95 144 ASN B C 1
ATOM 2630 O O . ASN B 1 144 ? -6.453 2.643 15.008 1 95 144 ASN B O 1
ATOM 2634 N N . VAL B 1 145 ? -4.367 2.188 14.258 1 95.12 145 VAL B N 1
ATOM 2635 C CA . VAL B 1 145 ? -4.723 0.943 13.586 1 95.12 145 VAL B CA 1
ATOM 2636 C C . VAL B 1 145 ? -3.797 -0.178 14.047 1 95.12 145 VAL B C 1
ATOM 2638 O O . VAL B 1 145 ? -2.877 -0.57 13.328 1 95.12 145 VAL B O 1
ATOM 2641 N N . PRO B 1 146 ? -4.051 -0.695 15.227 1 95.12 146 PRO B N 1
ATOM 2642 C CA . PRO B 1 146 ? -3.205 -1.788 15.711 1 95.12 146 PRO B CA 1
ATOM 2643 C C . PRO B 1 146 ? -3.316 -3.047 14.852 1 95.12 146 PRO B C 1
ATOM 2645 O O . PRO B 1 146 ? -4.367 -3.303 14.258 1 95.12 146 PRO B O 1
ATOM 2648 N N . VAL B 1 147 ? -2.246 -3.773 14.789 1 95.75 147 VAL B N 1
ATOM 2649 C CA . VAL B 1 147 ? -2.188 -5.051 14.094 1 95.75 147 VAL B CA 1
ATOM 2650 C C . VAL B 1 147 ? -1.829 -6.164 15.078 1 95.75 147 VAL B C 1
ATOM 2652 O O . VAL B 1 147 ? -0.809 -6.086 15.766 1 95.75 147 VAL B O 1
ATOM 2655 N N . GLU B 1 148 ? -2.662 -7.16 15.141 1 95.44 148 GLU B N 1
ATOM 2656 C CA . GLU B 1 148 ? -2.414 -8.312 16 1 95.44 148 GLU B CA 1
ATOM 2657 C C . GLU B 1 148 ? -1.414 -9.273 15.367 1 95.44 148 GLU B C 1
ATOM 2659 O O . GLU B 1 148 ? -1.11 -9.164 14.172 1 95.44 148 GLU B O 1
ATOM 2664 N N . GLN B 1 149 ? -0.966 -10.258 16.156 1 92.5 149 GLN B N 1
ATOM 2665 C CA . GLN B 1 149 ? 0.039 -11.203 15.672 1 92.5 149 GLN B CA 1
ATOM 2666 C C . GLN B 1 149 ? -0.491 -12.031 14.508 1 92.5 149 GLN B C 1
ATOM 2668 O O . GLN B 1 149 ? 0.266 -12.406 13.609 1 92.5 149 GLN B O 1
ATOM 2673 N N . ASP B 1 150 ? -1.774 -12.289 14.484 1 94.44 150 ASP B N 1
ATOM 2674 C CA . ASP B 1 150 ? -2.348 -13.102 13.414 1 94.44 150 ASP B CA 1
ATOM 2675 C C . ASP B 1 150 ? -2.682 -12.242 12.195 1 94.44 150 ASP B C 1
ATOM 2677 O O . ASP B 1 150 ? -3.293 -12.727 11.242 1 94.44 150 ASP B O 1
ATOM 2681 N N . GLY B 1 151 ? -2.352 -10.961 12.258 1 96.06 151 GLY B N 1
ATOM 2682 C CA . GLY B 1 151 ? -2.518 -10.07 11.125 1 96.06 151 GLY B CA 1
ATOM 2683 C C . GLY B 1 151 ? -3.789 -9.25 11.188 1 96.06 151 GLY B C 1
ATOM 2684 O O . GLY B 1 151 ? -4.008 -8.367 10.352 1 96.06 151 GLY B O 1
ATOM 2685 N N . THR B 1 152 ? -4.621 -9.555 12.195 1 96.44 152 THR B N 1
ATOM 2686 C CA . THR B 1 152 ? -5.875 -8.82 12.32 1 96.44 152 THR B CA 1
ATOM 2687 C C . THR B 1 152 ? -5.613 -7.336 12.562 1 96.44 152 THR B C 1
ATOM 2689 O O . THR B 1 152 ? -4.797 -6.977 13.414 1 96.44 152 THR B O 1
ATOM 2692 N N . LEU B 1 153 ? -6.23 -6.633 11.695 1 92.81 153 LEU B N 1
ATOM 2693 C CA . LEU B 1 153 ? -6.141 -5.18 11.773 1 92.81 153 LEU B CA 1
ATOM 2694 C C . LEU B 1 153 ? -7.355 -4.594 12.477 1 92.81 153 LEU B C 1
ATOM 2696 O O . LEU B 1 153 ? -8.492 -4.945 12.156 1 92.81 153 LEU B O 1
ATOM 2700 N N . GLY B 1 154 ? -7.141 -3.691 13.43 1 90.81 154 GLY B N 1
ATOM 2701 C CA . GLY B 1 154 ? -8.25 -3.027 14.094 1 90.81 154 GLY B CA 1
ATOM 2702 C C . GLY B 1 154 ? -8.258 -1.524 13.883 1 90.81 154 GLY B C 1
ATOM 2703 O O . GLY B 1 154 ? -7.195 -0.902 13.789 1 90.81 154 GLY B O 1
ATOM 2704 N N . ILE B 1 155 ? -9.469 -0.972 13.562 1 87.94 155 ILE B N 1
ATOM 2705 C CA . ILE B 1 155 ? -9.656 0.474 13.617 1 87.94 155 ILE B CA 1
ATOM 2706 C C . ILE B 1 155 ? -10.266 0.863 14.961 1 87.94 155 ILE B C 1
ATOM 2708 O O . ILE B 1 155 ? -11.422 0.541 15.234 1 87.94 155 ILE B O 1
ATOM 2712 N N . VAL B 1 156 ? -9.445 1.483 15.812 1 91.75 156 VAL B N 1
ATOM 2713 C CA . VAL B 1 156 ? -9.883 1.835 17.156 1 91.75 156 VAL B CA 1
ATOM 2714 C C . VAL B 1 156 ? -9.797 3.348 17.344 1 91.75 156 VAL B C 1
ATOM 2716 O O . VAL B 1 156 ? -9.508 4.086 16.406 1 91.75 156 VAL B O 1
ATOM 2719 N N . ASP B 1 157 ? -10.141 3.826 18.531 1 91.12 157 ASP B N 1
ATOM 2720 C CA . ASP B 1 157 ? -10.078 5.262 18.797 1 91.12 157 ASP B CA 1
ATOM 2721 C C . ASP B 1 157 ? -8.68 5.812 18.531 1 91.12 157 ASP B C 1
ATOM 2723 O O . ASP B 1 157 ? -7.68 5.168 18.859 1 91.12 157 ASP B O 1
ATOM 2727 N N . GLY B 1 158 ? -8.719 6.957 17.922 1 87.5 158 GLY B N 1
ATOM 2728 C CA . GLY B 1 158 ? -7.453 7.633 17.703 1 87.5 158 GLY B CA 1
ATOM 2729 C C . GLY B 1 158 ? -6.711 7.922 19 1 87.5 158 GLY B C 1
ATOM 2730 O O . GLY B 1 158 ? -7.277 7.812 20.094 1 87.5 158 GLY B O 1
ATOM 2731 N N . ILE B 1 159 ? -5.438 8.227 18.828 1 88.19 159 ILE B N 1
ATOM 2732 C CA . ILE B 1 159 ? -4.621 8.422 20.016 1 88.19 159 ILE B CA 1
ATOM 2733 C C . ILE B 1 159 ? -4.168 9.875 20.109 1 88.19 159 ILE B C 1
ATOM 2735 O O . ILE B 1 159 ? -3.275 10.211 20.891 1 88.19 159 ILE B O 1
ATOM 2739 N N . SER B 1 160 ? -4.734 10.703 19.25 1 93.75 160 SER B N 1
ATOM 2740 C CA . SER B 1 160 ? -4.344 12.109 19.297 1 93.75 160 SER B CA 1
ATOM 2741 C C . SER B 1 160 ? -5.176 12.891 20.297 1 93.75 160 SER B C 1
ATOM 2743 O O . SER B 1 160 ? -6.219 12.414 20.75 1 93.75 160 SER B O 1
ATOM 2745 N N . ALA B 1 161 ? -4.656 14.039 20.719 1 95.69 161 ALA B N 1
ATOM 2746 C CA . ALA B 1 161 ? -5.297 15.016 21.594 1 95.69 161 ALA B CA 1
ATOM 2747 C C . ALA B 1 161 ? -5.141 16.438 21.047 1 95.69 161 ALA B C 1
ATOM 2749 O O . ALA B 1 161 ? -4.277 16.688 20.203 1 95.69 161 ALA B O 1
ATOM 2750 N N . PRO B 1 162 ? -6.062 17.328 21.5 1 97.31 162 PRO B N 1
ATOM 2751 C CA . PRO B 1 162 ? -5.938 18.703 21.016 1 97.31 162 PRO B CA 1
ATOM 2752 C C . PRO B 1 162 ? -4.531 19.266 21.203 1 97.31 162 PRO B C 1
ATOM 2754 O O . PRO B 1 162 ? -3.967 19.172 22.297 1 97.31 162 PRO B O 1
ATOM 2757 N N . GLY B 1 163 ? -3.994 19.828 20.109 1 97.88 163 GLY B N 1
ATOM 2758 C CA . GLY B 1 163 ? -2.699 20.484 20.188 1 97.88 163 GLY B CA 1
ATOM 2759 C C . GLY B 1 163 ? -1.545 19.594 19.781 1 97.88 163 GLY B C 1
ATOM 2760 O O . GLY B 1 163 ? -0.439 20.078 19.531 1 97.88 163 GLY B O 1
ATOM 2761 N N . LEU B 1 164 ? -1.7 18.266 19.75 1 97.88 164 LEU B N 1
ATOM 2762 C CA . LEU B 1 164 ? -0.645 17.375 19.266 1 97.88 164 LEU B CA 1
ATOM 2763 C C . LEU B 1 164 ? -0.365 17.625 17.781 1 97.88 164 LEU B C 1
ATOM 2765 O O . LEU B 1 164 ? -1.263 18.016 17.031 1 97.88 164 LEU B O 1
ATOM 2769 N N . GLU B 1 165 ? 0.855 17.438 17.422 1 98.31 165 GLU B N 1
ATOM 2770 C CA . GLU B 1 165 ? 1.241 17.797 16.062 1 98.31 165 GLU B CA 1
ATOM 2771 C C . GLU B 1 165 ? 2.268 16.812 15.508 1 98.31 165 GLU B C 1
ATOM 2773 O O . GLU B 1 165 ? 2.984 16.156 16.266 1 98.31 165 GLU B O 1
ATOM 2778 N N . VAL B 1 166 ? 2.281 16.672 14.234 1 98.69 166 VAL B N 1
ATOM 2779 C CA . VAL B 1 166 ? 3.336 16.031 13.461 1 98.69 166 VAL B CA 1
ATOM 2780 C C . VAL B 1 166 ? 3.934 17.031 12.469 1 98.69 166 VAL B C 1
ATOM 2782 O O . VAL B 1 166 ? 3.207 17.812 11.859 1 98.69 166 VAL B O 1
ATOM 2785 N N . LYS B 1 167 ? 5.277 17.078 12.383 1 98.69 167 LYS B N 1
ATOM 2786 C CA . LYS B 1 167 ? 5.984 17.984 11.484 1 98.69 167 LYS B CA 1
ATOM 2787 C C . LYS B 1 167 ? 6.734 17.203 10.398 1 98.69 167 LYS B C 1
ATOM 2789 O O . LYS B 1 167 ? 7.5 16.281 10.703 1 98.69 167 LYS B O 1
ATOM 2794 N N . LEU B 1 168 ? 6.52 17.609 9.188 1 98.81 168 LEU B N 1
ATOM 2795 C CA . LEU B 1 168 ? 7.129 16.969 8.023 1 98.81 168 LEU B CA 1
ATOM 2796 C C . LEU B 1 168 ? 8.031 17.953 7.285 1 98.81 168 LEU B C 1
ATOM 2798 O O . LEU B 1 168 ? 7.574 19 6.828 1 98.81 168 LEU B O 1
ATOM 2802 N N . ARG B 1 169 ? 9.25 17.609 7.113 1 98.88 169 ARG B N 1
ATOM 2803 C CA . ARG B 1 169 ? 10.164 18.438 6.324 1 98.88 169 ARG B CA 1
ATOM 2804 C C . ARG B 1 169 ? 10.289 17.891 4.902 1 98.88 169 ARG B C 1
ATOM 2806 O O . ARG B 1 169 ? 10.484 16.688 4.703 1 98.88 169 ARG B O 1
ATOM 2813 N N . ALA B 1 170 ? 10.266 18.781 3.969 1 98.81 170 ALA B N 1
ATOM 2814 C CA . ALA B 1 170 ? 10.367 18.406 2.562 1 98.81 170 ALA B CA 1
ATOM 2815 C C . ALA B 1 170 ? 11.82 18.156 2.16 1 98.81 170 ALA B C 1
ATOM 2817 O O . ALA B 1 170 ? 12.672 19.031 2.328 1 98.81 170 ALA B O 1
ATOM 2818 N N . GLU B 1 171 ? 12.062 17.016 1.566 1 98.75 171 GLU B N 1
ATOM 2819 C CA . GLU B 1 171 ? 13.406 16.656 1.106 1 98.75 171 GLU B CA 1
ATOM 2820 C C . GLU B 1 171 ? 13.625 17.078 -0.342 1 98.75 171 GLU B C 1
ATOM 2822 O O . GLU B 1 171 ? 14.758 17.125 -0.819 1 98.75 171 GLU B O 1
ATOM 2827 N N . THR B 1 172 ? 12.711 17.297 -1.033 1 98.56 172 THR B N 1
ATOM 2828 C CA . THR B 1 172 ? 12.57 17.891 -2.357 1 98.56 172 THR B CA 1
ATOM 2829 C C . THR B 1 172 ? 11.312 18.75 -2.436 1 98.56 172 THR B C 1
ATOM 2831 O O . THR B 1 172 ? 10.609 18.922 -1.437 1 98.56 172 THR B O 1
ATOM 2834 N N . ASP B 1 173 ? 11.086 19.422 -3.566 1 98.81 173 ASP B N 1
ATOM 2835 C CA . ASP B 1 173 ? 9.773 20.047 -3.697 1 98.81 173 ASP B CA 1
ATOM 2836 C C . ASP B 1 173 ? 8.664 18.984 -3.738 1 98.81 173 ASP B C 1
ATOM 2838 O O . ASP B 1 173 ? 8.695 18.078 -4.57 1 98.81 173 ASP B O 1
ATOM 2842 N N . VAL B 1 174 ? 7.695 19.156 -2.811 1 98.88 174 VAL B N 1
ATOM 2843 C CA . VAL B 1 174 ? 6.711 18.094 -2.635 1 98.88 174 VAL B CA 1
ATOM 2844 C C . VAL B 1 174 ? 5.305 18.688 -2.693 1 98.88 174 VAL B C 1
ATOM 2846 O O . VAL B 1 174 ? 5.012 19.688 -2.029 1 98.88 174 VAL B O 1
ATOM 2849 N N . LEU B 1 175 ? 4.449 18.109 -3.541 1 98.88 175 LEU B N 1
ATOM 2850 C CA . LEU B 1 175 ? 3.016 18.359 -3.496 1 98.88 175 LEU B CA 1
ATOM 2851 C C . LEU B 1 175 ? 2.338 17.484 -2.447 1 98.88 175 LEU B C 1
ATOM 2853 O O . LEU B 1 175 ? 2.459 16.266 -2.482 1 98.88 175 LEU B O 1
ATOM 2857 N N . VAL B 1 176 ? 1.66 18.094 -1.489 1 98.81 176 VAL B N 1
ATOM 2858 C CA . VAL B 1 176 ? 0.947 17.344 -0.457 1 98.81 176 VAL B CA 1
ATOM 2859 C C . VAL B 1 176 ? -0.559 17.469 -0.675 1 98.81 176 VAL B C 1
ATOM 2861 O O . VAL B 1 176 ? -1.054 18.547 -1.018 1 98.81 176 VAL B O 1
ATOM 2864 N N . LEU B 1 177 ? -1.275 16.391 -0.621 1 98.75 177 LEU B N 1
ATOM 2865 C CA . LEU B 1 177 ? -2.732 16.312 -0.624 1 98.75 177 LEU B CA 1
ATOM 2866 C C . LEU B 1 177 ? -3.25 15.758 0.699 1 98.75 177 LEU B C 1
ATOM 2868 O O . LEU B 1 177 ? -2.783 14.711 1.165 1 98.75 177 LEU B O 1
ATOM 2872 N N . VAL B 1 178 ? -4.211 16.469 1.286 1 98.69 178 VAL B N 1
ATOM 2873 C CA . VAL B 1 178 ? -4.746 16.109 2.594 1 98.69 178 VAL B CA 1
ATOM 2874 C C . VAL B 1 178 ? -6.258 15.93 2.5 1 98.69 178 VAL B C 1
ATOM 2876 O O . VAL B 1 178 ? -6.941 16.703 1.816 1 98.69 178 VAL B O 1
ATOM 2879 N N . SER B 1 179 ? -6.75 14.914 3.023 1 98.69 179 SER B N 1
ATOM 2880 C CA . SER B 1 179 ? -8.164 14.789 3.361 1 98.69 179 SER B CA 1
ATOM 2881 C C . SER B 1 179 ? -8.375 14.789 4.871 1 98.69 179 SER B C 1
ATOM 2883 O O . SER B 1 179 ? -8 13.836 5.559 1 98.69 179 SER B O 1
ATOM 2885 N N . ASN B 1 180 ? -8.898 15.898 5.395 1 98.56 180 ASN B N 1
ATOM 2886 C CA . ASN B 1 180 ? -9.359 15.852 6.777 1 98.56 180 ASN B CA 1
ATOM 2887 C C . ASN B 1 180 ? -10.531 14.891 6.945 1 98.56 180 ASN B C 1
ATOM 2889 O O . ASN B 1 180 ? -11.656 15.203 6.551 1 98.56 180 ASN B O 1
ATOM 2893 N N . CYS B 1 181 ? -10.289 13.758 7.473 1 96.94 181 CYS B N 1
ATOM 2894 C CA . CYS B 1 181 ? -11.102 12.562 7.309 1 96.94 181 CYS B CA 1
ATOM 2895 C C . CYS B 1 181 ? -12.531 12.797 7.773 1 96.94 181 CYS B C 1
ATOM 2897 O O . CYS B 1 181 ? -12.758 13.242 8.906 1 96.94 181 CYS B O 1
ATOM 2899 N N . PRO B 1 182 ? -13.484 12.438 7.027 1 96.5 182 PRO B N 1
ATOM 2900 C CA . PRO B 1 182 ? -14.891 12.664 7.352 1 96.5 182 PRO B CA 1
ATOM 2901 C C . PRO B 1 182 ? -15.547 11.445 8 1 96.5 182 PRO B C 1
ATOM 2903 O O . PRO B 1 182 ? -16.75 11.469 8.281 1 96.5 182 PRO B O 1
ATOM 2906 N N . GLN B 1 183 ? -14.836 10.398 8.188 1 93.06 183 GLN B N 1
ATOM 2907 C CA . GLN B 1 183 ? -15.398 9.109 8.594 1 93.06 183 GLN B CA 1
ATOM 2908 C C . GLN B 1 183 ? -16.203 9.242 9.875 1 93.06 183 GLN B C 1
ATOM 2910 O O . GLN B 1 183 ? -15.719 9.781 10.875 1 93.06 183 GLN B O 1
ATOM 2915 N N . ILE B 1 184 ? -17.438 8.758 9.859 1 93.81 184 ILE B N 1
ATOM 2916 C CA . ILE B 1 184 ? -18.281 8.805 11.039 1 93.81 184 ILE B CA 1
ATOM 2917 C C . ILE B 1 184 ? -18.812 7.406 11.359 1 93.81 184 ILE B C 1
ATOM 2919 O O . ILE B 1 184 ? -19.672 7.242 12.227 1 93.81 184 ILE B O 1
ATOM 2923 N N . ASN B 1 185 ? -18.344 6.371 10.633 1 92 185 ASN B N 1
ATOM 2924 C CA . ASN B 1 185 ? -18.906 5.031 10.734 1 92 185 ASN B CA 1
ATOM 2925 C C . ASN B 1 185 ? -18.031 4.113 11.578 1 92 185 ASN B C 1
ATOM 2927 O O . ASN B 1 185 ? -18.391 2.969 11.844 1 92 185 ASN B O 1
ATOM 2931 N N . ASN B 1 186 ? -16.891 4.582 12 1 89.12 186 ASN B N 1
ATOM 2932 C CA . ASN B 1 186 ? -15.977 3.861 12.883 1 89.12 186 ASN B CA 1
ATOM 2933 C C . ASN B 1 186 ? -15.266 4.805 13.844 1 89.12 186 ASN B C 1
ATOM 2935 O O . ASN B 1 186 ? -15.414 6.023 13.75 1 89.12 186 ASN B O 1
ATOM 2939 N N . PRO B 1 187 ? -14.57 4.312 14.812 1 89.12 187 PRO B N 1
ATOM 2940 C CA . PRO B 1 187 ? -14.07 5.164 15.898 1 89.12 187 PRO B CA 1
ATOM 2941 C C . PRO B 1 187 ? -12.875 6.012 15.477 1 89.12 187 PRO B C 1
ATOM 2943 O O . PRO B 1 187 ? -12.359 6.801 16.281 1 89.12 187 PRO B O 1
ATOM 2946 N N . CYS B 1 188 ? -12.398 5.949 14.289 1 87.56 188 CYS B N 1
ATOM 2947 C CA . CYS B 1 188 ? -11.117 6.527 13.906 1 87.56 188 CYS B CA 1
ATOM 2948 C C . CYS B 1 188 ? -11.102 8.031 14.164 1 87.56 188 CYS B C 1
ATOM 2950 O O . CYS B 1 188 ? -10.039 8.609 14.406 1 87.56 188 CYS B O 1
ATOM 2952 N N . ASN B 1 189 ? -12.203 8.719 14.078 1 90.69 189 ASN B N 1
ATOM 2953 C CA . ASN B 1 189 ? -12.312 10.141 14.375 1 90.69 189 ASN B CA 1
ATOM 2954 C C . ASN B 1 189 ? -13.18 10.398 15.602 1 90.69 189 ASN B C 1
ATOM 2956 O O . ASN B 1 189 ? -13.773 11.469 15.734 1 90.69 189 ASN B O 1
ATOM 2960 N N . GLY B 1 190 ? -13.375 9.414 16.344 1 89.25 190 GLY B N 1
ATOM 2961 C CA . GLY B 1 190 ? -14.281 9.555 17.469 1 89.25 190 GLY B CA 1
ATOM 2962 C C . GLY B 1 190 ? -15.727 9.766 17.062 1 89.25 190 GLY B C 1
ATOM 2963 O O . GLY B 1 190 ? -16.5 10.367 17.797 1 89.25 190 GLY B O 1
ATOM 2964 N N . PHE B 1 191 ? -16.016 9.531 15.852 1 90.81 191 PHE B N 1
ATOM 2965 C CA . PHE B 1 191 ? -17.344 9.664 15.258 1 90.81 191 PHE B CA 1
ATOM 2966 C C . PHE B 1 191 ? -17.734 11.133 15.141 1 90.81 191 PHE B C 1
ATOM 2968 O O . PHE B 1 191 ? -18.906 11.453 14.961 1 90.81 191 PHE B O 1
ATOM 2975 N N . ASP B 1 192 ? -16.812 12 15.336 1 94.31 192 ASP B N 1
ATOM 2976 C CA . ASP B 1 192 ? -17.016 13.445 15.312 1 94.31 192 ASP B CA 1
ATOM 2977 C C . ASP B 1 192 ? -15.852 14.156 14.641 1 94.31 192 ASP B C 1
ATOM 2979 O O . ASP B 1 192 ? -14.969 14.703 15.32 1 94.31 192 ASP B O 1
ATOM 2983 N N . PRO B 1 193 ? -15.898 14.273 13.312 1 96.94 193 PRO B N 1
ATOM 2984 C CA . PRO B 1 193 ? -14.805 14.945 12.617 1 96.94 193 PRO B CA 1
ATOM 2985 C C . PRO B 1 193 ? -14.609 16.391 13.078 1 96.94 193 PRO B C 1
ATOM 2987 O O . PRO B 1 193 ? -15.586 17.109 13.289 1 96.94 193 PRO B O 1
ATOM 2990 N N . THR B 1 194 ? -13.406 16.844 13.305 1 97.88 194 THR B N 1
ATOM 2991 C CA . THR B 1 194 ? -13.031 18.172 13.789 1 97.88 194 THR B CA 1
ATOM 2992 C C . THR B 1 194 ? -11.992 18.812 12.875 1 97.88 194 THR B C 1
ATOM 2994 O O . THR B 1 194 ? -11.43 18.141 12.008 1 97.88 194 THR B O 1
ATOM 2997 N N . PRO B 1 195 ? -11.766 20.109 12.984 1 98.5 195 PRO B N 1
ATOM 2998 C CA . PRO B 1 195 ? -10.773 20.797 12.141 1 98.5 195 PRO B CA 1
ATOM 2999 C C . PRO B 1 195 ? -9.336 20.453 12.531 1 98.5 195 PRO B C 1
ATOM 3001 O O . PRO B 1 195 ? -9.086 19.984 13.641 1 98.5 195 PRO B O 1
ATOM 3004 N N . VAL B 1 196 ? -8.43 20.688 11.617 1 98.69 196 VAL B N 1
ATOM 3005 C CA . VAL B 1 196 ? -6.996 20.625 11.859 1 98.69 196 VAL B CA 1
ATOM 3006 C C . VAL B 1 196 ? -6.336 21.906 11.367 1 98.69 196 VAL B C 1
ATOM 3008 O O . VAL B 1 196 ? -6.93 22.656 10.586 1 98.69 196 VAL B O 1
ATOM 3011 N N .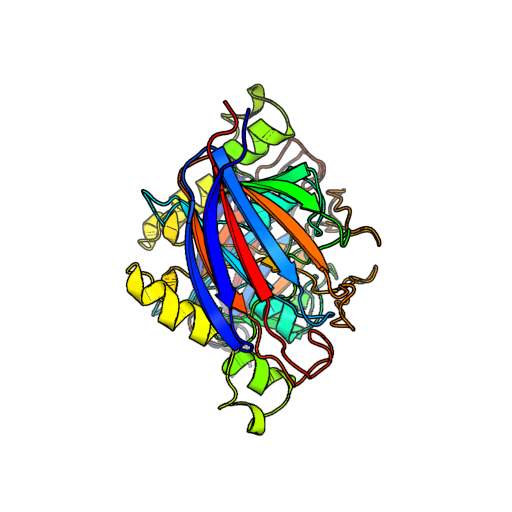 ARG B 1 197 ? -5.23 22.172 11.922 1 98.88 197 ARG B N 1
ATOM 3012 C CA . ARG B 1 197 ? -4.453 23.328 11.508 1 98.88 197 ARG B CA 1
ATOM 3013 C C . ARG B 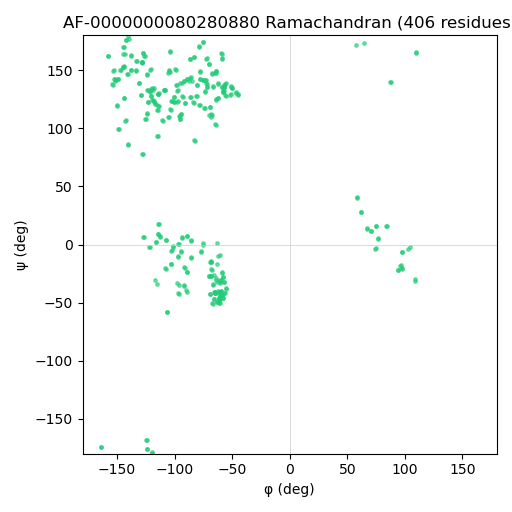1 197 ? -3.209 22.922 10.734 1 98.88 197 ARG B C 1
ATOM 3015 O O . ARG B 1 197 ? -2.531 21.953 11.109 1 98.88 197 ARG B O 1
ATOM 3022 N N . MET B 1 198 ? -2.951 23.562 9.617 1 98.81 198 MET B N 1
ATOM 3023 C CA . MET B 1 198 ? -1.792 23.359 8.758 1 98.81 198 MET B CA 1
ATOM 3024 C C . MET B 1 198 ? -0.904 24.594 8.734 1 98.81 198 MET B C 1
ATOM 3026 O O . MET B 1 198 ? -1.329 25.672 8.289 1 98.81 198 MET B O 1
ATOM 3030 N N . ILE B 1 199 ? 0.339 24.453 9.164 1 98.69 199 ILE B N 1
ATOM 3031 C CA . ILE B 1 199 ? 1.284 25.562 9.156 1 98.69 199 ILE B CA 1
ATOM 3032 C C . ILE B 1 199 ? 2.518 25.172 8.344 1 98.69 199 ILE B C 1
ATOM 3034 O O . ILE B 1 199 ? 3.145 24.141 8.594 1 98.69 199 ILE B O 1
ATOM 3038 N N . VAL B 1 200 ? 2.84 25.922 7.34 1 98.69 200 VAL B N 1
ATOM 3039 C CA . VAL B 1 200 ? 4.078 25.766 6.582 1 98.69 200 VAL B CA 1
ATOM 3040 C C . VAL B 1 200 ? 5.102 26.797 7.039 1 98.69 200 VAL B C 1
ATOM 3042 O O . VAL B 1 200 ? 4.801 27.984 7.109 1 98.69 200 VAL B O 1
ATOM 3045 N N . THR B 1 201 ? 6.258 26.312 7.387 1 98.25 201 THR B N 1
ATOM 3046 C CA . THR B 1 201 ? 7.34 27.203 7.785 1 98.25 201 THR B CA 1
ATOM 3047 C C . THR B 1 201 ? 8.578 26.969 6.922 1 98.25 201 THR B C 1
ATOM 3049 O O . THR B 1 201 ? 8.727 25.906 6.316 1 98.25 201 THR B O 1
ATOM 3052 N N . GLY B 1 202 ? 9.32 28.016 6.652 1 93.5 202 GLY B N 1
ATOM 3053 C CA . GLY B 1 202 ? 10.586 27.953 5.934 1 93.5 202 GLY B CA 1
ATOM 3054 C C . GLY B 1 202 ? 11.641 28.891 6.508 1 93.5 202 GLY B C 1
ATOM 3055 O O . GLY B 1 202 ? 11.375 29.609 7.469 1 93.5 202 GLY B O 1
ATOM 3056 N N . GLY B 1 203 ? 12.922 28.938 5.938 1 74.12 203 GLY B N 1
ATOM 3057 C CA . GLY B 1 203 ? 13.922 29.969 6.191 1 74.12 203 GLY B CA 1
ATOM 3058 C C . GLY B 1 203 ? 15.008 29.516 7.148 1 74.12 203 GLY B C 1
ATOM 3059 O O . GLY B 1 203 ? 15.875 30.312 7.531 1 74.12 203 GLY B O 1
ATOM 3060 N N . GLY B 1 204 ? 15.086 28.172 7.898 1 53.34 204 GLY B N 1
ATOM 3061 C CA . GLY B 1 204 ? 16.141 28.094 8.906 1 53.34 204 GLY B CA 1
ATOM 3062 C C . GLY B 1 204 ? 17.531 28.219 8.32 1 53.34 204 GLY B C 1
ATOM 3063 O O . GLY B 1 204 ? 18.516 28.125 9.047 1 53.34 204 GLY B O 1
ATOM 3064 N N . GLU B 1 205 ? 18.016 28.406 7.109 1 44.44 205 GLU B N 1
ATOM 3065 C CA . GLU B 1 205 ? 19.453 28.625 7.164 1 44.44 205 GLU B CA 1
ATOM 3066 C C . GLU B 1 205 ? 19.781 30.016 7.699 1 44.44 205 GLU B C 1
ATOM 3068 O O . GLU B 1 205 ? 19.016 30.969 7.488 1 44.44 205 GLU B O 1
#

pLDDT: mean 95.0, std 6.98, range [44.38, 98.94]

Organism: Amycolatopsis orientalis (NCBI:txid31958)

Nearest PDB structures (foldseek):
  3oru-assembly1_A  TM=8.938E-01  e=1.018E-16  Ruegeria sp. TM1040
  3di4-assembly1_B  TM=8.850E-01  e=1.086E-14  Ruegeria pomeroyi DSS-3
  4ffi-assembly4_D  TM=3.200E-01  e=7.024E-02  Paenarthrobacter ureafaciens
  7m14-assembly3_F  TM=3.704E-01  e=2.917E-01  Campylobacter jejuni subsp. jejuni NCTC 11168 = ATCC 700819
  4fff-assembly4_D  TM=2.228E-01  e=3.547E-02  Paenarthrobacter ureafaciens

Solvent-accessible surface area (backbone atoms only — not comparable to full-atom values): 19673 Å² total; per-residue (Å²): 94,69,73,41,79,74,46,78,43,75,40,50,48,51,32,49,50,71,51,73,38,48,56,69,19,34,40,34,44,28,28,59,65,30,16,42,26,33,34,38,44,46,22,33,57,92,44,64,79,45,24,53,22,53,31,39,25,25,50,73,69,34,26,54,49,42,35,61,73,36,52,44,12,16,73,70,52,46,68,41,33,32,27,74,39,48,68,59,66,53,21,28,48,56,72,40,70,51,29,34,50,52,36,21,72,73,73,33,71,89,38,44,81,48,70,29,27,48,58,26,44,44,62,55,32,44,78,74,73,38,50,76,78,68,64,64,64,28,38,27,41,32,23,34,59,57,45,42,84,88,26,42,45,42,77,37,60,26,70,36,41,58,69,32,36,38,28,35,32,22,68,33,47,26,31,38,41,31,15,32,34,40,50,58,88,50,36,35,15,67,49,51,50,40,40,32,35,42,36,33,32,33,58,56,114,94,68,72,40,80,75,45,78,44,76,42,51,49,52,31,50,49,72,52,75,37,49,56,68,18,31,40,35,45,28,27,59,65,32,16,41,26,33,36,38,44,45,22,33,57,91,42,64,78,47,23,52,22,55,32,39,25,26,50,74,69,36,26,54,50,40,38,61,72,35,53,44,11,16,72,70,52,45,69,40,33,31,28,74,39,48,69,61,66,53,22,28,47,56,73,42,70,50,30,36,50,53,36,21,73,74,73,33,72,88,38,43,80,47,72,30,26,48,58,26,44,44,62,55,33,44,79,75,74,38,51,78,76,69,64,66,63,28,39,28,41,32,24,34,59,57,46,42,83,87,25,42,44,41,78,37,60,25,70,37,42,58,69,33,35,40,28,35,32,22,67,33,46,26,31,39,41,31,16,31,34,40,50,60,88,49,35,35,16,65,51,52,50,42,40,34,35,41,36,32,32,32,60,55,113

InterPro domains:
  IPR017791 Urea amidolyase associated protein 2 [TIGR03424] (5-201)
  IPR018959 Domain of unknown function DUF1989 [PF09347] (10-175)

Secondary structure (DSSP, 8-state):
---EEEEEEEE-TT-EEEEEEPTT-EEEEEESSSS--EEEEEEESS-TTSBB-HHHHHHHHTBSEE-TT-EEEBTT--EEEEEEEESS--EESSS----HHHHHHHH-GGGTTS--HHHHHHHHHHTTT--GGG----EEET-B--B-TT-BB--B-----TT-EEEEEESS-EEEEEEE----SSGGGTTS---EEEEEEE---/---EEEEEEEE-TT-EEEEEEPTT-EEEEEESSSS--EEEEEEESS-TTSBB-HHHHHHHHTBSEE-TT-EEEBTT--EEEEEEEESS--EESSS----HHHHHHHH-GGGTTS--HHHHHHHHHHTTT--GGG----EEET-B--B-TT-BB--B-----TT-EEEEEESS-EEEEEEE----SSGGGTTS---EEEEEEE---

Radius of gyration: 20.93 Å; Cα contacts (8 Å, |Δi|>4): 1219; chains: 2; bounding box: 54×64×45 Å

Sequence (410 aa):
MTTTIISDAEVPARAPYSTVLRRGETLSIIDLGGNQAVDFLCYDAADTAKRYSAAATIAAQRNIFLTTGSVLRTGESAPLLTVVEDTCGRHDTLGGACSKESNSLRYGQHTRYQHACVENFLTEGAKWGLGKRDLVSNVNWYMNVPVEQDGTLGIVDGISAPGLEVKLRAETDVLVLVSNCPQINNPCNGFDPTPVRMIVTGGGEMTTTIISDAEVPARAPYSTVLRRGETLSIIDLGGNQAVDFLCYDAADTAKRYSAAATIAAQRNIFLTTGSVLRTGESAPLLTVVEDTCGRHDTLGGACSKESNSLRYGQHTRYQHACVENFLTEGAKWGLGKRDLVSNVNWYMNVPVEQDGTLGIVDGISAPGLEVKLRAETDVLVLVSNCPQINNPCNGFDPTPVRMIVTGGGE